Protein AF-A0A922ATB4-F1 (afdb_monomer_lite)

Structure (mmCIF, N/CA/C/O backbone):
data_AF-A0A922ATB4-F1
#
_entry.id   AF-A0A922ATB4-F1
#
loop_
_atom_site.group_PDB
_atom_site.id
_atom_site.type_symbol
_atom_site.label_atom_id
_atom_site.label_alt_id
_atom_site.label_comp_id
_atom_site.label_asym_id
_atom_site.label_entity_id
_atom_site.label_seq_id
_atom_site.pdbx_PDB_ins_code
_atom_site.Cartn_x
_atom_site.Cartn_y
_atom_site.Cartn_z
_atom_site.occupancy
_atom_site.B_iso_or_equiv
_atom_site.auth_seq_id
_atom_site.auth_comp_id
_atom_site.auth_asym_id
_atom_site.auth_atom_id
_atom_site.pdbx_PDB_model_num
ATOM 1 N N . MET A 1 1 ? 7.547 -7.294 -22.397 1.00 97.75 1 MET A N 1
ATOM 2 C CA . MET A 1 1 ? 9.018 -7.158 -22.414 1.00 97.75 1 MET A CA 1
ATOM 3 C C . MET A 1 1 ? 9.628 -8.209 -21.490 1.00 97.75 1 MET A C 1
ATOM 5 O O . MET A 1 1 ? 9.282 -8.232 -20.314 1.00 97.75 1 MET A O 1
ATOM 9 N N . HIS A 1 2 ? 10.454 -9.118 -22.021 1.00 98.31 2 HIS A N 1
ATOM 10 C CA . HIS A 1 2 ? 11.056 -10.225 -21.253 1.00 98.31 2 HIS A CA 1
ATOM 11 C C . HIS A 1 2 ? 12.215 -9.761 -20.348 1.00 98.31 2 HIS A C 1
ATOM 13 O O . HIS A 1 2 ? 12.634 -8.608 -20.431 1.00 98.31 2 HIS A O 1
ATOM 19 N N . GLY A 1 3 ? 12.729 -10.650 -19.492 1.00 96.88 3 GLY A N 1
ATOM 20 C CA . GLY A 1 3 ? 13.837 -10.363 -18.571 1.00 96.88 3 GLY A CA 1
ATOM 21 C C . GLY A 1 3 ? 15.224 -10.454 -19.206 1.00 96.88 3 GLY A C 1
ATOM 22 O O . GLY A 1 3 ? 15.357 -10.763 -20.391 1.00 96.88 3 GLY A O 1
ATOM 23 N N . TYR A 1 4 ? 16.256 -10.196 -18.400 1.00 95.69 4 TYR A N 1
ATOM 24 C CA . TYR A 1 4 ? 17.657 -10.243 -18.826 1.00 95.69 4 TYR A CA 1
ATOM 25 C C . TYR A 1 4 ? 18.017 -11.615 -19.406 1.00 95.69 4 TYR A C 1
ATOM 27 O O . TYR A 1 4 ? 17.718 -12.624 -18.771 1.00 95.69 4 TYR A O 1
ATOM 35 N N . ARG A 1 5 ? 18.635 -11.646 -20.595 1.00 96.31 5 ARG A N 1
ATOM 36 C CA . ARG A 1 5 ? 19.071 -12.874 -21.287 1.00 96.31 5 ARG A CA 1
ATOM 37 C C . ARG A 1 5 ? 17.976 -13.938 -21.363 1.00 96.31 5 ARG A C 1
ATOM 39 O O . ARG A 1 5 ? 18.140 -15.086 -20.982 1.00 96.31 5 ARG A O 1
ATOM 46 N N . THR A 1 6 ? 16.809 -13.536 -21.844 1.00 97.56 6 THR A N 1
ATOM 47 C CA . THR A 1 6 ? 15.694 -14.451 -22.140 1.00 97.56 6 THR A CA 1
ATOM 48 C C . THR A 1 6 ? 15.089 -14.061 -23.484 1.00 97.56 6 THR A C 1
ATOM 50 O O . THR A 1 6 ? 15.721 -13.348 -24.258 1.00 97.56 6 THR A O 1
ATOM 53 N N . ASN A 1 7 ? 13.892 -14.535 -23.820 1.00 98.19 7 ASN A N 1
ATOM 54 C CA . ASN A 1 7 ? 13.230 -14.150 -25.059 1.00 98.19 7 ASN A CA 1
ATOM 55 C C . ASN A 1 7 ? 11.700 -14.180 -24.932 1.00 98.19 7 ASN A C 1
ATOM 57 O O . ASN A 1 7 ? 11.127 -14.548 -23.900 1.00 98.19 7 ASN A O 1
ATOM 61 N N . ALA A 1 8 ? 11.030 -13.789 -26.012 1.00 98.00 8 ALA A N 1
ATOM 62 C CA . ALA A 1 8 ? 9.584 -13.754 -26.148 1.00 98.00 8 ALA A CA 1
ATOM 63 C C . ALA A 1 8 ? 8.926 -15.106 -25.840 1.00 98.00 8 ALA A C 1
ATOM 65 O O . ALA A 1 8 ? 7.871 -15.130 -25.208 1.00 98.00 8 ALA A O 1
ATOM 66 N N . LYS A 1 9 ? 9.550 -16.230 -26.222 1.00 97.94 9 LYS A N 1
ATOM 67 C CA . LYS A 1 9 ? 9.001 -17.569 -25.966 1.00 97.94 9 LYS A CA 1
ATOM 68 C C . LYS A 1 9 ? 8.944 -17.885 -24.473 1.00 97.94 9 LYS A C 1
ATOM 70 O O . LYS A 1 9 ? 7.920 -18.369 -23.994 1.00 97.94 9 LYS A O 1
ATOM 75 N N . ILE A 1 10 ? 10.011 -17.576 -23.737 1.00 97.81 10 ILE A N 1
ATOM 76 C CA . ILE A 1 10 ? 10.054 -17.751 -22.278 1.00 97.81 10 ILE A CA 1
ATOM 77 C C . ILE A 1 10 ? 8.997 -16.866 -21.614 1.00 97.81 10 ILE A C 1
ATOM 79 O O . ILE A 1 10 ? 8.216 -17.347 -20.796 1.00 97.81 10 ILE A O 1
ATOM 83 N N . MET A 1 11 ? 8.905 -15.594 -22.017 1.00 97.69 11 MET A N 1
ATOM 84 C CA . MET A 1 11 ? 7.893 -14.672 -21.492 1.00 97.69 11 MET A CA 1
ATOM 85 C C . MET A 1 11 ? 6.466 -15.167 -21.777 1.00 97.69 11 MET A C 1
ATOM 87 O O . MET A 1 11 ? 5.592 -15.084 -20.914 1.00 97.69 11 MET A O 1
ATOM 91 N N . GLN A 1 12 ? 6.218 -15.738 -22.958 1.00 97.31 12 GLN A N 1
ATOM 92 C CA . GLN A 1 12 ? 4.931 -16.333 -23.323 1.00 97.31 12 GLN A CA 1
ATOM 93 C C . GLN A 1 12 ? 4.557 -17.521 -22.421 1.00 97.31 12 GLN A C 1
ATOM 95 O O . GLN A 1 12 ? 3.377 -17.691 -22.083 1.00 97.31 12 GLN A O 1
ATOM 100 N N . ASP A 1 13 ? 5.536 -18.335 -22.024 1.00 96.62 13 ASP A N 1
ATOM 101 C CA . ASP A 1 13 ? 5.324 -19.458 -21.110 1.00 96.62 13 ASP A CA 1
ATOM 102 C C . ASP A 1 13 ? 5.124 -18.992 -19.665 1.00 96.62 13 ASP A C 1
ATOM 104 O O . ASP A 1 13 ? 4.168 -19.426 -19.019 1.00 96.62 13 ASP A O 1
ATOM 108 N N . GLN A 1 14 ? 5.955 -18.066 -19.180 1.00 94.44 14 GLN A N 1
ATOM 109 C CA . GLN A 1 14 ? 5.858 -17.501 -17.828 1.00 94.44 14 GLN A CA 1
ATOM 110 C C . GLN A 1 14 ? 4.536 -16.758 -17.599 1.00 94.44 14 GLN A C 1
ATOM 112 O O . GLN A 1 14 ? 3.959 -16.819 -16.516 1.00 94.44 14 GLN A O 1
ATOM 117 N N . THR A 1 15 ? 4.000 -16.109 -18.633 1.00 95.75 15 THR A N 1
ATOM 118 C CA . THR A 1 15 ? 2.725 -15.378 -18.555 1.00 95.75 15 THR A CA 1
ATOM 119 C C . THR A 1 15 ? 1.496 -16.240 -18.843 1.00 95.75 15 THR A C 1
ATOM 121 O O . THR A 1 15 ? 0.393 -15.707 -18.927 1.00 95.75 15 THR A O 1
ATOM 124 N N . ARG A 1 16 ? 1.620 -17.569 -18.974 1.00 95.62 16 ARG A N 1
ATOM 125 C CA . ARG A 1 16 ? 0.489 -18.455 -19.317 1.00 95.62 16 ARG A CA 1
ATOM 126 C C . ARG A 1 16 ? -0.722 -18.281 -18.395 1.00 95.62 16 ARG A C 1
ATOM 128 O O . ARG A 1 16 ? -1.846 -18.242 -18.886 1.00 95.62 16 ARG A O 1
ATOM 135 N N . GLY A 1 17 ? -0.498 -18.166 -17.085 1.00 93.12 17 GLY A N 1
ATOM 136 C CA . GLY A 1 17 ? -1.572 -17.952 -16.108 1.00 93.12 17 GLY A CA 1
ATOM 137 C C . GLY A 1 17 ? -2.290 -16.616 -16.309 1.00 93.12 17 GLY A C 1
ATOM 138 O O . GLY A 1 17 ? -3.516 -16.587 -16.367 1.00 93.12 17 GLY A O 1
ATOM 139 N N . LEU A 1 18 ? -1.525 -15.535 -16.503 1.00 92.25 18 LEU A N 1
ATOM 140 C CA . LEU A 1 18 ? -2.065 -14.203 -16.786 1.00 92.25 18 LEU A CA 1
ATOM 141 C C . LEU A 1 18 ? -2.857 -14.186 -18.097 1.00 92.25 18 LEU A C 1
ATOM 143 O O . LEU A 1 18 ? -3.970 -13.674 -18.136 1.00 92.25 18 LEU A O 1
ATOM 147 N N . ARG A 1 19 ? -2.313 -14.799 -19.154 1.00 94.38 19 ARG A N 1
ATOM 148 C CA . ARG A 1 19 ? -2.990 -14.899 -20.452 1.00 94.38 19 ARG A CA 1
ATOM 149 C C . ARG A 1 19 ? -4.316 -15.635 -20.352 1.00 94.38 19 ARG A C 1
ATOM 151 O O . ARG A 1 19 ? -5.302 -15.155 -20.887 1.00 94.38 19 ARG A O 1
ATOM 158 N N . LYS A 1 20 ? -4.351 -16.754 -19.624 1.00 91.38 20 LYS A N 1
ATOM 159 C CA . LYS A 1 20 ? -5.586 -17.510 -19.386 1.00 91.38 20 LYS A CA 1
ATOM 160 C C . LYS A 1 20 ? -6.610 -16.701 -18.584 1.00 91.38 20 LYS A C 1
ATOM 162 O O . LYS A 1 20 ? -7.793 -16.765 -18.877 1.00 91.38 20 LYS A O 1
ATOM 167 N N . ALA A 1 21 ? -6.169 -15.954 -17.571 1.00 89.44 21 ALA A N 1
ATOM 168 C CA . ALA A 1 21 ? -7.060 -15.124 -16.760 1.00 89.44 21 ALA A CA 1
ATOM 169 C C . ALA A 1 21 ? -7.674 -13.953 -17.548 1.00 89.44 21 ALA A C 1
ATOM 171 O O . ALA A 1 21 ? -8.751 -13.482 -17.196 1.00 89.44 21 ALA A O 1
ATOM 172 N N . LEU A 1 22 ? -6.995 -13.494 -18.603 1.00 90.12 22 LEU A N 1
ATOM 173 C CA . LEU A 1 22 ? -7.446 -12.403 -19.466 1.00 90.12 22 LEU A CA 1
ATOM 174 C C . LEU A 1 22 ? -8.035 -12.879 -20.800 1.00 90.12 22 LEU A C 1
ATOM 176 O O . LEU A 1 22 ? -8.322 -12.054 -21.660 1.00 90.12 22 LEU A O 1
ATOM 180 N N . GLU A 1 23 ? -8.242 -14.177 -20.998 1.00 82.75 23 GLU A N 1
ATOM 181 C CA . GLU A 1 23 ? -8.947 -14.718 -22.164 1.00 82.75 23 GLU A CA 1
ATOM 182 C C . GLU A 1 23 ? -10.456 -14.567 -21.891 1.00 82.75 23 GLU A C 1
ATOM 184 O O . GLU A 1 23 ? -10.901 -15.156 -20.902 1.00 82.75 23 GLU A O 1
ATOM 189 N N . PRO A 1 24 ? -11.280 -13.774 -22.627 1.00 85.69 24 PRO A N 1
ATOM 190 C CA . PRO A 1 24 ? -11.203 -13.203 -23.992 1.00 85.69 24 PRO A CA 1
ATOM 191 C C . PRO A 1 24 ? -10.995 -11.665 -24.074 1.00 85.69 24 PRO A C 1
ATOM 193 O O . PRO A 1 24 ? -11.408 -11.017 -25.035 1.00 85.69 24 PRO A O 1
ATOM 196 N N . HIS A 1 25 ? -10.444 -11.053 -23.032 1.00 90.44 25 HIS A N 1
ATOM 197 C CA . HIS A 1 25 ? -10.417 -9.602 -22.825 1.00 90.44 25 HIS A CA 1
ATOM 198 C C . HIS A 1 25 ? -9.132 -8.903 -23.286 1.00 90.44 25 HIS A C 1
ATOM 200 O O . HIS A 1 25 ? -9.114 -7.676 -23.334 1.00 90.44 25 HIS A O 1
ATOM 206 N N . ALA A 1 26 ? -8.064 -9.643 -23.599 1.00 92.31 26 ALA A N 1
ATOM 207 C CA . ALA A 1 26 ? -6.788 -9.060 -24.005 1.00 92.31 26 ALA A CA 1
ATOM 208 C C . ALA A 1 26 ? -6.086 -9.857 -25.111 1.00 92.31 26 ALA A C 1
ATOM 210 O O . ALA A 1 26 ? -6.052 -11.089 -25.095 1.00 92.31 26 ALA A O 1
ATOM 211 N N . GLU A 1 27 ? -5.447 -9.127 -26.025 1.00 93.38 27 GLU A N 1
ATOM 212 C CA . GLU A 1 27 ? -4.457 -9.656 -26.960 1.00 93.38 27 GLU A CA 1
ATOM 213 C C . GLU A 1 27 ? -3.047 -9.472 -26.381 1.00 93.38 27 GLU A C 1
ATOM 215 O O . GLU A 1 27 ? -2.740 -8.453 -25.762 1.00 93.38 27 GLU A O 1
ATOM 220 N N . PHE A 1 28 ? -2.176 -10.467 -26.569 1.00 95.06 28 PHE A N 1
ATOM 221 C CA . PHE A 1 28 ? -0.809 -10.435 -26.054 1.00 95.06 28 PHE A CA 1
ATOM 222 C C . PHE A 1 28 ? 0.206 -10.421 -27.189 1.00 95.06 28 PHE A C 1
ATOM 224 O O . PHE A 1 28 ? 0.330 -11.395 -27.932 1.00 95.06 28 PHE A O 1
ATOM 231 N N . VAL A 1 29 ? 1.004 -9.357 -27.235 1.00 96.25 29 VAL A N 1
ATOM 232 C CA . VAL A 1 29 ? 2.149 -9.224 -28.137 1.00 96.25 29 VAL A CA 1
ATOM 233 C C . VAL A 1 29 ? 3.446 -9.401 -27.351 1.00 96.25 29 VAL A C 1
ATOM 235 O O . VAL A 1 29 ? 3.633 -8.824 -26.277 1.00 96.25 29 VAL A O 1
ATOM 238 N N . PHE A 1 30 ? 4.367 -10.194 -27.897 1.00 97.62 30 PHE A N 1
ATOM 239 C CA . PHE A 1 30 ? 5.679 -10.443 -27.307 1.00 97.62 30 PHE A CA 1
ATOM 240 C C . PHE A 1 30 ? 6.776 -9.985 -28.263 1.00 97.62 30 PHE A C 1
ATOM 242 O O . PHE A 1 30 ? 6.799 -10.385 -29.422 1.00 97.62 30 PHE A O 1
ATOM 249 N N . LEU A 1 31 ? 7.706 -9.182 -27.750 1.00 97.25 31 LEU A N 1
ATOM 250 C CA . LEU A 1 31 ? 8.882 -8.712 -28.475 1.00 97.25 31 LEU A CA 1
ATOM 251 C C . LEU A 1 31 ? 10.147 -9.295 -27.848 1.00 97.25 31 LEU A C 1
ATOM 253 O O . LEU A 1 31 ? 10.236 -9.395 -26.618 1.00 97.25 31 LEU A O 1
ATOM 257 N N . ASN A 1 32 ? 11.118 -9.627 -28.697 1.00 98.31 32 ASN A N 1
ATOM 258 C CA . ASN A 1 32 ? 12.503 -9.819 -28.279 1.00 98.31 32 ASN A CA 1
ATOM 259 C C . ASN A 1 32 ? 13.195 -8.459 -28.142 1.00 98.31 32 ASN A C 1
ATOM 261 O O . ASN A 1 32 ? 12.881 -7.530 -28.891 1.00 98.31 32 ASN A O 1
ATOM 265 N N . GLY A 1 33 ? 14.124 -8.360 -27.191 1.00 97.56 33 GLY A N 1
ATOM 266 C CA . GLY A 1 33 ? 15.073 -7.254 -27.125 1.00 97.56 33 GLY A CA 1
ATOM 267 C C . GLY A 1 33 ? 15.995 -7.241 -28.354 1.00 97.56 33 GLY A C 1
ATOM 268 O O . GLY A 1 33 ? 16.192 -8.284 -28.979 1.00 97.56 33 GLY A O 1
ATOM 269 N N . PRO A 1 34 ? 16.551 -6.078 -28.731 1.00 97.81 34 PRO A N 1
ATOM 270 C CA . PRO A 1 34 ? 17.318 -5.943 -29.970 1.00 97.81 34 PRO A CA 1
ATOM 271 C C . PRO A 1 34 ? 18.764 -6.441 -29.871 1.00 97.81 34 PRO A C 1
ATOM 273 O O . PRO A 1 34 ? 19.461 -6.471 -30.882 1.00 97.81 34 PRO A O 1
ATOM 276 N N . ILE A 1 35 ? 19.235 -6.794 -28.675 1.00 96.88 35 ILE A N 1
ATOM 277 C CA . ILE A 1 35 ? 20.622 -7.188 -28.429 1.00 96.88 35 ILE A CA 1
ATOM 278 C C . ILE A 1 35 ? 20.635 -8.688 -28.178 1.00 96.88 35 ILE A C 1
ATOM 280 O O . ILE A 1 35 ? 20.012 -9.150 -27.225 1.00 96.88 35 ILE A O 1
ATOM 284 N N . GLU A 1 36 ? 21.316 -9.456 -29.023 1.00 96.81 36 GLU A N 1
ATOM 285 C CA . GLU A 1 36 ? 21.563 -10.873 -28.746 1.00 96.81 36 GLU A CA 1
ATOM 286 C C . GLU A 1 36 ? 22.483 -11.006 -27.524 1.00 96.81 36 GLU A C 1
ATOM 288 O O . GLU A 1 36 ? 23.426 -10.238 -27.352 1.00 96.81 36 GLU A O 1
ATOM 293 N N . ALA A 1 37 ? 22.160 -11.932 -26.625 1.00 93.75 37 ALA A N 1
ATOM 294 C CA . ALA A 1 37 ? 22.888 -12.107 -25.379 1.00 93.75 37 ALA A CA 1
ATOM 295 C C . ALA A 1 37 ? 24.264 -12.745 -25.627 1.00 93.75 37 ALA A C 1
ATOM 297 O O . ALA A 1 37 ? 24.351 -13.903 -26.028 1.00 93.75 37 ALA A O 1
ATOM 298 N N . ASP A 1 38 ? 25.332 -12.022 -25.285 1.00 86.62 38 ASP A N 1
ATOM 299 C CA . ASP A 1 38 ? 26.714 -12.515 -25.411 1.00 86.62 38 ASP A CA 1
ATOM 300 C C . ASP A 1 38 ? 27.131 -13.471 -24.277 1.00 86.62 38 ASP A C 1
ATOM 302 O O . ASP A 1 38 ? 28.163 -14.139 -24.357 1.00 86.62 38 ASP A O 1
ATOM 306 N N . GLY A 1 39 ? 26.361 -13.530 -23.186 1.00 87.62 39 GLY A N 1
ATOM 307 C CA . GLY A 1 39 ? 26.673 -14.348 -22.014 1.00 87.62 39 GLY A CA 1
ATOM 308 C C . GLY A 1 39 ? 25.556 -15.317 -21.629 1.00 87.62 39 GLY A C 1
ATOM 309 O O . GLY A 1 39 ? 24.462 -15.265 -22.191 1.00 87.62 39 GLY A O 1
ATOM 310 N N . PRO A 1 40 ? 25.813 -16.204 -20.650 1.00 90.31 40 PRO A N 1
ATOM 311 C CA . PRO A 1 40 ? 24.845 -17.214 -20.251 1.00 90.31 40 PRO A CA 1
ATOM 312 C C . PRO A 1 40 ? 23.650 -16.586 -19.532 1.00 90.31 40 PRO A C 1
ATOM 314 O O . PRO A 1 40 ? 23.771 -15.551 -18.864 1.00 90.31 40 PRO A O 1
ATOM 317 N N . SER A 1 41 ? 22.512 -17.253 -19.654 1.00 93.56 41 SER A N 1
ATOM 318 C CA . SER A 1 41 ? 21.316 -17.024 -18.841 1.00 93.56 41 SER A CA 1
ATOM 319 C C . SER A 1 41 ? 21.406 -17.818 -17.537 1.00 93.56 41 SER A C 1
ATOM 321 O O . SER A 1 41 ? 22.359 -18.564 -17.313 1.00 93.56 41 SER A O 1
ATOM 323 N N . ASP A 1 42 ? 20.393 -17.685 -16.681 1.00 91.56 42 ASP A N 1
ATOM 324 C CA . ASP A 1 42 ? 20.236 -18.556 -15.513 1.00 91.56 42 ASP A CA 1
ATOM 325 C C . ASP A 1 42 ? 20.268 -20.046 -15.913 1.00 91.56 42 ASP A C 1
ATOM 327 O O . ASP A 1 42 ? 19.717 -20.427 -16.950 1.00 91.56 42 ASP A O 1
ATOM 331 N N . GLU A 1 43 ? 20.888 -20.896 -15.090 1.00 93.00 43 GLU A N 1
ATOM 332 C CA . GLU A 1 43 ? 21.083 -22.323 -15.387 1.00 93.00 43 GLU A CA 1
ATOM 333 C C . GLU A 1 43 ? 19.771 -23.055 -15.700 1.00 93.00 43 GLU A C 1
ATOM 335 O O . GLU A 1 43 ? 19.728 -23.931 -16.570 1.00 93.00 43 GLU A O 1
ATOM 340 N N . VAL A 1 44 ? 18.677 -22.689 -15.024 1.00 92.62 44 VAL A N 1
ATOM 341 C CA . VAL A 1 44 ? 17.358 -23.286 -15.261 1.00 92.62 44 VAL A CA 1
ATOM 342 C C . VAL A 1 44 ? 16.837 -22.892 -16.641 1.00 92.62 44 VAL A C 1
ATOM 344 O O . VAL A 1 44 ? 16.276 -23.732 -17.350 1.00 92.62 44 VAL A O 1
ATOM 347 N N . ILE A 1 45 ? 17.055 -21.641 -17.051 1.00 94.81 45 ILE A N 1
ATOM 348 C CA . ILE A 1 45 ? 16.686 -21.153 -18.383 1.00 94.81 45 ILE A CA 1
ATOM 349 C C . ILE A 1 45 ? 17.527 -21.839 -19.458 1.00 94.81 45 ILE A C 1
ATOM 351 O O . ILE A 1 45 ? 16.961 -22.378 -20.409 1.00 94.81 45 ILE A O 1
ATOM 355 N N . GLU A 1 46 ? 18.848 -21.888 -19.282 1.00 94.12 46 GLU A N 1
ATOM 356 C CA . GLU A 1 46 ? 19.765 -22.560 -20.207 1.00 94.12 46 GLU A CA 1
ATOM 357 C C . GLU A 1 46 ? 19.396 -24.035 -20.397 1.00 94.12 46 GLU A C 1
ATOM 359 O O . GLU A 1 46 ? 19.426 -24.543 -21.515 1.00 94.12 46 GLU A O 1
ATOM 364 N N . LYS A 1 47 ? 18.976 -24.722 -19.327 1.00 94.94 47 LYS A N 1
ATOM 365 C CA . LYS A 1 47 ? 18.578 -26.132 -19.381 1.00 94.94 47 LYS A CA 1
ATOM 366 C C . LYS A 1 47 ? 17.219 -26.350 -20.048 1.00 94.94 47 LYS A C 1
ATOM 368 O O . LYS A 1 47 ? 17.089 -27.243 -20.883 1.00 94.94 47 LYS A O 1
ATOM 373 N N . ILE A 1 48 ? 16.192 -25.596 -19.652 1.00 96.31 48 ILE A N 1
ATOM 374 C CA . ILE A 1 48 ? 14.809 -25.828 -20.105 1.00 96.31 48 ILE A CA 1
ATOM 375 C C . ILE A 1 48 ? 14.588 -25.284 -21.522 1.00 96.31 48 ILE A C 1
ATOM 377 O O . ILE A 1 48 ? 13.861 -25.893 -22.305 1.00 96.31 48 ILE A O 1
ATOM 381 N N . TYR A 1 49 ? 15.233 -24.168 -21.866 1.00 96.00 49 TYR A N 1
ATOM 382 C CA . TYR A 1 49 ? 15.001 -23.423 -23.104 1.00 96.00 49 TYR A CA 1
ATOM 383 C C . TYR A 1 49 ? 16.204 -23.436 -24.058 1.00 96.00 49 TYR A C 1
ATOM 385 O O . TYR A 1 49 ? 16.283 -22.59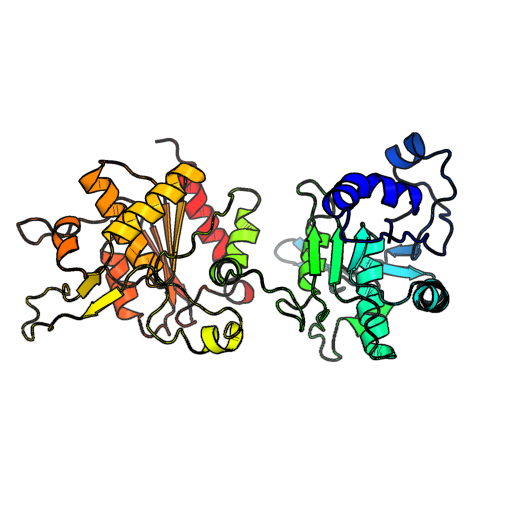2 -24.949 1.00 96.00 49 TYR A O 1
ATOM 393 N N . ALA A 1 50 ? 17.116 -24.409 -23.930 1.00 94.00 50 ALA A N 1
ATOM 394 C CA . ALA A 1 50 ? 18.292 -24.551 -24.801 1.00 94.00 50 ALA A CA 1
ATOM 395 C C . ALA A 1 50 ? 17.944 -24.485 -26.301 1.00 94.00 50 ALA A C 1
ATOM 397 O O . ALA A 1 50 ? 18.614 -23.806 -27.077 1.00 94.00 50 ALA A O 1
ATOM 398 N N . ASN A 1 51 ? 16.852 -25.150 -26.698 1.00 96.06 51 ASN A N 1
ATOM 399 C CA . ASN A 1 51 ? 16.380 -25.218 -28.086 1.00 96.06 51 ASN A CA 1
ATOM 400 C C . ASN A 1 51 ? 15.601 -23.969 -28.535 1.00 96.06 51 ASN A C 1
ATOM 402 O O . ASN A 1 51 ? 15.121 -23.919 -29.664 1.00 96.06 51 ASN A O 1
ATOM 406 N N . ASN A 1 52 ? 15.429 -22.980 -27.656 1.00 96.50 52 ASN A N 1
ATOM 407 C CA . ASN A 1 52 ? 14.740 -21.726 -27.949 1.00 96.50 52 ASN A CA 1
ATOM 408 C C . ASN A 1 52 ? 15.701 -20.544 -28.091 1.00 96.50 52 ASN A C 1
ATOM 410 O O . ASN A 1 52 ? 15.228 -19.416 -28.172 1.00 96.50 52 ASN A O 1
ATOM 414 N N . LYS A 1 53 ? 17.016 -20.784 -28.132 1.00 94.50 53 LYS A N 1
ATOM 415 C CA . LYS A 1 53 ? 18.017 -19.767 -28.467 1.00 94.50 53 LYS A CA 1
ATOM 416 C C . LYS A 1 53 ? 17.793 -19.184 -29.881 1.00 94.50 53 LYS A C 1
ATOM 418 O O . LYS A 1 53 ? 17.216 -19.872 -30.727 1.00 94.50 53 LYS A O 1
ATOM 423 N N . PRO A 1 54 ? 18.272 -17.958 -30.159 1.00 96.50 54 PRO A N 1
ATOM 424 C CA . PRO A 1 54 ? 19.051 -17.093 -29.264 1.00 96.50 54 PRO A CA 1
ATOM 425 C C . PRO A 1 54 ? 18.227 -16.439 -28.139 1.00 96.50 54 PRO A C 1
ATOM 427 O O . PRO A 1 54 ? 16.992 -16.372 -28.176 1.00 96.50 54 PRO A O 1
ATOM 430 N N . PHE A 1 55 ? 18.939 -15.997 -27.102 1.00 97.81 55 PHE A N 1
ATOM 431 C CA . PHE A 1 55 ? 18.403 -15.154 -26.034 1.00 97.81 55 PHE A CA 1
ATOM 432 C C . PHE A 1 55 ? 18.820 -13.706 -26.258 1.00 97.81 55 PHE A C 1
ATOM 434 O O . PHE A 1 55 ? 19.771 -13.434 -26.985 1.00 97.81 55 PHE A O 1
ATOM 441 N N . TYR A 1 56 ? 18.099 -12.787 -25.627 1.00 98.12 56 TYR A N 1
ATOM 442 C CA . TYR A 1 56 ? 18.217 -11.365 -25.885 1.00 98.12 56 TYR A CA 1
ATOM 443 C C . TYR A 1 56 ? 18.259 -10.546 -24.595 1.00 98.12 56 TYR A C 1
ATOM 445 O O . TYR A 1 56 ? 17.774 -10.953 -23.534 1.00 98.12 56 TYR A O 1
ATOM 453 N N . GLU A 1 57 ? 18.798 -9.344 -24.721 1.00 97.44 57 GLU A N 1
ATOM 454 C CA . GLU A 1 57 ? 18.808 -8.278 -23.731 1.00 97.44 57 GLU A CA 1
ATOM 455 C C . GLU A 1 57 ? 18.118 -7.042 -24.326 1.00 97.44 57 GLU A C 1
ATOM 457 O O . GLU A 1 57 ? 18.126 -6.814 -25.540 1.00 97.44 57 GLU A O 1
ATOM 462 N N . TRP A 1 58 ? 17.502 -6.228 -23.470 1.00 97.62 58 TRP A N 1
ATOM 463 C CA . TRP A 1 58 ? 16.992 -4.921 -23.900 1.00 97.62 58 TRP A CA 1
ATOM 464 C C . TRP A 1 58 ? 18.114 -3.893 -23.959 1.00 97.62 58 TRP A C 1
ATOM 466 O O . TRP A 1 58 ? 18.198 -3.118 -24.900 1.00 97.62 58 TRP A O 1
ATOM 476 N N . VAL A 1 59 ? 18.980 -3.930 -22.950 1.00 95.25 59 VAL A N 1
ATOM 477 C CA . VAL A 1 59 ? 20.227 -3.174 -22.844 1.00 95.25 59 VAL A CA 1
ATOM 478 C C . VAL A 1 59 ? 21.253 -4.071 -22.169 1.00 95.25 59 VAL A C 1
ATOM 480 O O . VAL A 1 59 ? 20.896 -4.878 -21.308 1.00 95.25 59 VAL A O 1
ATOM 483 N N . SER A 1 60 ? 22.526 -3.897 -22.490 1.00 90.81 60 SER A N 1
ATOM 484 C CA . SER A 1 60 ? 23.592 -4.465 -21.661 1.00 90.81 60 SER A CA 1
ATOM 485 C C . SER A 1 60 ? 23.976 -3.451 -20.592 1.00 90.81 60 SER A C 1
ATOM 487 O O . SER A 1 60 ? 23.779 -2.251 -20.782 1.00 90.81 60 SER A O 1
ATOM 489 N N . PHE A 1 61 ? 24.516 -3.888 -19.457 1.00 87.44 61 PHE A N 1
ATOM 490 C CA . PHE A 1 61 ? 24.933 -2.956 -18.413 1.00 87.44 61 PHE A CA 1
ATOM 491 C C . PHE A 1 61 ? 26.305 -3.275 -17.838 1.00 87.44 61 PHE A C 1
ATOM 493 O O . PHE A 1 61 ? 26.716 -4.431 -17.785 1.00 87.44 61 PHE A O 1
ATOM 500 N N . ILE A 1 62 ? 27.011 -2.224 -17.428 1.00 86.44 62 ILE A N 1
ATOM 501 C CA . ILE A 1 62 ? 28.198 -2.316 -16.578 1.00 86.44 62 ILE A CA 1
ATOM 502 C C . ILE A 1 62 ? 27.843 -1.701 -15.230 1.00 86.44 62 ILE A C 1
ATOM 504 O O . ILE A 1 62 ? 27.313 -0.591 -15.178 1.00 86.44 62 ILE A O 1
ATOM 508 N N . GLU A 1 63 ? 28.142 -2.410 -14.148 1.00 84.00 63 GLU A N 1
ATOM 509 C CA . GLU A 1 63 ? 28.099 -1.828 -12.811 1.00 84.00 63 GLU A CA 1
ATOM 510 C C . GLU A 1 63 ? 29.316 -0.924 -12.616 1.00 84.00 63 GLU A C 1
ATOM 512 O O . GLU A 1 63 ? 30.463 -1.342 -12.785 1.00 84.00 63 GLU A O 1
ATOM 517 N N . ARG A 1 64 ? 29.059 0.341 -12.298 1.00 82.81 64 ARG A N 1
ATOM 518 C CA . ARG A 1 64 ? 30.089 1.296 -11.911 1.00 82.81 64 ARG A CA 1
ATOM 519 C C . ARG A 1 64 ? 30.545 1.012 -10.489 1.00 82.81 64 ARG A C 1
ATOM 521 O O . ARG A 1 64 ? 29.774 0.534 -9.655 1.00 82.81 64 ARG A O 1
ATOM 528 N N . GLU A 1 65 ? 31.783 1.400 -10.203 1.00 83.25 65 GLU A N 1
ATOM 529 C CA . GLU A 1 65 ? 32.249 1.510 -8.828 1.00 83.25 65 GLU A CA 1
ATOM 530 C C . GLU A 1 65 ? 31.347 2.483 -8.064 1.00 83.25 65 GLU A C 1
ATOM 532 O O . GLU A 1 65 ? 31.026 3.575 -8.544 1.00 83.25 65 GLU A O 1
ATOM 537 N N . ARG A 1 66 ? 30.896 2.046 -6.891 1.00 84.19 66 ARG A N 1
ATOM 538 C CA . ARG A 1 66 ? 29.944 2.791 -6.080 1.00 84.19 66 ARG A CA 1
ATOM 539 C C . ARG A 1 66 ? 30.709 3.615 -5.047 1.00 84.19 66 ARG A C 1
ATOM 541 O O . ARG A 1 66 ? 31.283 3.016 -4.138 1.00 84.19 66 ARG A O 1
ATOM 548 N N . PRO A 1 67 ? 30.746 4.955 -5.164 1.00 80.25 67 PRO A N 1
ATOM 549 C CA . PRO A 1 67 ? 31.391 5.793 -4.166 1.00 80.25 67 PRO A CA 1
ATOM 550 C C . PRO A 1 67 ? 30.720 5.594 -2.805 1.00 80.25 67 PRO A C 1
ATOM 552 O O . PRO A 1 67 ? 29.489 5.557 -2.697 1.00 80.25 67 PRO A O 1
ATOM 555 N N . GLN A 1 68 ? 31.552 5.432 -1.780 1.00 83.06 68 GLN A N 1
ATOM 556 C CA . GLN A 1 68 ? 31.128 5.091 -0.432 1.00 83.06 68 GLN A CA 1
ATOM 557 C C . GLN A 1 68 ? 31.795 5.994 0.600 1.00 83.06 68 GLN A C 1
ATOM 559 O O . GLN A 1 68 ? 33.004 6.220 0.543 1.00 83.06 68 GLN A O 1
ATOM 564 N N . ASP A 1 69 ? 31.000 6.435 1.564 1.00 80.00 69 ASP A N 1
ATOM 565 C CA . ASP A 1 69 ? 31.473 7.026 2.804 1.00 80.00 69 ASP A CA 1
ATOM 566 C C . ASP A 1 69 ? 31.354 5.984 3.916 1.00 80.00 69 ASP A C 1
ATOM 568 O O . ASP A 1 69 ? 30.419 5.181 3.935 1.00 80.00 69 ASP A O 1
ATOM 572 N N . ILE A 1 70 ? 32.311 5.981 4.839 1.00 77.44 70 ILE A N 1
ATOM 573 C CA . ILE A 1 70 ? 32.259 5.135 6.031 1.00 77.44 70 ILE A CA 1
ATOM 574 C C . ILE A 1 70 ? 31.950 6.050 7.205 1.00 77.44 70 ILE A C 1
ATOM 576 O O . ILE A 1 70 ? 32.727 6.967 7.485 1.00 77.44 70 ILE A O 1
ATOM 580 N N . ASP A 1 71 ? 30.833 5.802 7.886 1.00 67.69 71 ASP A N 1
ATOM 581 C CA . ASP A 1 71 ? 30.523 6.491 9.133 1.00 67.69 71 ASP A CA 1
ATOM 582 C C . ASP A 1 71 ? 31.652 6.200 10.144 1.00 67.69 71 ASP A C 1
ATOM 584 O O . ASP A 1 71 ? 31.865 5.039 10.509 1.00 67.69 71 ASP A O 1
ATOM 588 N N . PRO A 1 72 ? 32.401 7.214 10.616 1.00 64.69 72 PRO A N 1
ATOM 589 C CA . PRO A 1 72 ? 33.558 6.992 11.482 1.00 64.69 72 PRO A CA 1
ATOM 590 C C . PRO A 1 72 ? 33.198 6.419 12.860 1.00 64.69 72 PRO A C 1
ATOM 592 O O . PRO A 1 72 ? 34.076 5.931 13.568 1.00 64.69 72 PRO A O 1
ATOM 595 N N . SER A 1 73 ? 31.931 6.530 13.267 1.00 64.88 73 SER A N 1
ATOM 596 C CA . SER A 1 73 ? 31.425 6.141 14.582 1.00 64.88 73 SER A CA 1
ATOM 597 C C . SER A 1 73 ? 30.765 4.762 14.589 1.00 64.88 73 SER A C 1
ATOM 599 O O . SER A 1 73 ? 30.928 4.026 15.563 1.00 64.88 73 SER A O 1
ATOM 601 N N . SER A 1 74 ? 30.063 4.392 13.514 1.00 66.50 74 SER A N 1
ATOM 602 C CA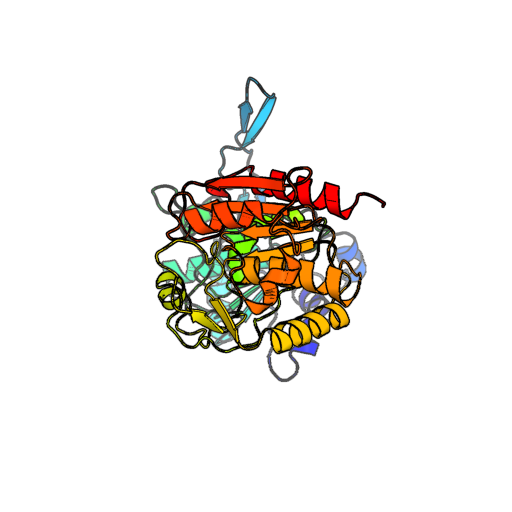 . SER A 1 74 ? 29.378 3.097 13.391 1.00 66.50 74 SER A CA 1
ATOM 603 C C . SER A 1 74 ? 30.099 2.108 12.470 1.00 66.50 74 SER A C 1
ATOM 605 O O . SER A 1 74 ? 29.863 0.904 12.564 1.00 66.50 74 SER A O 1
ATOM 607 N N . GLY A 1 75 ? 30.992 2.588 11.599 1.00 68.81 75 GLY A N 1
ATOM 608 C CA . GLY A 1 75 ? 31.630 1.788 10.552 1.00 68.81 75 GLY A CA 1
ATOM 609 C C . GLY A 1 75 ? 30.691 1.427 9.396 1.00 68.81 75 GLY A C 1
ATOM 610 O O . GLY A 1 75 ? 31.054 0.601 8.558 1.00 68.81 75 GLY A O 1
ATOM 611 N N . GLU A 1 76 ? 29.487 2.004 9.344 1.00 64.38 76 GLU A N 1
ATOM 612 C CA . GLU A 1 76 ? 28.513 1.723 8.290 1.00 64.38 76 GLU A CA 1
ATOM 613 C C . GLU A 1 76 ? 28.908 2.361 6.954 1.00 64.38 76 GLU A C 1
ATOM 615 O O . GLU A 1 76 ? 29.375 3.498 6.894 1.00 64.38 76 GLU A O 1
ATOM 620 N N . ILE A 1 77 ? 28.691 1.609 5.871 1.00 74.50 77 ILE A N 1
ATOM 621 C CA . ILE A 1 77 ? 28.962 2.035 4.496 1.00 74.50 77 ILE A CA 1
ATOM 622 C C . ILE A 1 77 ? 27.726 2.754 3.947 1.00 74.50 77 ILE A C 1
ATOM 624 O O . ILE A 1 77 ? 26.685 2.130 3.719 1.00 74.50 77 ILE A O 1
ATOM 628 N N . ALA A 1 78 ? 27.855 4.051 3.679 1.00 74.19 78 ALA A N 1
ATOM 629 C CA . ALA A 1 78 ? 26.846 4.862 3.017 1.00 74.19 78 ALA A CA 1
ATOM 630 C C . ALA A 1 78 ? 27.245 5.098 1.554 1.00 74.19 78 ALA A C 1
ATOM 632 O O . ALA A 1 78 ? 28.242 5.753 1.260 1.00 74.19 78 ALA A O 1
ATOM 633 N N . TYR A 1 79 ? 26.462 4.570 0.614 1.00 76.44 79 TYR A N 1
ATOM 634 C CA . TYR A 1 79 ? 26.701 4.803 -0.810 1.00 76.44 79 TYR A CA 1
ATOM 635 C C . TYR A 1 79 ? 26.155 6.167 -1.239 1.00 76.44 79 TYR A C 1
ATOM 637 O O . TYR A 1 79 ? 24.973 6.453 -1.039 1.00 76.44 79 TYR A O 1
ATOM 645 N N . THR A 1 80 ? 26.989 6.988 -1.878 1.00 76.31 80 THR A N 1
ATOM 646 C CA . THR A 1 80 ? 26.653 8.379 -2.241 1.00 76.31 80 THR A CA 1
ATOM 647 C C . THR A 1 80 ? 26.118 8.534 -3.667 1.00 76.31 80 THR A C 1
ATOM 649 O O . THR A 1 80 ? 25.698 9.619 -4.063 1.00 76.31 80 THR A O 1
ATOM 652 N N . ASP A 1 81 ? 26.056 7.444 -4.440 1.00 77.00 81 ASP A N 1
ATOM 653 C CA . ASP A 1 81 ? 25.587 7.439 -5.834 1.00 77.00 81 ASP A CA 1
ATOM 654 C C . ASP A 1 81 ? 24.067 7.641 -6.011 1.00 77.00 81 ASP A C 1
ATOM 656 O O . ASP A 1 81 ? 23.576 7.696 -7.140 1.00 77.00 81 ASP A O 1
ATOM 660 N N . GLY A 1 82 ? 23.297 7.740 -4.920 1.00 80.31 82 GLY A N 1
ATOM 661 C CA . GLY A 1 82 ? 21.838 7.920 -4.971 1.00 80.31 82 GLY A CA 1
ATOM 662 C C . GLY A 1 82 ? 21.094 6.749 -5.632 1.00 80.31 82 GLY A C 1
ATOM 663 O O . GLY A 1 82 ? 19.964 6.895 -6.102 1.00 80.31 82 GLY A O 1
ATOM 664 N N . GLY A 1 83 ? 21.737 5.583 -5.724 1.00 86.12 83 GLY A N 1
ATOM 665 C CA . GLY A 1 83 ? 21.228 4.417 -6.426 1.00 86.12 83 GLY A CA 1
ATOM 666 C C . GLY A 1 83 ? 21.398 4.489 -7.945 1.00 86.12 83 GLY A C 1
ATOM 667 O O . GLY A 1 83 ? 20.654 3.797 -8.638 1.00 86.12 83 GLY A O 1
ATOM 668 N N . TRP A 1 84 ? 22.303 5.317 -8.472 1.00 91.50 84 TRP A N 1
ATOM 669 C CA . TRP A 1 84 ? 22.614 5.437 -9.901 1.00 91.50 84 TRP A CA 1
ATOM 670 C C . TRP A 1 84 ? 24.017 4.907 -10.177 1.00 91.50 84 TRP A C 1
ATOM 672 O O . TRP A 1 84 ? 24.999 5.643 -10.128 1.00 91.50 84 TRP A O 1
ATOM 682 N N . TYR A 1 85 ? 24.116 3.616 -10.472 1.00 90.00 85 TYR A N 1
ATOM 683 C CA . TYR A 1 85 ? 25.411 2.945 -10.596 1.00 90.00 85 TYR A CA 1
ATOM 684 C C . TYR A 1 85 ? 25.497 1.987 -11.788 1.00 90.00 85 TYR A C 1
ATOM 686 O O . TYR A 1 85 ? 26.462 1.241 -11.887 1.00 90.00 85 TYR A O 1
ATOM 694 N N . HIS A 1 86 ? 24.538 1.996 -12.721 1.00 91.06 86 HIS A N 1
ATOM 695 C CA . HIS A 1 86 ? 24.662 1.234 -13.970 1.00 91.06 86 HIS A CA 1
ATOM 696 C C . HIS A 1 86 ? 24.979 2.145 -15.156 1.00 91.06 86 HIS A C 1
ATOM 698 O O . HIS A 1 86 ? 24.369 3.201 -15.327 1.00 91.06 86 HIS A O 1
ATOM 704 N N . ASP A 1 87 ? 25.859 1.676 -16.033 1.00 89.19 87 ASP A N 1
ATOM 705 C CA . ASP A 1 87 ? 25.986 2.156 -17.404 1.00 89.19 87 ASP A CA 1
ATOM 706 C C . ASP A 1 87 ? 25.207 1.253 -18.339 1.00 89.19 87 ASP A C 1
ATOM 708 O O . ASP A 1 87 ? 25.654 0.152 -18.653 1.00 89.19 87 ASP A O 1
ATOM 712 N N . TYR A 1 88 ? 24.049 1.720 -18.801 1.00 89.25 88 TYR A N 1
ATOM 713 C CA . TYR A 1 88 ? 23.298 1.026 -19.839 1.00 89.25 88 TYR A CA 1
ATOM 714 C C . TYR A 1 88 ? 23.947 1.269 -21.199 1.00 89.25 88 TYR A C 1
ATOM 716 O O . TYR A 1 88 ? 23.884 2.361 -21.759 1.00 89.25 88 TYR A O 1
ATOM 724 N N . LYS A 1 89 ? 24.570 0.221 -21.729 1.00 87.31 89 LYS A N 1
ATOM 725 C CA . LYS A 1 89 ? 25.044 0.159 -23.105 1.00 87.31 89 LYS A CA 1
ATOM 726 C C . LYS A 1 89 ? 23.865 -0.090 -24.034 1.00 87.31 89 LYS A C 1
ATOM 728 O O . LYS A 1 89 ? 22.963 -0.861 -23.709 1.00 87.31 89 LYS A O 1
ATOM 733 N N . ASN A 1 90 ? 23.920 0.519 -25.214 1.00 89.81 90 ASN A N 1
ATOM 734 C CA . ASN A 1 90 ? 22.961 0.301 -26.299 1.00 89.81 90 ASN A CA 1
ATOM 735 C C . ASN A 1 90 ? 21.518 0.717 -25.948 1.00 89.81 90 ASN A C 1
ATOM 737 O O . ASN A 1 90 ? 20.569 0.230 -26.559 1.00 89.81 90 ASN A O 1
ATOM 741 N N . PHE A 1 91 ? 21.337 1.638 -24.991 1.00 93.44 91 PHE A N 1
ATOM 742 C CA . PHE A 1 91 ? 20.019 2.221 -24.715 1.00 93.44 91 PHE A CA 1
ATOM 743 C C . PHE A 1 91 ? 19.451 2.921 -25.957 1.00 93.44 91 PHE A C 1
ATOM 745 O O . PHE A 1 91 ? 18.291 2.706 -26.293 1.00 93.44 91 PHE A O 1
ATOM 752 N N . ASP A 1 92 ? 20.281 3.666 -26.693 1.00 94.25 92 ASP A N 1
ATOM 753 C CA . ASP A 1 92 ? 19.867 4.318 -27.942 1.00 94.25 92 ASP A CA 1
ATOM 754 C C . ASP A 1 92 ? 19.435 3.294 -29.002 1.00 94.25 92 ASP A C 1
ATOM 756 O O . ASP A 1 92 ? 18.390 3.453 -29.622 1.00 94.25 92 ASP A O 1
ATOM 760 N N . THR A 1 93 ? 20.157 2.175 -29.138 1.00 96.50 93 THR A N 1
ATOM 761 C CA . THR A 1 93 ? 19.766 1.062 -30.024 1.00 96.50 93 THR A CA 1
ATOM 762 C C . THR A 1 93 ? 18.401 0.485 -29.645 1.00 96.50 93 THR A C 1
ATOM 764 O O . THR A 1 93 ? 17.599 0.153 -30.517 1.00 96.50 93 THR A O 1
ATOM 767 N N . MET A 1 94 ? 18.111 0.378 -28.347 1.00 96.69 94 MET A N 1
ATOM 768 C CA . MET A 1 94 ? 16.801 -0.052 -27.867 1.00 96.69 94 MET A CA 1
ATOM 769 C C . MET A 1 94 ? 15.707 0.967 -28.189 1.00 96.69 94 MET A C 1
ATOM 771 O O . MET A 1 94 ? 14.640 0.561 -28.645 1.00 96.69 94 MET A O 1
ATOM 775 N N . VAL A 1 95 ? 15.961 2.266 -28.015 1.00 97.31 95 VAL A N 1
ATOM 776 C CA . VAL A 1 95 ? 15.008 3.317 -28.404 1.00 97.31 95 VAL A CA 1
ATOM 777 C C . VAL A 1 95 ? 14.742 3.265 -29.911 1.00 97.31 95 VAL A C 1
ATOM 779 O O . VAL A 1 95 ? 13.586 3.174 -30.310 1.00 97.31 95 VAL A O 1
ATOM 782 N N . GLU A 1 96 ? 15.781 3.206 -30.749 1.00 97.94 96 GLU A N 1
ATOM 783 C CA . GLU A 1 96 ? 15.647 3.119 -32.212 1.00 97.94 96 GLU A CA 1
ATOM 784 C C . GLU A 1 96 ? 14.869 1.879 -32.672 1.00 97.94 96 GLU A C 1
ATOM 786 O O . GLU A 1 96 ? 14.140 1.916 -33.667 1.00 97.94 96 GLU A O 1
ATOM 791 N N . TYR A 1 97 ? 15.041 0.757 -31.974 1.00 98.25 97 TYR A N 1
ATOM 792 C CA . TYR A 1 97 ? 14.270 -0.455 -32.221 1.00 98.25 97 TYR A CA 1
ATOM 793 C C . TYR A 1 97 ? 12.796 -0.264 -31.844 1.00 98.25 97 TYR A C 1
ATOM 795 O O . TYR A 1 97 ? 11.914 -0.549 -32.654 1.00 98.25 97 TYR A O 1
ATOM 803 N N . MET A 1 98 ? 12.515 0.270 -30.654 1.00 97.44 98 MET A N 1
ATOM 804 C CA . MET A 1 98 ? 11.143 0.506 -30.193 1.00 97.44 98 MET A CA 1
ATOM 805 C C . MET A 1 98 ? 10.415 1.548 -31.053 1.00 97.44 98 MET A C 1
ATOM 807 O O . MET A 1 98 ? 9.237 1.357 -31.346 1.00 97.44 98 MET A O 1
ATOM 811 N N . ASP A 1 99 ? 11.114 2.568 -31.555 1.00 96.94 99 ASP A N 1
ATOM 812 C CA . ASP A 1 99 ? 10.579 3.553 -32.505 1.00 96.94 99 ASP A CA 1
ATOM 813 C C . ASP A 1 99 ? 10.109 2.912 -33.818 1.00 96.94 99 ASP A C 1
ATOM 815 O O . ASP A 1 99 ? 9.172 3.401 -34.451 1.00 96.94 99 ASP A O 1
ATOM 819 N N . LYS A 1 100 ? 10.730 1.799 -34.231 1.00 97.38 100 LYS A N 1
ATOM 820 C CA . LYS A 1 100 ? 10.321 1.033 -35.418 1.00 97.38 100 LYS A CA 1
ATOM 821 C C . LYS A 1 100 ? 9.188 0.059 -35.118 1.00 97.38 100 LYS A C 1
ATOM 823 O O . LYS A 1 100 ? 8.339 -0.149 -35.983 1.00 97.38 100 LYS A O 1
ATOM 828 N N . GLU A 1 101 ? 9.182 -0.562 -33.941 1.00 96.75 101 GLU A N 1
ATOM 829 C CA . GLU A 1 101 ? 8.214 -1.609 -33.602 1.00 96.75 101 GLU A CA 1
ATOM 830 C C . GLU A 1 101 ? 6.884 -1.060 -33.081 1.00 96.75 101 GLU A C 1
ATOM 832 O O . GLU A 1 101 ? 5.831 -1.496 -33.541 1.00 96.75 101 GLU A O 1
ATOM 837 N N . LEU A 1 102 ? 6.897 -0.079 -32.175 1.00 95.38 102 LEU A N 1
ATOM 838 C CA . LEU A 1 102 ? 5.682 0.430 -31.527 1.00 95.38 102 LEU A CA 1
ATOM 839 C C . LEU A 1 102 ? 4.614 0.935 -32.516 1.00 95.38 102 LEU A C 1
ATOM 841 O O . LEU A 1 102 ? 3.454 0.549 -32.353 1.00 95.38 102 LEU A O 1
ATOM 845 N N . PRO A 1 103 ? 4.948 1.681 -33.593 1.00 95.00 103 PRO A N 1
ATOM 846 C CA . PRO A 1 103 ? 3.949 2.088 -34.582 1.00 95.00 103 PRO A CA 1
ATOM 847 C C . PRO A 1 103 ? 3.244 0.916 -35.280 1.00 95.00 103 PRO A C 1
ATOM 849 O O . PRO A 1 103 ? 2.105 1.066 -35.716 1.00 95.00 103 PRO A O 1
ATOM 852 N N . LYS A 1 104 ? 3.896 -0.251 -35.388 1.00 95.69 104 LYS A N 1
ATOM 853 C CA . LYS A 1 104 ? 3.327 -1.452 -36.023 1.00 95.69 104 LYS A CA 1
ATOM 854 C C . LYS A 1 104 ? 2.329 -2.172 -35.118 1.00 95.69 104 LYS A C 1
ATOM 856 O O . LYS A 1 104 ? 1.465 -2.880 -35.622 1.00 95.69 104 LYS A O 1
ATOM 861 N N . LEU A 1 105 ? 2.467 -2.013 -33.801 1.00 92.19 105 LEU A N 1
ATOM 862 C CA . LEU A 1 105 ? 1.618 -2.670 -32.804 1.00 92.19 105 LEU A CA 1
ATOM 863 C C . LEU A 1 105 ? 0.306 -1.920 -32.552 1.00 92.19 105 LEU A C 1
ATOM 865 O O . LEU A 1 105 ? -0.617 -2.482 -31.970 1.00 92.19 105 LEU A O 1
ATOM 869 N N . GLY A 1 106 ? 0.211 -0.664 -32.995 1.00 86.56 106 GLY A N 1
ATOM 870 C CA . GLY A 1 106 ? -0.954 0.180 -32.759 1.00 86.56 106 GLY A CA 1
ATOM 871 C C . GLY A 1 106 ? -1.057 0.635 -31.302 1.00 86.56 106 GLY A C 1
ATOM 872 O O . GLY A 1 106 ? -0.055 0.859 -30.622 1.00 86.56 106 GLY A O 1
ATOM 873 N N . THR A 1 107 ? -2.285 0.834 -30.826 1.00 89.00 107 THR A N 1
ATOM 874 C CA . THR A 1 107 ? -2.540 1.286 -29.454 1.00 89.00 107 THR A CA 1
ATOM 875 C C . THR A 1 107 ? -2.336 0.149 -28.462 1.00 89.00 107 THR A C 1
ATOM 877 O O . THR A 1 107 ? -2.998 -0.880 -28.570 1.00 89.00 107 THR A O 1
ATOM 880 N N . ILE A 1 108 ? -1.486 0.359 -27.458 1.00 95.62 108 ILE A N 1
ATOM 881 C CA . ILE A 1 108 ? -1.245 -0.615 -26.391 1.00 95.62 108 ILE A CA 1
ATOM 882 C C . ILE A 1 108 ? -1.993 -0.147 -25.138 1.00 95.62 108 ILE A C 1
ATOM 884 O O . ILE A 1 108 ? -1.844 0.990 -24.700 1.00 95.62 108 ILE A O 1
ATOM 888 N N . ASP A 1 109 ? -2.811 -1.002 -24.529 1.00 94.44 109 ASP A N 1
ATOM 889 C CA . ASP A 1 109 ? -3.493 -0.647 -23.277 1.00 94.44 109 ASP A CA 1
ATOM 890 C C . ASP A 1 109 ? -2.579 -0.839 -22.064 1.00 94.44 109 ASP A C 1
ATOM 892 O O . ASP A 1 109 ? -2.474 0.040 -21.208 1.00 94.44 109 ASP A O 1
ATOM 896 N N . ALA A 1 110 ? -1.858 -1.957 -22.013 1.00 95.38 110 ALA A N 1
ATOM 897 C CA . ALA A 1 110 ? -0.931 -2.264 -20.936 1.00 95.38 110 ALA A CA 1
ATOM 898 C C . ALA A 1 110 ? 0.371 -2.857 -21.471 1.00 95.38 110 ALA A C 1
ATOM 900 O O . ALA A 1 110 ? 0.375 -3.678 -22.387 1.00 95.38 110 ALA A O 1
ATOM 901 N N . VAL A 1 111 ? 1.480 -2.475 -20.847 1.00 97.81 111 VAL A N 1
ATOM 902 C CA . VAL A 1 111 ? 2.791 -3.081 -21.070 1.00 97.81 111 VAL A CA 1
ATOM 903 C C . VAL A 1 111 ? 3.175 -3.899 -19.842 1.00 97.81 111 VAL A C 1
ATOM 905 O O . VAL A 1 111 ? 3.014 -3.458 -18.707 1.00 97.81 111 VAL A O 1
ATOM 908 N N . VAL A 1 112 ? 3.671 -5.115 -20.067 1.00 98.31 112 VAL A N 1
ATOM 909 C CA . VAL A 1 112 ? 4.144 -6.005 -18.999 1.00 98.31 112 VAL A CA 1
ATOM 910 C C . VAL A 1 112 ? 5.648 -6.184 -19.136 1.00 98.31 112 VAL A C 1
ATOM 912 O O . VAL A 1 112 ? 6.124 -6.654 -20.175 1.00 98.31 112 VAL A O 1
ATOM 915 N N . GLY A 1 113 ? 6.396 -5.832 -18.096 1.00 98.25 113 GLY A N 1
ATOM 916 C CA . GLY A 1 113 ? 7.841 -6.008 -18.014 1.00 98.25 113 GLY A CA 1
ATOM 917 C C . GLY A 1 113 ? 8.220 -6.993 -16.915 1.00 98.25 113 GLY A C 1
ATOM 918 O O . GLY A 1 113 ? 7.725 -6.888 -15.797 1.00 98.25 113 GLY A O 1
ATOM 919 N N . PHE A 1 114 ? 9.114 -7.934 -17.218 1.00 98.19 114 PHE A N 1
ATOM 920 C CA . PHE A 1 114 ? 9.722 -8.819 -16.219 1.00 98.19 114 PHE A CA 1
ATOM 921 C C . PHE A 1 114 ? 11.192 -8.446 -15.996 1.00 98.19 114 PHE A C 1
ATOM 923 O O . PHE A 1 114 ? 11.929 -8.331 -16.973 1.00 98.19 114 PHE A O 1
ATOM 930 N N . SER A 1 115 ? 11.638 -8.280 -14.745 1.00 96.38 115 SER A N 1
ATOM 931 C CA . SER A 1 115 ? 13.042 -7.990 -14.394 1.00 96.38 115 SER A CA 1
ATOM 932 C C . SER A 1 115 ? 13.628 -6.816 -15.208 1.00 96.38 115 SER A C 1
ATOM 934 O O . SER A 1 115 ? 13.100 -5.706 -15.131 1.00 96.38 115 SER A O 1
ATOM 936 N N . GLN A 1 116 ? 14.662 -7.021 -16.035 1.00 96.31 116 GLN A N 1
ATOM 937 C CA . GLN A 1 116 ? 15.190 -5.979 -16.933 1.00 96.31 116 GLN A CA 1
ATOM 938 C C . GLN A 1 116 ? 14.112 -5.384 -17.859 1.00 96.31 116 GLN A C 1
ATOM 940 O O . GLN A 1 116 ? 14.109 -4.182 -18.119 1.00 96.31 116 GLN A O 1
ATOM 945 N N . GLY A 1 117 ? 13.159 -6.191 -18.329 1.00 98.19 117 GLY A N 1
ATOM 946 C CA . GLY A 1 117 ? 12.035 -5.706 -19.124 1.00 98.19 117 GLY A CA 1
ATOM 947 C C . GLY A 1 117 ? 11.174 -4.694 -18.369 1.00 98.19 117 GLY A C 1
ATOM 948 O O . GLY A 1 117 ? 10.676 -3.759 -18.986 1.00 98.19 117 GLY A O 1
ATOM 949 N N . ALA A 1 118 ? 11.035 -4.827 -17.045 1.00 98.38 118 ALA A N 1
ATOM 950 C CA . ALA A 1 118 ? 10.351 -3.835 -16.216 1.00 98.38 118 ALA A CA 1
ATOM 951 C C . ALA A 1 118 ? 11.169 -2.542 -16.088 1.00 98.38 118 ALA A C 1
ATOM 953 O O . ALA A 1 118 ? 10.612 -1.463 -16.253 1.00 98.38 118 ALA A O 1
ATOM 954 N N . GLN A 1 119 ? 12.491 -2.634 -15.888 1.00 97.56 119 GLN A N 1
ATOM 955 C CA . GLN A 1 119 ? 13.374 -1.457 -15.890 1.00 97.56 119 GLN A CA 1
ATOM 956 C C . GLN A 1 119 ? 13.246 -0.654 -17.184 1.00 97.56 119 GLN A C 1
ATOM 958 O O . GLN A 1 119 ? 13.101 0.568 -17.152 1.00 97.56 119 GLN A O 1
ATOM 963 N N . MET A 1 120 ? 13.304 -1.342 -18.324 1.00 97.75 120 MET A N 1
ATOM 964 C CA . MET A 1 120 ? 13.292 -0.687 -19.631 1.00 97.75 120 MET A CA 1
ATOM 965 C C . MET A 1 120 ? 11.910 -0.166 -20.002 1.00 97.75 120 MET A C 1
ATOM 967 O O . MET A 1 120 ? 11.809 0.932 -20.533 1.00 97.75 120 MET A O 1
ATOM 971 N N . MET A 1 121 ? 10.842 -0.877 -19.639 1.00 97.75 121 MET A N 1
ATOM 972 C CA . MET A 1 121 ? 9.474 -0.363 -19.720 1.00 97.75 121 MET A CA 1
ATOM 973 C C . MET A 1 121 ? 9.327 0.966 -18.959 1.00 97.75 121 MET A C 1
ATOM 975 O O . MET A 1 121 ? 8.797 1.935 -19.507 1.00 97.75 121 MET A O 1
ATOM 979 N N . THR A 1 122 ? 9.825 1.043 -17.721 1.00 98.38 122 THR A N 1
ATOM 980 C CA . THR A 1 122 ? 9.791 2.271 -16.912 1.00 98.38 122 THR A CA 1
ATOM 981 C C . THR A 1 122 ? 10.608 3.394 -17.557 1.00 98.38 122 THR A C 1
ATOM 983 O O . THR A 1 122 ? 10.123 4.518 -17.690 1.00 98.38 122 THR A O 1
ATOM 986 N N . ALA A 1 123 ? 11.826 3.090 -18.014 1.00 97.88 123 ALA A N 1
ATOM 987 C CA . ALA A 1 123 ? 12.691 4.044 -18.707 1.00 97.88 123 ALA A CA 1
ATOM 988 C C . ALA A 1 123 ? 12.056 4.592 -19.994 1.00 97.88 123 ALA A C 1
ATOM 990 O O . ALA A 1 123 ? 12.009 5.807 -20.181 1.00 97.88 123 ALA A O 1
ATOM 991 N N . LEU A 1 124 ? 11.515 3.719 -20.848 1.00 97.88 124 LEU A N 1
ATOM 992 C CA . LEU A 1 124 ? 10.837 4.097 -22.089 1.00 97.88 124 LEU A CA 1
ATOM 993 C C . LEU A 1 124 ? 9.583 4.935 -21.823 1.00 97.88 124 LEU A C 1
ATOM 995 O O . LEU A 1 124 ? 9.340 5.900 -22.543 1.00 97.88 124 LEU A O 1
ATOM 999 N N . SER A 1 125 ? 8.824 4.618 -20.766 1.00 97.75 125 SER A N 1
ATOM 1000 C CA . SER A 1 125 ? 7.641 5.397 -20.371 1.00 97.75 125 SER A CA 1
ATOM 1001 C C . SER A 1 125 ? 8.004 6.866 -20.138 1.00 97.75 125 SER A C 1
ATOM 1003 O O . SER A 1 125 ? 7.344 7.760 -20.665 1.00 97.75 125 SER A O 1
ATOM 1005 N N . MET A 1 126 ? 9.087 7.123 -19.398 1.00 98.00 126 MET A N 1
ATOM 1006 C CA . MET A 1 126 ? 9.561 8.486 -19.138 1.00 98.00 126 MET A CA 1
ATOM 1007 C C . MET A 1 126 ? 10.254 9.114 -20.342 1.00 98.00 126 MET A C 1
ATOM 1009 O O . MET A 1 126 ? 10.067 10.303 -20.594 1.00 98.00 126 MET A O 1
ATOM 1013 N N . TRP A 1 127 ? 11.023 8.332 -21.100 1.00 97.44 127 TRP A N 1
ATOM 1014 C CA . TRP A 1 127 ? 11.691 8.797 -22.311 1.00 97.44 127 TRP A CA 1
ATOM 1015 C C . TRP A 1 127 ? 10.686 9.352 -23.325 1.00 97.44 127 TRP A C 1
ATOM 1017 O O . TRP A 1 127 ? 10.786 10.517 -23.711 1.00 97.44 127 TRP A O 1
ATOM 1027 N N . TYR A 1 128 ? 9.671 8.566 -23.700 1.00 97.19 128 TYR A N 1
ATOM 1028 C CA . TYR A 1 128 ? 8.658 8.987 -24.671 1.00 97.19 128 TYR A CA 1
ATOM 1029 C C . TYR A 1 128 ? 7.774 10.118 -24.158 1.00 97.19 128 TYR A C 1
ATOM 1031 O O . TYR A 1 128 ? 7.459 11.040 -24.917 1.00 97.19 128 TYR A O 1
ATOM 1039 N N . LEU A 1 129 ? 7.419 10.094 -22.872 1.00 95.50 129 LEU A N 1
ATOM 1040 C CA . LEU A 1 129 ? 6.636 11.167 -22.277 1.00 95.50 129 LEU A CA 1
ATOM 1041 C C . LEU A 1 129 ? 7.396 12.498 -22.323 1.00 95.50 129 LEU A C 1
ATOM 1043 O O . LEU A 1 129 ? 6.827 13.513 -22.703 1.00 95.50 129 LEU A O 1
ATOM 1047 N N . GLN A 1 130 ? 8.686 12.514 -21.993 1.00 94.31 130 GLN A N 1
ATOM 1048 C CA . GLN A 1 130 ? 9.447 13.766 -21.947 1.00 94.31 130 GLN A CA 1
ATOM 1049 C C . GLN A 1 130 ? 9.911 14.249 -23.317 1.00 94.31 130 GLN A C 1
ATOM 1051 O O . GLN A 1 130 ? 9.918 15.451 -23.572 1.00 94.31 130 GLN A O 1
ATOM 1056 N N . LYS A 1 131 ? 10.335 13.336 -24.194 1.00 93.12 131 LYS A N 1
ATOM 1057 C CA . LYS A 1 131 ? 10.893 13.699 -25.504 1.00 93.12 131 LYS A CA 1
ATOM 1058 C C . LYS A 1 131 ? 9.818 13.964 -26.549 1.00 93.12 131 LYS A C 1
ATOM 1060 O O . LYS A 1 131 ? 10.016 14.811 -27.415 1.00 93.12 131 LYS A O 1
ATOM 1065 N N . HIS A 1 132 ? 8.694 13.257 -26.465 1.00 91.75 132 HIS A N 1
ATOM 1066 C CA . HIS A 1 132 ? 7.675 13.246 -27.515 1.00 91.75 132 HIS A CA 1
ATOM 1067 C C . HIS A 1 132 ? 6.263 13.529 -26.996 1.00 91.75 132 HIS A C 1
ATOM 1069 O O . HIS A 1 132 ? 5.320 13.467 -27.781 1.00 91.75 132 HIS A O 1
ATOM 1075 N N . ASN A 1 133 ? 6.088 13.789 -25.693 1.00 93.06 133 ASN A N 1
ATOM 1076 C CA . ASN A 1 133 ? 4.771 13.894 -25.054 1.00 93.06 133 ASN A CA 1
ATOM 1077 C C . ASN A 1 133 ? 3.846 12.716 -25.419 1.00 93.06 133 ASN A C 1
ATOM 1079 O O . ASN A 1 133 ? 2.648 12.880 -25.639 1.00 93.06 133 ASN A O 1
ATOM 1083 N N . THR A 1 134 ? 4.434 11.525 -25.562 1.00 93.44 134 THR A N 1
ATOM 1084 C CA . THR A 1 134 ? 3.757 10.341 -26.095 1.00 93.44 134 THR A CA 1
ATOM 1085 C C . THR A 1 134 ? 3.613 9.284 -25.011 1.00 93.44 134 THR A C 1
ATOM 1087 O O . THR A 1 134 ? 4.568 8.959 -24.306 1.00 93.44 134 THR A O 1
ATOM 1090 N N . ARG A 1 135 ? 2.410 8.712 -24.912 1.00 94.31 135 ARG A N 1
ATOM 1091 C CA . ARG A 1 135 ? 2.100 7.559 -24.063 1.00 94.31 135 ARG A CA 1
ATOM 1092 C C . ARG A 1 135 ? 1.741 6.378 -24.954 1.00 94.31 135 ARG A C 1
ATOM 1094 O O . ARG A 1 135 ? 0.610 6.274 -25.414 1.00 94.31 135 ARG A O 1
ATOM 1101 N N . TRP A 1 136 ? 2.712 5.504 -25.201 1.00 95.62 136 TRP A N 1
ATOM 1102 C CA . TRP A 1 136 ? 2.493 4.301 -26.010 1.00 95.62 136 TRP A CA 1
ATOM 1103 C C . TRP A 1 136 ? 1.572 3.284 -25.337 1.00 95.62 136 TRP A C 1
ATOM 1105 O O . TRP A 1 136 ? 0.914 2.516 -26.029 1.00 95.62 136 TRP A O 1
ATOM 1115 N N . TRP A 1 137 ? 1.504 3.308 -24.006 1.00 96.00 137 TRP A N 1
ATOM 1116 C CA . TRP A 1 137 ? 0.651 2.450 -23.190 1.00 96.00 137 TRP A CA 1
ATOM 1117 C C . TRP A 1 137 ? -0.061 3.236 -22.091 1.00 96.00 137 TRP A C 1
ATOM 1119 O O . TRP A 1 137 ? 0.413 4.292 -21.666 1.00 96.00 137 TRP A O 1
ATOM 1129 N N . LYS A 1 138 ? -1.195 2.716 -21.608 1.00 93.69 138 LYS A N 1
ATOM 1130 C CA . LYS A 1 138 ? -1.985 3.346 -20.536 1.00 93.69 138 LYS A CA 1
ATOM 1131 C C . LYS A 1 138 ? -1.591 2.849 -19.145 1.00 93.69 138 LYS A C 1
ATOM 1133 O O . LYS A 1 138 ? -1.702 3.607 -18.192 1.00 93.69 138 LYS A O 1
ATOM 1138 N N . CYS A 1 139 ? -1.131 1.603 -19.022 1.00 94.88 139 CYS A N 1
ATOM 1139 C CA . CYS A 1 139 ? -0.787 0.972 -17.744 1.00 94.88 139 CYS A CA 1
ATOM 1140 C C . CYS A 1 139 ? 0.546 0.208 -17.813 1.00 94.88 139 CYS A C 1
ATOM 1142 O O . CYS A 1 139 ? 0.848 -0.447 -18.812 1.00 94.88 139 CYS A O 1
ATOM 1144 N N . CYS A 1 140 ? 1.322 0.269 -16.731 1.00 97.62 140 CYS A N 1
ATOM 1145 C CA . CYS A 1 140 ? 2.601 -0.418 -16.568 1.00 97.62 140 CYS A CA 1
ATOM 1146 C C . CYS A 1 140 ? 2.477 -1.579 -15.571 1.00 97.62 140 CYS A C 1
ATOM 1148 O O . CYS A 1 140 ? 2.163 -1.367 -14.405 1.00 97.62 140 CYS A O 1
ATOM 1150 N N . VAL A 1 141 ? 2.792 -2.805 -15.981 1.00 97.44 141 VAL A N 1
ATOM 1151 C CA . VAL A 1 141 ? 2.830 -3.972 -15.085 1.00 97.44 141 VAL A CA 1
ATOM 1152 C C . VAL A 1 141 ? 4.279 -4.410 -14.899 1.00 97.44 141 VAL A C 1
ATOM 1154 O O . VAL A 1 141 ? 4.885 -4.997 -15.796 1.00 97.44 141 VAL A O 1
ATOM 1157 N N . SER A 1 142 ? 4.838 -4.111 -13.729 1.00 98.12 142 SER A N 1
ATOM 1158 C CA . SER A 1 142 ? 6.198 -4.476 -13.331 1.00 98.12 142 SER A CA 1
ATOM 1159 C C . SER A 1 142 ? 6.181 -5.799 -12.570 1.00 98.12 142 SER A C 1
ATOM 1161 O O . SER A 1 142 ? 5.534 -5.914 -11.530 1.00 98.12 142 SER A O 1
ATOM 1163 N N . VAL A 1 143 ? 6.894 -6.807 -13.069 1.00 97.81 143 VAL A N 1
ATOM 1164 C CA . VAL A 1 143 ? 7.026 -8.119 -12.421 1.00 97.81 143 VAL A CA 1
ATOM 1165 C C . VAL A 1 143 ? 8.486 -8.347 -12.055 1.00 97.81 143 VAL A C 1
ATOM 1167 O O . VAL A 1 143 ? 9.336 -8.441 -12.941 1.00 97.81 143 VAL A O 1
ATOM 1170 N N . CYS A 1 144 ? 8.786 -8.428 -10.756 1.00 95.56 144 CYS A N 1
ATOM 1171 C CA . CYS A 1 144 ? 10.150 -8.583 -10.231 1.00 95.56 144 CYS A CA 1
ATOM 1172 C C . CYS A 1 144 ? 11.145 -7.579 -10.844 1.00 95.56 144 CYS A C 1
ATOM 1174 O O . CYS A 1 144 ? 12.273 -7.930 -11.181 1.00 95.56 144 CYS A O 1
ATOM 1176 N N . GLY A 1 145 ? 10.695 -6.342 -11.074 1.00 95.44 145 GLY A N 1
ATOM 1177 C CA . GLY A 1 145 ? 11.470 -5.284 -11.711 1.00 95.44 145 GLY A CA 1
ATOM 1178 C C . GLY A 1 145 ? 12.233 -4.434 -10.701 1.00 95.44 145 GLY A C 1
ATOM 1179 O O . GLY A 1 145 ? 11.601 -3.582 -10.078 1.00 95.44 145 GLY A O 1
ATOM 1180 N N . PRO A 1 146 ? 13.560 -4.592 -10.537 1.00 92.75 146 PRO A N 1
ATOM 1181 C CA . PRO A 1 146 ? 14.329 -3.711 -9.664 1.00 92.75 146 PRO A CA 1
ATOM 1182 C C . PRO A 1 146 ? 14.415 -2.294 -10.240 1.00 92.75 146 PRO A C 1
ATOM 1184 O O . PRO A 1 146 ? 14.402 -2.147 -11.458 1.00 92.75 146 PRO A O 1
ATOM 1187 N N . ARG A 1 147 ? 14.551 -1.267 -9.388 1.00 94.62 147 ARG A N 1
ATOM 1188 C CA . ARG A 1 147 ? 14.663 0.163 -9.750 1.00 94.62 147 ARG A CA 1
ATOM 1189 C C . ARG A 1 147 ? 15.533 0.391 -10.990 1.00 94.62 147 ARG A C 1
ATOM 1191 O O . ARG A 1 147 ? 16.544 -0.287 -11.182 1.00 94.62 147 ARG A O 1
ATOM 1198 N N . VAL A 1 148 ? 15.181 1.378 -11.812 1.00 96.44 148 VAL A N 1
ATOM 1199 C CA . VAL A 1 148 ? 16.067 1.859 -12.882 1.00 96.44 148 VAL A CA 1
ATOM 1200 C C . VAL A 1 148 ? 17.348 2.427 -12.252 1.00 96.44 148 VAL A C 1
ATOM 1202 O O . VAL A 1 148 ? 17.288 3.238 -11.330 1.00 96.44 148 VAL A O 1
ATOM 1205 N N . ARG A 1 149 ? 18.512 1.976 -12.736 1.00 93.69 149 ARG A N 1
ATOM 1206 C CA . ARG A 1 149 ? 19.838 2.330 -12.180 1.00 93.69 149 ARG A CA 1
ATOM 1207 C C . ARG A 1 149 ? 20.752 3.063 -13.160 1.00 93.69 149 ARG A C 1
ATOM 1209 O O . ARG A 1 149 ? 21.856 3.450 -12.782 1.00 93.69 149 ARG A O 1
ATOM 1216 N N . GLY A 1 150 ? 20.324 3.215 -14.413 1.00 93.06 150 GLY A N 1
ATOM 1217 C CA . GLY A 1 150 ? 21.133 3.793 -15.483 1.00 93.06 150 GLY A CA 1
ATOM 1218 C C . GLY A 1 150 ? 21.488 5.251 -15.209 1.00 93.06 150 GLY A C 1
ATOM 1219 O O . GLY A 1 150 ? 20.599 6.097 -15.253 1.00 93.06 150 GLY A O 1
ATOM 1220 N N . VAL A 1 151 ? 22.768 5.561 -14.983 1.00 91.44 151 VAL A N 1
ATOM 1221 C CA . VAL A 1 151 ? 23.234 6.935 -14.713 1.00 91.44 151 VAL A CA 1
ATOM 1222 C C . VAL A 1 151 ? 22.793 7.921 -15.802 1.00 91.44 151 VAL A C 1
ATOM 1224 O O . VAL A 1 151 ? 22.264 8.975 -15.447 1.00 91.44 151 VAL A O 1
ATOM 1227 N N . PRO A 1 152 ? 22.906 7.605 -17.111 1.00 90.81 152 PRO A N 1
ATOM 1228 C CA . PRO A 1 152 ? 22.451 8.518 -18.164 1.00 90.81 152 PRO A CA 1
ATOM 1229 C C . PRO A 1 152 ? 20.940 8.783 -18.152 1.00 90.81 152 PRO A C 1
ATOM 1231 O O . PRO A 1 152 ? 20.488 9.783 -18.703 1.00 90.81 152 PRO A O 1
ATOM 1234 N N . LEU A 1 153 ? 20.154 7.907 -17.520 1.00 93.75 153 LEU A N 1
ATOM 1235 C CA . LEU A 1 153 ? 18.702 8.042 -17.422 1.00 93.75 153 LEU A CA 1
ATOM 1236 C C . LEU A 1 153 ? 18.261 8.855 -16.205 1.00 93.75 153 LEU A C 1
ATOM 1238 O O . LEU A 1 153 ? 17.092 9.218 -16.130 1.00 93.75 153 LEU A O 1
ATOM 1242 N N . ARG A 1 154 ? 19.169 9.179 -15.276 1.00 94.19 154 ARG A N 1
ATOM 1243 C CA . ARG A 1 154 ? 18.870 9.967 -14.072 1.00 94.19 154 ARG A CA 1
ATOM 1244 C C . ARG A 1 154 ? 18.060 11.244 -14.355 1.00 94.19 154 ARG A C 1
ATOM 1246 O O . ARG A 1 154 ? 17.069 11.447 -13.658 1.00 94.19 154 ARG A O 1
ATOM 1253 N N . PRO A 1 155 ? 18.358 12.057 -15.392 1.00 95.19 155 PRO A N 1
ATOM 1254 C CA . PRO A 1 155 ? 17.573 13.260 -15.695 1.00 95.19 155 PRO A CA 1
ATOM 1255 C C . PRO A 1 155 ? 16.109 12.999 -16.084 1.00 95.19 155 PRO A C 1
ATOM 1257 O O . PRO A 1 155 ? 15.299 13.924 -16.086 1.00 95.19 155 PRO A O 1
ATOM 1260 N N . LEU A 1 156 ? 15.746 11.756 -16.427 1.00 95.94 156 LEU A N 1
ATOM 1261 C CA . LEU A 1 156 ? 14.348 11.387 -16.635 1.00 95.94 156 LEU A CA 1
ATOM 1262 C C . LEU A 1 156 ? 13.586 11.293 -15.310 1.00 95.94 156 LEU A C 1
ATOM 1264 O O . LEU A 1 156 ? 12.381 11.508 -15.312 1.00 95.94 156 LEU A O 1
ATOM 1268 N N . PHE A 1 157 ? 14.263 10.988 -14.204 1.00 96.44 157 PHE A N 1
ATOM 1269 C CA . PHE A 1 157 ? 13.649 10.645 -12.917 1.00 96.44 157 PHE A CA 1
ATOM 1270 C C . PHE A 1 157 ? 14.011 11.609 -11.785 1.00 96.44 157 PHE A C 1
ATOM 1272 O O . PHE A 1 157 ? 13.532 11.442 -10.667 1.00 96.44 157 PHE A O 1
ATOM 1279 N N . GLU A 1 158 ? 14.837 12.617 -12.054 1.00 94.69 158 GLU A N 1
ATOM 1280 C CA . GLU A 1 158 ? 15.204 13.659 -11.099 1.00 94.69 158 GLU A CA 1
ATOM 1281 C C . GLU A 1 158 ? 15.188 15.032 -11.771 1.00 94.69 158 GLU A C 1
ATOM 1283 O O . GLU A 1 158 ? 15.594 15.198 -12.924 1.00 94.69 158 GLU A O 1
ATOM 1288 N N . ASN A 1 159 ? 14.708 16.031 -11.036 1.00 91.88 159 ASN A N 1
ATOM 1289 C CA . ASN A 1 159 ? 14.799 17.431 -11.424 1.00 91.88 159 ASN A CA 1
ATOM 1290 C C . ASN A 1 159 ? 16.223 17.972 -11.175 1.00 91.88 159 ASN A C 1
ATOM 1292 O O . ASN A 1 159 ? 16.996 17.359 -10.437 1.00 91.88 159 ASN A O 1
ATOM 1296 N N . PRO A 1 160 ? 16.595 19.135 -11.750 1.00 90.62 160 PRO A N 1
ATOM 1297 C CA . PRO A 1 160 ? 17.925 19.721 -11.549 1.00 90.62 160 PRO A CA 1
ATOM 1298 C C . PRO A 1 160 ? 18.289 20.013 -10.085 1.00 90.62 160 PRO A C 1
ATOM 1300 O O . PRO A 1 160 ? 19.469 20.075 -9.755 1.00 90.62 160 PRO A O 1
ATOM 1303 N N . ASP A 1 161 ? 17.292 20.189 -9.217 1.00 90.12 161 ASP A N 1
ATOM 1304 C CA . ASP A 1 161 ? 17.454 20.384 -7.772 1.00 90.12 161 ASP A CA 1
ATOM 1305 C C . ASP A 1 161 ? 17.591 19.065 -6.982 1.00 90.12 161 ASP A C 1
ATOM 1307 O O . ASP A 1 161 ? 17.693 19.086 -5.757 1.00 90.12 161 ASP A O 1
ATOM 1311 N N . GLY A 1 162 ? 17.596 17.920 -7.673 1.00 85.19 162 GLY A N 1
ATOM 1312 C CA . GLY A 1 162 ? 17.695 16.583 -7.088 1.00 85.19 162 GLY A CA 1
ATOM 1313 C C . GLY A 1 162 ? 16.370 16.010 -6.585 1.00 85.19 162 GLY A C 1
ATOM 1314 O O . GLY A 1 162 ? 16.352 14.886 -6.086 1.00 85.19 162 GLY A O 1
ATOM 1315 N N . THR A 1 163 ? 15.254 16.736 -6.709 1.00 88.88 163 THR A N 1
ATOM 1316 C CA . THR A 1 163 ? 13.946 16.201 -6.311 1.00 88.88 163 THR A CA 1
ATOM 1317 C C . THR A 1 163 ? 13.469 15.112 -7.280 1.00 88.88 163 THR A C 1
ATOM 1319 O O . THR A 1 163 ? 13.714 15.216 -8.488 1.00 88.88 163 THR A O 1
ATOM 1322 N N . PRO A 1 164 ? 12.767 14.067 -6.796 1.00 91.06 164 PRO A N 1
ATOM 1323 C CA . PRO A 1 164 ? 12.264 13.008 -7.662 1.00 91.06 164 PRO A CA 1
ATOM 1324 C C . PRO A 1 164 ? 11.262 13.526 -8.697 1.00 91.06 164 PRO A C 1
ATOM 1326 O O . PRO A 1 164 ? 10.353 14.297 -8.387 1.00 91.06 164 PRO A O 1
ATOM 1329 N N . ARG A 1 165 ? 11.389 13.032 -9.926 1.00 94.31 165 ARG A N 1
ATOM 1330 C CA . ARG A 1 165 ? 10.377 13.122 -10.975 1.00 94.31 165 ARG A CA 1
ATOM 1331 C C . ARG A 1 165 ? 9.741 11.749 -11.140 1.00 94.31 165 ARG A C 1
ATOM 1333 O O . ARG A 1 165 ? 10.336 10.840 -11.718 1.00 94.31 165 ARG A O 1
ATOM 1340 N N . LEU A 1 166 ? 8.537 11.620 -10.603 1.00 96.00 166 LEU A N 1
ATOM 1341 C CA . LEU A 1 166 ? 7.817 10.357 -10.552 1.00 96.00 166 LEU A CA 1
ATOM 1342 C C . LEU A 1 166 ? 7.232 9.985 -11.918 1.00 96.00 166 LEU A C 1
ATOM 1344 O O . LEU A 1 166 ? 6.953 10.848 -12.749 1.00 96.00 166 LEU A O 1
ATOM 1348 N N . VAL A 1 167 ? 7.071 8.683 -12.150 1.00 97.38 167 VAL A N 1
ATOM 1349 C CA . VAL A 1 167 ? 6.497 8.118 -13.372 1.00 97.38 167 VAL A CA 1
ATOM 1350 C C . VAL A 1 167 ? 4.976 8.273 -13.326 1.00 97.38 167 VAL A C 1
ATOM 1352 O O . VAL A 1 167 ? 4.330 7.595 -12.521 1.00 97.38 167 VAL A O 1
ATOM 1355 N N . PRO A 1 168 ? 4.370 9.102 -14.196 1.00 95.56 168 PRO A N 1
ATOM 1356 C CA . PRO A 1 168 ? 2.960 9.452 -14.089 1.00 95.56 168 PRO A CA 1
ATOM 1357 C C . PRO A 1 168 ? 2.090 8.452 -14.857 1.00 95.56 168 PRO A C 1
ATOM 1359 O O . PRO A 1 168 ? 1.337 8.828 -15.756 1.00 95.56 168 PRO A O 1
ATOM 1362 N N . PHE A 1 169 ? 2.249 7.155 -14.588 1.00 94.81 169 PHE A N 1
ATOM 1363 C CA . PHE A 1 169 ? 1.495 6.078 -15.237 1.00 94.81 169 PHE A CA 1
ATOM 1364 C C . PHE A 1 169 ? 0.847 5.173 -14.192 1.00 94.81 169 PHE A C 1
ATOM 1366 O O . PHE A 1 169 ? 1.539 4.759 -13.259 1.00 94.81 169 PHE A O 1
ATOM 1373 N N . PRO A 1 170 ? -0.429 4.786 -14.376 1.00 93.38 170 PRO A N 1
ATOM 1374 C CA . PRO A 1 170 ? -1.026 3.686 -13.629 1.00 93.38 170 PRO A CA 1
ATOM 1375 C C . PRO A 1 170 ? -0.095 2.476 -13.642 1.00 93.38 170 PRO A C 1
ATOM 1377 O O . PRO A 1 170 ? 0.414 2.103 -14.706 1.00 93.38 170 PRO A O 1
ATOM 1380 N N . SER A 1 171 ? 0.160 1.885 -12.474 1.00 93.94 171 SER A N 1
ATOM 1381 C CA . SER A 1 171 ? 1.090 0.766 -12.386 1.00 93.94 171 SER A CA 1
ATOM 1382 C C . SER A 1 171 ? 0.680 -0.315 -11.396 1.00 93.94 171 SER A C 1
ATOM 1384 O O . SER A 1 171 ? 0.081 -0.045 -10.359 1.00 93.94 171 SER A O 1
ATOM 1386 N N . ILE A 1 172 ? 1.017 -1.556 -11.741 1.00 93.44 172 ILE A N 1
ATOM 1387 C CA . ILE A 1 172 ? 0.873 -2.741 -10.895 1.00 93.44 172 ILE A CA 1
ATOM 1388 C C . ILE A 1 172 ? 2.272 -3.311 -10.694 1.00 93.44 172 ILE A C 1
ATOM 1390 O O . ILE A 1 172 ? 2.977 -3.578 -11.668 1.00 93.44 172 ILE A O 1
ATOM 1394 N N . HIS A 1 173 ? 2.665 -3.525 -9.440 1.00 93.69 173 HIS A N 1
ATOM 1395 C CA . HIS A 1 173 ? 3.978 -4.066 -9.089 1.00 93.69 173 HIS A CA 1
ATOM 1396 C C . HIS A 1 173 ? 3.815 -5.418 -8.404 1.00 93.69 173 HIS A C 1
ATOM 1398 O O . HIS A 1 173 ? 3.237 -5.520 -7.324 1.00 93.69 173 HIS A O 1
ATOM 1404 N N . ILE A 1 174 ? 4.322 -6.463 -9.049 1.00 92.25 174 ILE A N 1
ATOM 1405 C CA . ILE A 1 174 ? 4.290 -7.839 -8.562 1.00 92.25 174 ILE A CA 1
ATOM 1406 C C . ILE A 1 174 ? 5.699 -8.193 -8.102 1.00 92.25 174 ILE A C 1
ATOM 1408 O O . ILE A 1 174 ? 6.628 -8.241 -8.909 1.00 92.25 174 ILE A O 1
ATOM 1412 N N . VAL A 1 175 ? 5.859 -8.441 -6.803 1.00 85.12 175 VAL A N 1
ATOM 1413 C CA . VAL A 1 175 ? 7.164 -8.683 -6.179 1.00 85.12 175 VAL A CA 1
ATOM 1414 C C . VAL A 1 175 ? 7.194 -10.073 -5.554 1.00 85.12 175 VAL A C 1
ATOM 1416 O O . VAL A 1 175 ? 6.331 -10.425 -4.749 1.00 85.12 175 VAL A O 1
ATOM 1419 N N . GLY A 1 176 ? 8.199 -10.874 -5.913 1.00 80.38 176 GLY A N 1
ATOM 1420 C CA . GLY A 1 176 ? 8.434 -12.170 -5.285 1.00 80.38 176 GLY A CA 1
ATOM 1421 C C . GLY A 1 176 ? 8.925 -12.005 -3.846 1.00 80.38 176 GLY A C 1
ATOM 1422 O O . GLY A 1 176 ? 9.945 -11.364 -3.604 1.00 80.38 176 GLY A O 1
ATOM 1423 N N . LYS A 1 177 ? 8.234 -12.614 -2.874 1.00 77.94 177 LYS A N 1
ATOM 1424 C CA . LYS A 1 177 ? 8.593 -12.515 -1.442 1.00 77.94 177 LYS A CA 1
ATOM 1425 C C . LYS A 1 177 ? 10.004 -13.028 -1.127 1.00 77.94 177 LYS A C 1
ATOM 1427 O O . LYS A 1 177 ? 10.639 -12.530 -0.200 1.00 77.94 177 LYS A O 1
ATOM 1432 N N . THR A 1 178 ? 10.477 -14.002 -1.901 1.00 79.94 178 THR A N 1
ATOM 1433 C CA . THR A 1 178 ? 11.797 -14.640 -1.777 1.00 79.94 178 THR A CA 1
ATOM 1434 C C . THR A 1 178 ? 12.789 -14.172 -2.844 1.00 79.94 178 THR A C 1
ATOM 1436 O O . THR A 1 178 ? 13.841 -14.782 -3.003 1.00 79.94 178 THR A O 1
ATOM 1439 N N . ASP A 1 179 ? 12.448 -13.138 -3.615 1.00 79.69 179 ASP A N 1
ATOM 1440 C CA . ASP A 1 179 ? 13.327 -12.595 -4.647 1.00 79.69 179 ASP A CA 1
ATOM 1441 C C . ASP A 1 179 ? 14.501 -11.850 -3.996 1.00 79.69 179 ASP A C 1
ATOM 1443 O O . ASP A 1 179 ? 14.303 -10.977 -3.147 1.00 79.69 179 ASP A O 1
ATOM 1447 N N . ILE A 1 180 ? 15.731 -12.162 -4.406 1.00 83.50 180 ILE A N 1
ATOM 1448 C CA . ILE A 1 180 ? 16.936 -11.474 -3.921 1.00 83.50 180 ILE A CA 1
ATOM 1449 C C . ILE A 1 180 ? 16.918 -9.977 -4.274 1.00 83.50 180 ILE A C 1
ATOM 1451 O O . ILE A 1 180 ? 17.495 -9.159 -3.561 1.00 83.50 180 ILE A O 1
ATOM 1455 N N . TRP A 1 181 ? 16.188 -9.598 -5.327 1.00 81.62 181 TRP A N 1
ATOM 1456 C CA . TRP A 1 181 ? 16.004 -8.217 -5.766 1.00 81.62 181 TRP A CA 1
ATOM 1457 C C . TRP A 1 181 ? 14.749 -7.559 -5.182 1.00 81.62 181 TRP A C 1
ATOM 1459 O O . TRP A 1 181 ? 14.394 -6.453 -5.600 1.00 81.62 181 TRP A O 1
ATOM 1469 N N . LYS A 1 182 ? 14.085 -8.178 -4.190 1.00 79.62 182 LYS A N 1
ATOM 1470 C CA . LYS A 1 182 ? 12.856 -7.659 -3.557 1.00 79.62 182 LYS A CA 1
ATOM 1471 C C . LYS A 1 182 ? 12.982 -6.192 -3.141 1.00 79.62 182 LYS A C 1
ATOM 1473 O O . LYS A 1 182 ? 12.101 -5.392 -3.445 1.00 79.62 182 LYS A O 1
ATOM 1478 N N . ARG A 1 183 ? 14.092 -5.815 -2.491 1.00 76.12 183 ARG A N 1
ATOM 1479 C CA . ARG A 1 183 ? 14.352 -4.419 -2.092 1.00 76.12 183 ARG A CA 1
ATOM 1480 C C . ARG A 1 183 ? 14.374 -3.485 -3.302 1.00 76.12 183 ARG A C 1
ATOM 1482 O O . ARG A 1 183 ? 13.687 -2.471 -3.300 1.00 76.12 183 ARG A O 1
ATOM 1489 N N . GLY A 1 184 ? 15.100 -3.863 -4.353 1.00 81.31 184 GLY A N 1
ATOM 1490 C CA . GLY A 1 184 ? 15.138 -3.102 -5.599 1.00 81.31 184 GLY A CA 1
ATOM 1491 C C . GLY A 1 184 ? 13.760 -2.965 -6.249 1.00 81.31 184 GLY A C 1
ATOM 1492 O O . GLY A 1 184 ? 13.488 -1.938 -6.858 1.00 81.31 184 GLY A O 1
ATOM 1493 N N . CYS A 1 185 ? 12.882 -3.962 -6.112 1.00 84.12 185 CYS A N 1
ATOM 1494 C CA . CYS A 1 185 ? 11.515 -3.885 -6.628 1.00 84.12 185 CYS A CA 1
ATOM 1495 C C . CYS A 1 185 ? 10.665 -2.863 -5.862 1.00 84.12 185 CYS A C 1
ATOM 1497 O O . CYS A 1 185 ? 9.918 -2.116 -6.482 1.00 84.12 185 CYS A O 1
ATOM 1499 N N . TYR A 1 186 ? 10.804 -2.769 -4.537 1.00 81.06 186 TYR A N 1
ATOM 1500 C CA . TYR A 1 186 ? 10.142 -1.707 -3.770 1.00 81.06 186 TYR A CA 1
ATOM 1501 C C . TYR A 1 186 ? 10.676 -0.319 -4.129 1.00 81.06 186 TYR A C 1
ATOM 1503 O O . TYR A 1 186 ? 9.895 0.611 -4.288 1.00 81.06 186 TYR A O 1
ATOM 1511 N N . GLU A 1 187 ? 11.980 -0.195 -4.368 1.00 86.31 187 GLU A N 1
ATOM 1512 C CA . GLU A 1 187 ? 12.551 1.058 -4.865 1.00 86.31 187 GLU A CA 1
ATOM 1513 C C . GLU A 1 187 ? 12.034 1.427 -6.269 1.00 86.31 187 GLU A C 1
ATOM 1515 O O . GLU A 1 187 ? 11.969 2.608 -6.595 1.00 86.31 187 GLU A O 1
ATOM 1520 N N . MET A 1 188 ? 11.641 0.451 -7.103 1.00 94.25 188 MET A N 1
ATOM 1521 C CA . MET A 1 188 ? 10.927 0.720 -8.360 1.00 94.25 188 MET A CA 1
ATOM 1522 C C . MET A 1 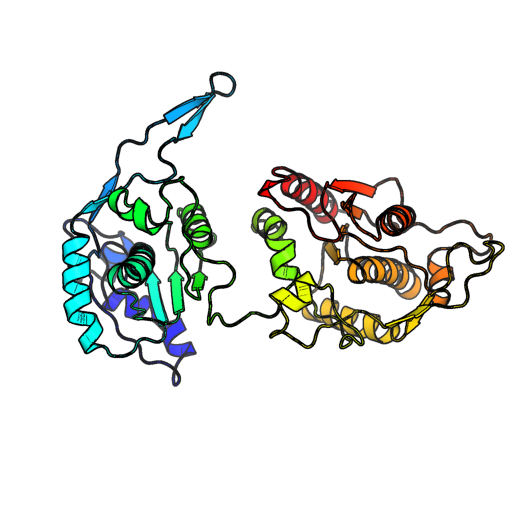188 ? 9.526 1.284 -8.102 1.00 94.25 188 MET A C 1
ATOM 1524 O O . MET A 1 188 ? 9.115 2.188 -8.823 1.00 94.25 188 MET A O 1
ATOM 1528 N N . VAL A 1 189 ? 8.800 0.792 -7.090 1.00 89.12 189 VAL A N 1
ATOM 1529 C CA . VAL A 1 189 ? 7.479 1.335 -6.711 1.00 89.12 189 VAL A CA 1
ATOM 1530 C C . VAL A 1 189 ? 7.596 2.819 -6.377 1.00 89.12 189 VAL A C 1
ATOM 1532 O O . VAL A 1 189 ? 6.816 3.615 -6.886 1.00 89.12 189 VAL A O 1
ATOM 1535 N N . ASP A 1 190 ? 8.614 3.199 -5.601 1.00 88.94 19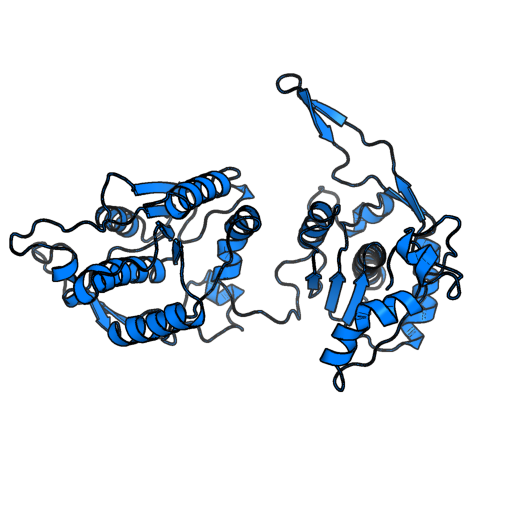0 ASP A N 1
ATOM 1536 C CA . ASP A 1 190 ? 8.845 4.590 -5.193 1.00 88.94 190 ASP A CA 1
ATOM 1537 C C . ASP A 1 190 ? 9.257 5.510 -6.371 1.00 88.94 190 ASP A C 1
ATOM 1539 O O . ASP A 1 190 ? 9.316 6.728 -6.211 1.00 88.94 190 ASP A O 1
ATOM 1543 N N . MET A 1 191 ? 9.521 4.963 -7.569 1.00 95.12 191 MET A N 1
ATOM 1544 C CA . MET A 1 191 ? 9.706 5.765 -8.787 1.00 95.12 191 MET A CA 1
ATOM 1545 C C . MET A 1 191 ? 8.383 6.210 -9.422 1.00 95.12 191 MET A C 1
ATOM 1547 O O . MET A 1 191 ? 8.406 7.102 -10.266 1.00 95.12 191 MET A O 1
ATOM 1551 N N . TYR A 1 192 ? 7.251 5.587 -9.091 1.00 95.06 192 TYR A N 1
ATOM 1552 C CA . TYR A 1 192 ? 5.949 5.889 -9.690 1.00 95.06 192 TYR A CA 1
ATOM 1553 C C . TYR A 1 192 ? 5.164 6.902 -8.860 1.00 95.06 192 TYR A C 1
ATOM 1555 O O . TYR A 1 192 ? 5.323 6.997 -7.647 1.00 95.06 192 TYR A O 1
ATOM 1563 N N . GLU A 1 193 ? 4.298 7.669 -9.524 1.00 90.44 193 GLU A N 1
ATOM 1564 C CA . GLU A 1 193 ? 3.308 8.470 -8.811 1.00 90.44 193 GLU A CA 1
ATOM 1565 C C . GLU A 1 193 ? 2.340 7.549 -8.066 1.00 90.44 193 GLU A C 1
ATOM 1567 O O . GLU A 1 193 ? 1.903 6.529 -8.599 1.00 90.44 193 GLU A O 1
ATOM 1572 N N . ASP A 1 194 ? 1.957 7.940 -6.852 1.00 76.12 194 ASP A N 1
ATOM 1573 C CA . ASP A 1 194 ? 0.958 7.203 -6.075 1.00 76.12 194 ASP A CA 1
ATOM 1574 C C . ASP A 1 194 ? -0.429 7.238 -6.746 1.00 76.12 194 ASP A C 1
ATOM 1576 O O . ASP A 1 194 ? -1.208 6.294 -6.622 1.00 76.12 194 ASP A O 1
ATOM 1580 N N . GLN A 1 195 ? -0.759 8.339 -7.435 1.00 72.69 195 GLN A N 1
ATOM 1581 C CA . GLN A 1 195 ? -2.083 8.585 -8.021 1.00 72.69 195 GLN A CA 1
ATOM 1582 C C . GLN A 1 195 ? -1.996 9.278 -9.392 1.00 72.69 195 GLN A C 1
ATOM 1584 O O . GLN A 1 195 ? -2.436 10.422 -9.540 1.00 72.69 195 GLN A O 1
ATOM 1589 N N . PRO A 1 196 ? -1.434 8.609 -10.410 1.00 83.69 196 PRO A N 1
ATOM 1590 C CA . PRO A 1 196 ? -1.306 9.190 -11.734 1.00 83.69 196 PRO A CA 1
ATOM 1591 C C . PRO A 1 196 ? -2.674 9.340 -12.403 1.00 83.69 196 PRO A C 1
ATOM 1593 O O . PRO A 1 196 ? -3.620 8.587 -12.144 1.00 83.69 196 PRO A O 1
ATOM 1596 N N . GLU A 1 197 ? -2.776 10.308 -13.310 1.00 73.88 197 GLU A N 1
ATOM 1597 C CA . GLU A 1 197 ? -3.982 10.515 -14.106 1.00 73.88 197 GLU A CA 1
ATOM 1598 C C . GLU A 1 197 ? -4.359 9.235 -14.878 1.00 73.88 197 GLU A C 1
ATOM 1600 O O . GLU A 1 197 ? -3.523 8.608 -15.531 1.00 73.88 197 GLU A O 1
ATOM 1605 N N . GLY A 1 198 ? -5.629 8.827 -14.785 1.00 65.38 198 GLY A N 1
ATOM 1606 C CA . GLY A 1 198 ? -6.143 7.617 -15.434 1.00 65.38 198 GLY A CA 1
ATOM 1607 C C . GLY A 1 198 ? -5.937 6.312 -14.656 1.00 65.38 198 GLY A C 1
ATOM 1608 O O . GLY A 1 198 ? -6.335 5.260 -15.156 1.00 65.38 198 GLY A O 1
ATOM 1609 N N . ALA A 1 199 ? -5.363 6.341 -13.446 1.00 60.34 199 ALA A N 1
ATOM 1610 C CA . ALA A 1 199 ? -5.268 5.145 -12.609 1.00 60.34 199 ALA A CA 1
ATOM 1611 C C . ALA A 1 199 ? -6.655 4.663 -12.175 1.00 60.34 199 ALA A C 1
ATOM 1613 O O . ALA A 1 199 ? -7.471 5.448 -11.685 1.00 60.34 199 ALA A O 1
ATOM 1614 N N . ALA A 1 200 ? -6.903 3.359 -12.324 1.00 53.22 200 ALA A N 1
ATOM 1615 C CA . ALA A 1 200 ? -8.018 2.714 -11.650 1.00 53.22 200 ALA A CA 1
ATOM 1616 C C . ALA A 1 200 ? -7.782 2.854 -10.142 1.00 53.22 200 ALA A C 1
ATOM 1618 O O . ALA A 1 200 ? -6.792 2.357 -9.608 1.00 53.22 200 ALA A O 1
ATOM 1619 N N . ARG A 1 201 ? -8.647 3.615 -9.472 1.00 53.53 201 ARG A N 1
ATOM 1620 C CA . ARG A 1 201 ? -8.540 3.862 -8.038 1.00 53.53 201 ARG A CA 1
ATOM 1621 C C . ARG A 1 201 ? -9.090 2.652 -7.296 1.00 53.53 201 ARG A C 1
ATOM 1623 O O . ARG A 1 201 ? -10.303 2.466 -7.203 1.00 53.53 201 ARG A O 1
ATOM 1630 N N . ASP A 1 202 ? -8.204 1.834 -6.743 1.00 46.81 202 ASP A N 1
ATOM 1631 C CA . ASP A 1 202 ? -8.603 0.855 -5.736 1.00 46.81 202 ASP A CA 1
ATOM 1632 C C . ASP A 1 202 ? -8.905 1.584 -4.412 1.00 46.81 202 ASP A C 1
ATOM 1634 O O . ASP A 1 202 ? -8.034 1.836 -3.587 1.00 46.81 202 ASP A O 1
ATOM 1638 N N . LYS A 1 203 ? -10.168 2.003 -4.288 1.00 53.34 203 LYS A N 1
ATOM 1639 C CA . LYS A 1 203 ? -11.104 2.098 -3.141 1.00 53.34 203 LYS A CA 1
ATOM 1640 C C . LYS A 1 203 ? -10.626 2.066 -1.668 1.00 53.34 203 LYS A C 1
ATOM 1642 O O . LYS A 1 203 ? -11.433 1.703 -0.813 1.00 53.34 203 LYS A O 1
ATOM 1647 N N . PHE A 1 204 ? -9.392 2.405 -1.286 1.00 65.06 204 PHE A N 1
ATOM 1648 C CA . PHE A 1 204 ? -8.932 2.101 0.083 1.00 65.06 204 PHE A CA 1
ATOM 1649 C C . PHE A 1 204 ? -8.103 3.197 0.772 1.00 65.06 204 PHE A C 1
ATOM 1651 O O . PHE A 1 204 ? -6.914 3.025 1.040 1.00 65.06 204 PHE A O 1
ATOM 1658 N N . VAL A 1 205 ? -8.763 4.280 1.202 1.00 76.88 205 VAL A N 1
ATOM 1659 C CA . VAL A 1 205 ? -8.174 5.351 2.044 1.00 76.88 205 VAL A CA 1
ATOM 1660 C C . VAL A 1 205 ? -7.369 4.786 3.227 1.00 76.88 205 VAL A C 1
ATOM 1662 O O . VAL A 1 205 ? -6.255 5.224 3.502 1.00 76.88 205 VAL A O 1
ATOM 1665 N N . MET A 1 206 ? -7.889 3.761 3.910 1.00 84.62 206 MET A N 1
ATOM 1666 C CA . MET A 1 206 ? -7.202 3.149 5.054 1.00 84.62 206 MET A CA 1
ATOM 1667 C C . MET A 1 206 ? -5.951 2.350 4.648 1.00 84.62 206 MET A C 1
ATOM 1669 O O . MET A 1 206 ? -4.982 2.292 5.406 1.00 84.62 206 MET A O 1
ATOM 1673 N N . GLN A 1 207 ? -5.929 1.746 3.456 1.00 84.62 207 GLN A N 1
ATOM 1674 C CA . GLN A 1 207 ? -4.733 1.062 2.952 1.00 84.62 207 GLN A CA 1
ATOM 1675 C C . GLN A 1 207 ? -3.612 2.061 2.681 1.00 84.62 207 GLN A C 1
ATOM 1677 O O . GLN A 1 207 ? -2.452 1.775 2.993 1.00 84.62 207 GLN A O 1
ATOM 1682 N N . ASP A 1 208 ? -3.959 3.224 2.133 1.00 78.06 208 ASP A N 1
ATOM 1683 C CA . ASP A 1 208 ? -3.013 4.301 1.871 1.00 78.06 208 ASP A CA 1
ATOM 1684 C C . ASP A 1 208 ? -2.408 4.831 3.176 1.00 78.06 208 ASP A C 1
ATOM 1686 O O . ASP A 1 208 ? -1.194 4.803 3.381 1.00 78.06 208 ASP A O 1
ATOM 1690 N N . GLN A 1 209 ? -3.272 5.180 4.130 1.00 82.56 209 GLN A N 1
ATOM 1691 C CA . GLN A 1 209 ? -2.850 5.720 5.421 1.00 82.56 209 GLN A CA 1
ATOM 1692 C C . GLN A 1 209 ? -2.004 4.743 6.253 1.00 82.56 209 GLN A C 1
ATOM 1694 O O . GLN A 1 209 ? -1.181 5.174 7.057 1.00 82.56 209 GLN A O 1
ATOM 1699 N N . THR A 1 210 ? -2.166 3.432 6.054 1.00 88.88 210 THR A N 1
ATOM 1700 C CA . THR A 1 210 ? -1.410 2.395 6.779 1.00 88.88 210 THR A CA 1
ATOM 1701 C C . THR A 1 210 ? -0.211 1.846 6.002 1.00 88.88 210 THR A C 1
ATOM 1703 O O . THR A 1 210 ? 0.432 0.903 6.465 1.00 88.88 210 THR A O 1
ATOM 1706 N N . ARG A 1 211 ? 0.131 2.413 4.834 1.00 84.81 211 ARG A N 1
ATOM 1707 C CA . ARG A 1 211 ? 1.192 1.906 3.940 1.00 84.81 211 ARG A CA 1
ATOM 1708 C C . ARG A 1 211 ? 2.524 1.673 4.659 1.00 84.81 211 ARG A C 1
ATOM 1710 O O . ARG A 1 211 ? 3.114 0.608 4.505 1.00 84.81 211 ARG A O 1
ATOM 1717 N N . ALA A 1 212 ? 2.968 2.634 5.468 1.00 87.00 212 ALA A N 1
ATOM 1718 C CA . ALA A 1 212 ? 4.223 2.540 6.215 1.00 87.00 212 ALA A CA 1
ATOM 1719 C C . ALA A 1 212 ? 4.240 1.358 7.198 1.00 87.00 212 ALA A C 1
ATOM 1721 O O . ALA A 1 212 ? 5.155 0.539 7.166 1.00 87.00 212 ALA A O 1
ATOM 1722 N N . LEU A 1 213 ? 3.185 1.218 8.007 1.00 91.50 213 LEU A N 1
ATOM 1723 C CA . LEU A 1 213 ? 3.033 0.088 8.923 1.00 91.50 213 LEU A CA 1
ATOM 1724 C C . LEU A 1 213 ? 3.015 -1.245 8.165 1.00 91.50 213 LEU A C 1
ATOM 1726 O O . LEU A 1 213 ? 3.693 -2.188 8.564 1.00 91.50 213 LEU A O 1
ATOM 1730 N N . ARG A 1 214 ? 2.267 -1.317 7.056 1.00 90.62 214 ARG A N 1
ATOM 1731 C CA . ARG A 1 214 ? 2.166 -2.531 6.235 1.00 90.62 214 ARG A CA 1
ATOM 1732 C C . ARG A 1 214 ? 3.505 -2.959 5.646 1.00 90.62 214 ARG A C 1
ATOM 1734 O O . ARG A 1 214 ? 3.779 -4.150 5.624 1.00 90.62 214 ARG A O 1
ATOM 1741 N N . ARG A 1 215 ? 4.337 -2.013 5.194 1.00 85.44 215 ARG A N 1
ATOM 1742 C CA . ARG A 1 215 ? 5.679 -2.313 4.662 1.00 85.44 215 ARG A CA 1
ATOM 1743 C C . ARG A 1 215 ? 6.556 -2.997 5.715 1.00 85.44 215 ARG A C 1
ATOM 1745 O O . ARG A 1 215 ? 7.194 -3.995 5.406 1.00 85.44 215 ARG A O 1
ATOM 1752 N N . ILE A 1 216 ? 6.549 -2.499 6.952 1.00 87.75 216 ILE A N 1
ATOM 1753 C CA . ILE A 1 216 ? 7.351 -3.067 8.050 1.00 87.75 216 ILE A CA 1
ATOM 1754 C C . ILE A 1 216 ? 6.789 -4.409 8.524 1.00 87.75 216 ILE A C 1
ATOM 1756 O O . ILE A 1 216 ? 7.542 -5.340 8.798 1.00 87.75 216 ILE A O 1
ATOM 1760 N N . MET A 1 217 ? 5.464 -4.523 8.599 1.00 89.88 217 MET A N 1
ATOM 1761 C CA . MET A 1 217 ? 4.785 -5.726 9.076 1.00 89.88 217 MET A CA 1
ATOM 1762 C C . MET A 1 217 ? 4.627 -6.815 8.003 1.00 89.88 217 MET A C 1
ATOM 1764 O O . MET A 1 217 ? 4.186 -7.906 8.346 1.00 89.88 217 MET A O 1
ATOM 1768 N N . GLU A 1 218 ? 5.003 -6.572 6.739 1.00 87.12 218 GLU A N 1
ATOM 1769 C CA . GLU A 1 218 ? 4.900 -7.535 5.621 1.00 87.12 218 GLU A CA 1
ATOM 1770 C C . GLU A 1 218 ? 5.457 -8.933 5.941 1.00 87.12 218 GLU A C 1
ATOM 1772 O O . GLU A 1 218 ? 4.792 -9.915 5.609 1.00 87.12 218 GLU A O 1
ATOM 1777 N N . PRO A 1 219 ? 6.615 -9.077 6.622 1.00 87.69 219 PRO A N 1
ATOM 1778 C CA . PRO A 1 219 ? 7.152 -10.393 6.965 1.00 87.69 219 PRO A CA 1
ATOM 1779 C C . PRO A 1 219 ? 6.398 -11.098 8.101 1.00 87.69 219 PRO A C 1
ATOM 1781 O O . PRO A 1 219 ? 6.685 -12.259 8.388 1.00 87.69 219 PRO A O 1
ATOM 1784 N N . HIS A 1 220 ? 5.491 -10.400 8.791 1.00 89.94 220 HIS A N 1
ATOM 1785 C CA . HIS A 1 220 ? 4.950 -10.829 10.079 1.00 89.94 220 HIS A CA 1
ATOM 1786 C C . HIS A 1 220 ? 3.422 -10.864 10.161 1.00 89.94 220 HIS A C 1
ATOM 1788 O O . HIS A 1 220 ? 2.897 -11.559 11.028 1.00 89.94 220 HIS A O 1
ATOM 1794 N N . ALA A 1 221 ? 2.710 -10.108 9.325 1.00 90.12 221 ALA A N 1
ATOM 1795 C CA . ALA A 1 221 ? 1.260 -9.994 9.398 1.00 90.12 221 ALA A CA 1
ATOM 1796 C C . ALA A 1 221 ? 0.610 -9.803 8.026 1.00 90.12 221 ALA A C 1
ATOM 1798 O O . ALA A 1 221 ? 1.128 -9.116 7.144 1.00 90.12 221 ALA A O 1
ATOM 1799 N N . GLU A 1 222 ? -0.590 -10.359 7.899 1.00 89.62 222 GLU A N 1
ATOM 1800 C CA . GLU A 1 222 ? -1.520 -10.076 6.813 1.00 89.62 222 GLU A CA 1
ATOM 1801 C C . GLU A 1 222 ? -2.504 -8.986 7.253 1.00 89.62 222 GLU A C 1
ATOM 1803 O O . GLU A 1 222 ? -2.890 -8.909 8.420 1.00 89.62 222 GLU A O 1
ATOM 1808 N N . PHE A 1 223 ? -2.902 -8.119 6.322 1.00 91.00 223 PHE A N 1
ATOM 1809 C CA . PHE A 1 223 ? -3.825 -7.020 6.602 1.00 91.00 223 PHE A CA 1
ATOM 1810 C C . PHE A 1 223 ? -5.148 -7.250 5.880 1.00 91.00 223 PHE A C 1
ATOM 1812 O O . PHE A 1 223 ? -5.185 -7.305 4.651 1.00 91.00 223 PHE A O 1
ATOM 1819 N N . VAL A 1 224 ? -6.231 -7.307 6.653 1.00 89.12 224 VAL A N 1
ATOM 1820 C CA . VAL A 1 224 ? -7.609 -7.360 6.155 1.00 89.12 224 VAL A CA 1
ATOM 1821 C C . VAL A 1 224 ? -8.272 -6.012 6.421 1.00 89.12 224 VAL A C 1
ATOM 1823 O O . VAL A 1 224 ? -8.188 -5.475 7.525 1.00 89.12 224 VAL A O 1
ATOM 1826 N N . PHE A 1 225 ? -8.915 -5.449 5.399 1.00 89.88 225 PHE A N 1
ATOM 1827 C CA . PHE A 1 225 ? -9.589 -4.155 5.472 1.00 89.88 225 PHE A CA 1
ATOM 1828 C C . PHE A 1 225 ? -11.094 -4.353 5.331 1.00 89.88 225 PHE A C 1
ATOM 1830 O O . PHE A 1 225 ? -11.545 -4.930 4.346 1.00 89.88 225 PHE A O 1
ATOM 1837 N N . ALA A 1 226 ? -11.857 -3.837 6.293 1.00 88.31 226 ALA A N 1
ATOM 1838 C CA . ALA A 1 226 ? -13.313 -3.850 6.257 1.00 88.31 226 ALA A CA 1
ATOM 1839 C C . ALA A 1 226 ? -13.848 -2.446 5.953 1.00 88.31 226 ALA A C 1
ATOM 1841 O O . ALA A 1 226 ? -13.464 -1.472 6.607 1.00 88.31 226 ALA A O 1
ATOM 1842 N N . THR A 1 227 ? -14.743 -2.348 4.971 1.00 89.31 227 THR A N 1
ATOM 1843 C CA . THR A 1 227 ? -15.503 -1.123 4.698 1.00 89.31 227 THR A CA 1
ATOM 1844 C C . THR A 1 227 ? -16.660 -1.021 5.680 1.00 89.31 227 THR A C 1
ATOM 1846 O O . THR A 1 227 ? -17.397 -1.985 5.868 1.00 89.31 227 THR A O 1
ATOM 1849 N N . ALA A 1 228 ? -16.834 0.149 6.290 1.00 91.88 228 ALA A N 1
ATOM 1850 C CA . ALA A 1 228 ? -17.894 0.369 7.261 1.00 91.88 228 ALA A CA 1
ATOM 1851 C C . ALA A 1 228 ? -19.305 0.176 6.644 1.00 91.88 228 ALA A C 1
ATOM 1853 O O . ALA A 1 228 ? -19.494 0.425 5.453 1.00 91.88 228 ALA A O 1
ATOM 1854 N N . PRO A 1 229 ? -20.312 -0.272 7.420 1.00 92.31 229 PRO A N 1
ATOM 1855 C CA . PRO A 1 229 ? -21.586 -0.743 6.865 1.00 92.31 229 PRO A CA 1
ATOM 1856 C C . PRO A 1 229 ? -22.595 0.356 6.494 1.00 92.31 229 PRO A C 1
ATOM 1858 O O . PRO A 1 229 ? -23.670 0.030 5.980 1.00 92.31 229 PRO A O 1
ATOM 1861 N N . PHE A 1 230 ? -22.304 1.629 6.773 1.00 90.81 230 PHE A N 1
ATOM 1862 C CA . PHE A 1 230 ? -23.207 2.740 6.481 1.00 90.81 230 PHE A CA 1
ATOM 1863 C C . PHE A 1 230 ? -22.584 3.701 5.487 1.00 90.81 230 PHE A C 1
ATOM 1865 O O . PHE A 1 230 ? -21.442 4.108 5.656 1.00 90.81 230 PHE A O 1
ATOM 1872 N N . GLU A 1 231 ? -23.360 4.106 4.489 1.00 89.88 231 GLU A N 1
ATOM 1873 C CA . GLU A 1 231 ? -23.015 5.250 3.652 1.00 89.88 231 GLU A CA 1
ATOM 1874 C C . GLU A 1 231 ? -23.012 6.529 4.503 1.00 89.88 231 GLU A C 1
ATOM 1876 O O . GLU A 1 231 ? -23.926 6.739 5.317 1.00 89.88 231 GLU A O 1
ATOM 1881 N N . ALA A 1 232 ? -21.977 7.351 4.333 1.00 86.75 232 ALA A N 1
ATOM 1882 C CA . ALA A 1 232 ? -21.779 8.582 5.083 1.00 86.75 232 ALA A CA 1
ATOM 1883 C C . ALA A 1 232 ? -22.885 9.600 4.765 1.00 86.75 232 ALA A C 1
ATOM 1885 O O . ALA A 1 232 ? -23.181 9.879 3.605 1.00 86.75 232 ALA A O 1
ATOM 1886 N N . ARG A 1 233 ? -23.504 10.181 5.802 1.00 81.88 233 ARG A N 1
ATOM 1887 C CA . ARG A 1 233 ? -24.607 11.161 5.647 1.00 81.88 233 ARG A CA 1
ATOM 1888 C C . ARG A 1 233 ? -24.167 12.621 5.549 1.00 81.88 233 ARG A C 1
ATOM 1890 O O . ARG A 1 233 ? -25.015 13.508 5.456 1.00 81.88 233 ARG A O 1
ATOM 1897 N N . GLY A 1 234 ? -22.871 12.883 5.619 1.00 75.19 234 GLY A N 1
ATOM 1898 C CA . GLY A 1 234 ? -22.305 14.225 5.612 1.00 75.19 234 GLY A CA 1
ATOM 1899 C C . GLY A 1 234 ? -20.987 14.271 4.851 1.00 75.19 234 GLY A C 1
ATOM 1900 O O . GLY A 1 234 ? -20.486 13.221 4.446 1.00 75.19 234 GLY A O 1
ATOM 1901 N N . PRO A 1 235 ? -20.436 15.480 4.657 1.00 69.56 235 PRO A N 1
ATOM 1902 C CA . PRO A 1 235 ? -19.153 15.632 3.994 1.00 69.56 235 PRO A CA 1
ATOM 1903 C C . PRO A 1 235 ? -18.069 14.905 4.789 1.00 69.56 235 PRO A C 1
ATOM 1905 O O . PRO A 1 235 ? -18.043 14.949 6.025 1.00 69.56 235 PRO A O 1
ATOM 1908 N N . SER A 1 236 ? -17.171 14.249 4.067 1.00 75.75 236 SER A N 1
ATOM 1909 C CA . SER A 1 236 ? -15.919 13.756 4.624 1.00 75.75 236 SER A CA 1
ATOM 1910 C C . SER A 1 236 ? -14.963 14.922 4.894 1.00 75.75 236 SER A C 1
ATOM 1912 O O . SER A 1 236 ? -15.248 16.083 4.595 1.00 75.75 236 SER A O 1
ATOM 1914 N N . ASP A 1 237 ? -13.812 14.620 5.495 1.00 74.38 237 ASP A N 1
ATOM 1915 C CA . ASP A 1 237 ? -12.724 15.590 5.651 1.00 74.38 237 ASP A CA 1
ATOM 1916 C C . ASP A 1 237 ? -12.365 16.235 4.298 1.00 74.38 237 ASP A C 1
ATOM 1918 O O . ASP A 1 237 ? -12.278 15.532 3.296 1.00 74.38 237 ASP A O 1
ATOM 1922 N N . GLU A 1 238 ? -12.133 17.551 4.255 1.00 72.50 238 GLU A N 1
ATOM 1923 C CA . GLU A 1 238 ? -11.901 18.295 3.003 1.00 72.50 238 GLU A CA 1
ATOM 1924 C C . GLU A 1 238 ? -10.729 17.746 2.178 1.00 72.50 238 GLU A C 1
ATOM 1926 O O . GLU A 1 238 ? -10.759 17.788 0.948 1.00 72.50 238 GLU A O 1
ATOM 1931 N N . VAL A 1 239 ? -9.688 17.219 2.832 1.00 70.00 239 VAL A N 1
ATOM 1932 C CA . VAL A 1 239 ? -8.559 16.592 2.136 1.00 70.00 239 VAL A CA 1
ATOM 1933 C C . VAL A 1 239 ? -8.993 15.260 1.538 1.00 70.00 239 VAL A C 1
ATOM 1935 O O . VAL A 1 239 ? -8.589 14.940 0.422 1.00 70.00 239 VAL A O 1
ATOM 1938 N N . ILE A 1 240 ? -9.828 14.499 2.247 1.00 73.62 240 ILE A N 1
ATOM 1939 C CA . ILE A 1 240 ? -10.395 13.253 1.732 1.00 73.62 240 ILE A CA 1
ATOM 1940 C C . ILE A 1 240 ? -11.338 13.534 0.568 1.00 73.62 240 ILE A C 1
ATOM 1942 O O . ILE A 1 240 ? -11.158 12.933 -0.480 1.00 73.62 240 ILE A O 1
ATOM 1946 N N . GLU A 1 241 ? -12.259 14.484 0.700 1.00 76.25 241 GLU A N 1
ATOM 1947 C CA . GLU A 1 241 ? -13.131 14.913 -0.396 1.00 76.25 241 GLU A CA 1
ATOM 1948 C C . GLU A 1 241 ? -12.290 15.353 -1.595 1.00 76.25 241 GLU A C 1
ATOM 1950 O O . GLU A 1 241 ? -12.441 14.825 -2.684 1.00 76.25 241 GLU A O 1
ATOM 1955 N N . ARG A 1 242 ? -11.294 16.224 -1.410 1.00 73.75 242 ARG A N 1
ATOM 1956 C CA . ARG A 1 242 ? -10.461 16.695 -2.525 1.00 73.75 242 ARG A CA 1
ATOM 1957 C C . ARG A 1 242 ? -9.678 15.576 -3.221 1.00 73.75 242 ARG A C 1
ATOM 1959 O O . ARG A 1 242 ? -9.521 15.609 -4.441 1.00 73.75 242 ARG A O 1
ATOM 1966 N N . LEU A 1 243 ? -9.110 14.639 -2.466 1.00 65.75 243 LEU A N 1
ATOM 1967 C CA . LEU A 1 243 ? -8.285 13.565 -3.030 1.00 65.75 243 LEU A CA 1
ATOM 1968 C C . LEU A 1 243 ? -9.147 12.432 -3.613 1.00 65.75 243 LEU A C 1
ATOM 1970 O O . LEU A 1 243 ? -8.801 11.849 -4.646 1.00 65.75 243 LEU A O 1
ATOM 1974 N N . TYR A 1 244 ? -10.297 12.170 -2.995 1.00 70.25 244 TYR A N 1
ATOM 1975 C CA . TYR A 1 244 ? -11.124 10.988 -3.212 1.00 70.25 244 TYR A CA 1
ATOM 1976 C C . TYR A 1 244 ? -12.568 11.314 -3.641 1.00 70.25 244 TYR A C 1
ATOM 1978 O O . TYR A 1 244 ? -13.421 10.441 -3.576 1.00 70.25 244 TYR A O 1
ATOM 1986 N N . GLU A 1 245 ? -12.865 12.528 -4.126 1.00 72.00 245 GLU A N 1
ATOM 1987 C CA . GLU A 1 245 ? -14.215 12.952 -4.569 1.00 72.00 245 GLU A CA 1
ATOM 1988 C C . GLU A 1 245 ? -14.842 11.945 -5.543 1.00 72.00 245 GLU A C 1
ATOM 1990 O O . GLU A 1 245 ? -16.009 11.572 -5.446 1.00 72.00 245 GLU A O 1
ATOM 1995 N N . LYS A 1 246 ? -14.024 11.453 -6.480 1.00 66.88 246 LYS A N 1
ATOM 1996 C CA . LYS A 1 246 ? -14.429 10.480 -7.504 1.00 66.88 246 LYS A CA 1
ATOM 1997 C C . LYS A 1 246 ? -14.656 9.071 -6.949 1.00 66.88 246 LYS A C 1
ATOM 1999 O O . LYS A 1 246 ? -15.146 8.216 -7.680 1.00 66.88 246 LYS A O 1
ATOM 2004 N N . ASP A 1 247 ? -14.281 8.841 -5.696 1.00 69.62 247 ASP A N 1
ATOM 2005 C CA . ASP A 1 247 ? -14.358 7.561 -4.992 1.00 69.62 247 ASP A CA 1
ATOM 2006 C C . ASP A 1 247 ? -15.548 7.501 -4.018 1.00 69.62 247 ASP A C 1
ATOM 2008 O O . ASP A 1 247 ? -15.680 6.538 -3.263 1.00 69.62 247 ASP A O 1
ATOM 2012 N N . ALA A 1 248 ? -16.436 8.501 -4.059 1.00 71.44 248 ALA A N 1
ATOM 2013 C CA . ALA A 1 248 ? -17.727 8.458 -3.387 1.00 71.44 248 ALA A CA 1
ATOM 2014 C C . ALA A 1 248 ? -18.584 7.248 -3.859 1.00 71.44 248 ALA A C 1
ATOM 2016 O O . ALA A 1 248 ? -18.507 6.839 -5.022 1.00 71.44 248 ALA A O 1
ATOM 2017 N N . PRO A 1 249 ? -19.441 6.683 -2.987 1.00 81.94 249 PRO A N 1
ATOM 2018 C CA . PRO A 1 249 ? -19.748 7.192 -1.656 1.00 81.94 249 PRO A CA 1
ATOM 2019 C C . PRO A 1 249 ? -18.737 6.759 -0.585 1.00 81.94 249 PRO A C 1
ATOM 2021 O O . PRO A 1 249 ? -18.158 5.673 -0.641 1.00 81.94 249 PRO A O 1
ATOM 2024 N N . PHE A 1 250 ? -18.561 7.614 0.424 1.00 85.75 250 PHE A N 1
ATOM 2025 C CA . PHE A 1 250 ? -17.795 7.297 1.629 1.00 85.75 250 PHE A CA 1
ATOM 2026 C C . PHE A 1 250 ? -18.653 6.552 2.652 1.00 85.75 250 PHE A C 1
ATOM 2028 O O . PHE A 1 250 ? -19.882 6.585 2.594 1.00 85.75 250 PHE A O 1
ATOM 2035 N N . TYR A 1 251 ? -17.998 5.890 3.606 1.00 89.25 251 TYR A N 1
ATOM 2036 C CA . TYR A 1 251 ? -18.663 5.044 4.593 1.00 89.25 251 TYR A CA 1
ATOM 2037 C C . TYR A 1 251 ? -18.279 5.422 6.022 1.00 89.25 251 TYR A C 1
ATOM 2039 O O . TYR A 1 251 ? -17.133 5.774 6.302 1.00 89.25 251 TYR A O 1
ATOM 2047 N N . GLU A 1 252 ? -19.232 5.281 6.937 1.00 91.94 252 GLU A N 1
ATOM 2048 C CA . GLU A 1 252 ? -19.066 5.486 8.371 1.00 91.94 252 GLU A CA 1
ATOM 2049 C C . GLU A 1 252 ? -19.524 4.253 9.162 1.00 91.94 252 GLU A C 1
ATOM 2051 O O . GLU A 1 252 ? -20.341 3.448 8.709 1.00 91.94 252 GLU A O 1
ATOM 2056 N N . TRP A 1 253 ? -18.952 4.053 10.347 1.00 92.44 253 TRP A N 1
ATOM 2057 C CA . TRP A 1 253 ? -19.259 2.896 11.184 1.00 92.44 253 TRP A CA 1
ATOM 2058 C C . TRP A 1 253 ? -20.603 3.025 11.880 1.00 92.44 253 TRP A C 1
ATOM 2060 O O . TRP A 1 253 ? -21.218 2.017 12.174 1.00 92.44 253 TRP A O 1
ATOM 2070 N N . GLY A 1 254 ? -21.106 4.226 12.117 1.00 90.19 254 GLY A N 1
ATOM 2071 C CA . GLY A 1 254 ? -22.446 4.396 12.660 1.00 90.19 254 GLY A CA 1
ATOM 2072 C C . GLY A 1 254 ? -22.805 5.859 12.794 1.00 90.19 254 GLY A C 1
ATOM 2073 O O . GLY A 1 254 ? -21.930 6.716 12.922 1.00 90.19 254 GLY A O 1
ATOM 2074 N N . TYR A 1 255 ? -24.101 6.150 12.796 1.00 89.44 255 TYR A N 1
ATOM 2075 C CA . TYR A 1 255 ? -24.555 7.528 12.920 1.00 89.44 255 TYR A CA 1
ATOM 2076 C C . TYR A 1 255 ? -24.496 7.966 14.378 1.00 89.44 255 TYR A C 1
ATOM 2078 O O . TYR A 1 255 ? -25.071 7.323 15.258 1.00 89.44 255 TYR A O 1
ATOM 2086 N N . VAL A 1 256 ? -23.833 9.090 14.637 1.00 89.88 256 VAL A N 1
ATOM 2087 C CA . VAL A 1 256 ? -23.717 9.651 15.985 1.00 89.88 256 VAL A CA 1
ATOM 2088 C C . VAL A 1 256 ? -24.725 10.780 16.156 1.00 89.88 256 VAL A C 1
ATOM 2090 O O . VAL A 1 256 ? -24.568 11.865 15.601 1.00 89.88 256 VAL A O 1
ATOM 2093 N N . THR A 1 257 ? -25.743 10.542 16.976 1.00 90.69 257 THR A N 1
ATOM 2094 C CA . THR A 1 257 ? -26.678 11.579 17.420 1.00 90.69 257 THR A CA 1
ATOM 2095 C C . THR A 1 257 ? -26.151 12.207 18.704 1.00 90.69 257 THR A C 1
ATOM 2097 O O . THR A 1 257 ? -25.917 11.510 19.692 1.00 90.69 257 THR A O 1
ATOM 2100 N N . LYS A 1 258 ? -25.953 13.528 18.706 1.00 89.56 258 LYS A N 1
ATOM 2101 C CA . LYS A 1 258 ? -25.602 14.273 19.922 1.00 89.56 258 LYS A CA 1
ATOM 2102 C C . LYS A 1 258 ? -26.865 14.524 20.738 1.00 89.56 258 LYS A C 1
ATOM 2104 O O . LYS A 1 258 ? -27.814 15.122 20.241 1.00 89.56 258 LYS A O 1
ATOM 2109 N N . LEU A 1 259 ? -26.861 14.067 21.982 1.00 90.12 259 LEU A N 1
ATOM 2110 C CA . LEU A 1 259 ? -27.900 14.342 22.966 1.00 90.12 259 LEU A CA 1
ATOM 2111 C C . LEU A 1 259 ? -27.615 15.686 23.654 1.00 90.12 259 LEU A C 1
ATOM 2113 O O . LEU A 1 259 ? -26.506 16.221 23.573 1.00 90.12 259 LEU A O 1
ATOM 2117 N N . GLY A 1 260 ? -28.621 16.245 24.329 1.00 85.25 260 GLY A N 1
ATOM 2118 C CA . GLY A 1 260 ? -28.453 17.465 25.118 1.00 85.25 260 GLY A CA 1
ATOM 2119 C C . GLY A 1 260 ? -27.436 17.253 26.240 1.00 85.25 260 GLY A C 1
ATOM 2120 O O . GLY A 1 260 ? -27.649 16.407 27.107 1.00 85.25 260 GLY A O 1
ATOM 2121 N N . ARG A 1 261 ? -26.334 18.010 26.213 1.00 82.62 261 ARG A N 1
ATOM 2122 C CA . ARG A 1 261 ? -25.302 17.970 27.256 1.00 82.62 261 ARG A CA 1
ATOM 2123 C C . ARG A 1 261 ? -25.833 18.614 28.533 1.00 82.62 261 ARG A C 1
ATOM 2125 O O . ARG A 1 261 ? -26.410 19.701 28.471 1.00 82.62 261 ARG A O 1
ATOM 2132 N N . GLN A 1 262 ? -25.606 17.977 29.675 1.00 79.25 262 GLN A N 1
ATOM 2133 C CA . GLN A 1 262 ? -26.007 18.533 30.965 1.00 79.25 262 GLN A CA 1
ATOM 2134 C C . GLN A 1 262 ? -25.012 19.616 31.394 1.00 79.25 262 GLN A C 1
ATOM 2136 O O . GLN A 1 262 ? -23.797 19.406 31.396 1.00 79.25 262 GLN A O 1
ATOM 2141 N N . SER A 1 263 ? -25.517 20.802 31.741 1.00 76.81 263 SER A N 1
ATOM 2142 C CA . SER A 1 263 ? -24.685 21.968 32.075 1.00 76.81 263 SER A CA 1
ATOM 2143 C C . SER A 1 263 ? -23.920 21.821 33.392 1.00 76.81 263 SER A C 1
ATOM 2145 O O . SER A 1 263 ? -22.915 22.496 33.591 1.00 76.81 263 SER A O 1
ATOM 2147 N N . ASP A 1 264 ? -24.385 20.948 34.284 1.00 79.81 264 ASP A N 1
ATOM 2148 C CA . ASP A 1 264 ? -23.764 20.644 35.577 1.00 79.81 264 ASP A CA 1
ATOM 2149 C C . ASP A 1 264 ? -22.669 19.562 35.489 1.00 79.81 264 ASP A C 1
ATOM 2151 O O . ASP A 1 264 ? -22.048 19.228 36.495 1.00 79.81 264 ASP A O 1
ATOM 2155 N N . GLY A 1 265 ? -22.419 19.011 34.293 1.00 75.44 265 GLY A N 1
ATOM 2156 C CA . GLY A 1 265 ? -21.432 17.954 34.068 1.00 75.44 265 GLY A CA 1
ATOM 2157 C C . GLY A 1 265 ? -21.861 16.565 34.548 1.00 75.44 265 GLY A C 1
ATOM 2158 O O . GLY A 1 265 ? -21.060 15.635 34.469 1.00 75.44 265 GLY A O 1
ATOM 2159 N N . SER A 1 266 ? -23.110 16.396 34.995 1.00 79.06 266 SER A N 1
ATOM 2160 C CA . SER A 1 266 ? -23.638 15.125 35.519 1.00 79.06 266 SER A CA 1
ATOM 2161 C C . SER A 1 266 ? -23.674 13.992 34.488 1.00 79.06 266 SER A C 1
ATOM 2163 O O . SER A 1 266 ? -23.670 12.816 34.856 1.00 79.06 266 SER A O 1
ATOM 2165 N N . ASP A 1 267 ? -23.657 14.323 33.192 1.00 79.44 267 ASP A N 1
ATOM 2166 C CA . ASP A 1 267 ? -23.576 13.332 32.120 1.00 79.44 267 ASP A CA 1
ATOM 2167 C C . ASP A 1 267 ? -22.218 12.612 32.056 1.00 79.44 267 ASP A C 1
ATOM 2169 O O . ASP A 1 267 ? -22.109 11.600 31.367 1.00 79.44 267 ASP A O 1
ATOM 2173 N N . ASN A 1 268 ? -21.187 13.084 32.775 1.00 82.81 268 ASN A N 1
ATOM 2174 C CA . ASN A 1 268 ? -19.839 12.501 32.823 1.00 82.81 268 ASN A CA 1
ATOM 2175 C C . ASN A 1 268 ? -19.228 12.208 31.436 1.00 82.81 268 ASN A C 1
ATOM 2177 O O . ASN A 1 268 ? -18.363 11.338 31.275 1.00 82.81 268 ASN A O 1
ATOM 2181 N N . GLY A 1 269 ? -19.647 12.962 30.418 1.00 87.25 269 GLY A N 1
ATOM 2182 C CA . GLY A 1 269 ? -19.196 12.791 29.044 1.00 87.25 269 GLY A CA 1
ATOM 2183 C C . GLY A 1 269 ? -19.988 11.774 28.214 1.00 87.25 269 GLY A C 1
ATOM 2184 O O . GLY A 1 269 ? -19.560 11.492 27.091 1.00 87.25 269 GLY A O 1
ATOM 2185 N N . TRP A 1 270 ? -21.107 11.256 28.733 1.00 92.56 270 TRP A N 1
ATOM 2186 C CA . TRP A 1 270 ? -22.053 10.354 28.069 1.00 92.56 270 TRP A CA 1
ATOM 2187 C C . TRP A 1 270 ? -23.225 11.137 27.477 1.00 92.56 270 TRP A C 1
ATOM 2189 O O . TRP A 1 270 ? -24.261 11.323 28.109 1.00 92.56 270 TRP A O 1
ATOM 2199 N N . TYR A 1 271 ? -23.057 11.619 26.252 1.00 92.88 271 TYR A N 1
ATOM 2200 C CA . TYR A 1 271 ? -24.043 12.483 25.597 1.00 92.88 271 TYR A CA 1
ATOM 2201 C C . TYR A 1 271 ? -24.203 12.168 24.105 1.00 92.88 271 TYR A C 1
ATOM 2203 O O . TYR A 1 271 ? -24.661 13.009 23.336 1.00 92.88 271 TYR A O 1
ATOM 2211 N N . HIS A 1 272 ? -23.821 10.968 23.662 1.00 94.88 272 HIS A N 1
ATOM 2212 C CA . HIS A 1 272 ? -24.072 10.498 22.299 1.00 94.88 272 HIS A CA 1
ATOM 2213 C C . HIS A 1 272 ? -25.040 9.309 22.281 1.00 94.88 272 HIS A C 1
ATOM 2215 O O . HIS A 1 272 ? -25.199 8.605 23.278 1.00 94.88 272 HIS A O 1
ATOM 2221 N N . GLN A 1 273 ? -25.637 9.074 21.116 1.00 94.50 273 GLN A N 1
ATOM 2222 C CA . GLN A 1 273 ? -26.329 7.843 20.752 1.00 94.50 273 GLN A CA 1
ATOM 2223 C C . GLN A 1 273 ? -25.826 7.364 19.382 1.00 94.50 273 GLN A C 1
ATOM 2225 O O . GLN A 1 273 ? -25.846 8.119 18.410 1.00 94.50 273 GLN A O 1
ATOM 2230 N N . TYR A 1 274 ? -25.363 6.122 19.309 1.00 94.38 274 TYR A N 1
ATOM 2231 C CA . TYR A 1 274 ? -24.823 5.442 18.138 1.00 94.38 274 TYR A CA 1
ATOM 2232 C C . TYR A 1 274 ? -25.940 4.626 17.507 1.00 94.38 274 TYR A C 1
ATOM 2234 O O . TYR A 1 274 ? -26.306 3.543 17.964 1.00 94.38 274 TYR A O 1
ATOM 2242 N N . VAL A 1 275 ? -26.514 5.172 16.447 1.00 92.00 275 VAL A N 1
ATOM 2243 C CA . VAL A 1 275 ? -27.604 4.527 15.727 1.00 92.00 275 VAL A CA 1
ATOM 2244 C C . VAL A 1 275 ? -27.015 3.470 14.797 1.00 92.00 275 VAL A C 1
ATOM 2246 O O . VAL A 1 275 ? -26.173 3.783 13.954 1.00 92.00 275 VAL A O 1
ATOM 2249 N N . GLY A 1 276 ? -27.483 2.227 14.944 1.00 91.56 276 GLY A N 1
ATOM 2250 C CA . GLY A 1 276 ? -27.054 1.094 14.122 1.00 91.56 276 GLY A CA 1
ATOM 2251 C C . GLY A 1 276 ? -25.854 0.312 14.666 1.00 91.56 276 GLY A C 1
ATOM 2252 O O . GLY A 1 276 ? -25.208 -0.399 13.901 1.00 91.56 276 GLY A O 1
ATOM 2253 N N . PHE A 1 277 ? -25.526 0.441 15.959 1.00 94.56 277 PHE A N 1
ATOM 2254 C CA . PHE A 1 277 ? -24.425 -0.310 16.578 1.00 94.56 277 PHE A CA 1
ATOM 2255 C C . PHE A 1 277 ? -24.600 -1.836 16.464 1.00 94.56 277 PHE A C 1
ATOM 2257 O O . PHE A 1 277 ? -23.629 -2.549 16.244 1.00 94.56 277 PHE A O 1
ATOM 2264 N N . ASP A 1 278 ? -25.831 -2.335 16.536 1.00 94.75 278 ASP A N 1
ATOM 2265 C CA . ASP A 1 278 ? -26.201 -3.727 16.253 1.00 94.75 278 ASP A CA 1
ATOM 2266 C C . ASP A 1 278 ? -25.741 -4.187 14.862 1.00 94.75 278 ASP A C 1
ATOM 2268 O O . ASP A 1 278 ? -25.063 -5.206 14.738 1.00 94.75 278 ASP A O 1
ATOM 2272 N N . ARG A 1 279 ? -25.992 -3.383 13.825 1.00 95.81 279 ARG A N 1
ATOM 2273 C CA . ARG A 1 279 ? -25.523 -3.670 12.461 1.00 95.81 279 ARG A CA 1
ATOM 2274 C C . ARG A 1 279 ? -24.001 -3.624 12.337 1.00 95.81 279 ARG A C 1
ATOM 2276 O O . ARG A 1 279 ? -23.443 -4.325 11.496 1.00 95.81 279 ARG A O 1
ATOM 2283 N N . VAL A 1 280 ? -23.315 -2.817 13.153 1.00 96.62 280 VAL A N 1
ATOM 2284 C CA . VAL A 1 280 ? -21.842 -2.840 13.233 1.00 96.62 280 VAL A CA 1
ATOM 2285 C C . VAL A 1 280 ? -21.359 -4.168 13.782 1.00 96.62 280 VAL A C 1
ATOM 2287 O O . VAL A 1 280 ? -20.439 -4.751 13.212 1.00 96.62 280 VAL A O 1
ATOM 2290 N N . VAL A 1 281 ? -21.980 -4.651 14.861 1.00 97.31 281 VAL A N 1
ATOM 2291 C CA . VAL A 1 281 ? -21.661 -5.965 15.426 1.00 97.31 281 VAL A CA 1
ATOM 2292 C C . VAL A 1 281 ? -21.867 -7.053 14.374 1.00 97.31 281 VAL A C 1
ATOM 2294 O O . VAL A 1 281 ? -20.931 -7.795 14.102 1.00 97.31 281 VAL A O 1
ATOM 2297 N N . GLU A 1 282 ? -23.035 -7.107 13.728 1.00 97.00 282 GLU A N 1
ATOM 2298 C CA . GLU A 1 282 ? -23.336 -8.098 12.681 1.00 97.00 282 GLU A CA 1
ATOM 2299 C C . GLU A 1 282 ? -22.334 -8.046 11.520 1.00 97.00 282 GLU A C 1
ATOM 2301 O O . GLU A 1 282 ? -21.859 -9.077 11.037 1.00 97.00 282 GLU A O 1
ATOM 2306 N N . HIS A 1 283 ? -21.979 -6.838 11.079 1.00 95.81 283 HIS A N 1
ATOM 2307 C CA . HIS A 1 283 ? -21.013 -6.647 10.008 1.00 95.81 283 HIS A CA 1
ATOM 2308 C C . HIS A 1 283 ? -19.618 -7.151 10.405 1.00 95.81 283 HIS A C 1
ATOM 2310 O O . HIS A 1 283 ? -18.994 -7.896 9.651 1.00 95.81 283 HIS A O 1
ATOM 2316 N N . VAL A 1 284 ? -19.127 -6.776 11.590 1.00 96.75 284 VAL A N 1
ATOM 2317 C CA . VAL A 1 284 ? -17.801 -7.188 12.075 1.00 96.75 284 VAL A CA 1
ATOM 2318 C C . VAL A 1 284 ? -17.762 -8.684 12.385 1.00 96.75 284 VAL A C 1
ATOM 2320 O O . VAL A 1 284 ? -16.754 -9.327 12.105 1.00 96.75 284 VAL A O 1
ATOM 2323 N N . ASP A 1 285 ? -18.852 -9.266 12.880 1.00 97.00 285 ASP A N 1
ATOM 2324 C CA . ASP A 1 285 ? -18.977 -10.713 13.069 1.00 97.00 285 ASP A CA 1
ATOM 2325 C C . ASP A 1 285 ? -18.774 -11.477 11.768 1.00 97.00 285 ASP A C 1
ATOM 2327 O O . ASP A 1 285 ? -18.021 -12.452 11.738 1.00 97.00 285 ASP A O 1
ATOM 2331 N N . LYS A 1 286 ? -19.388 -11.001 10.681 1.00 94.25 286 LYS A N 1
ATOM 2332 C CA . LYS A 1 286 ? -19.183 -11.580 9.356 1.00 94.25 286 LYS A CA 1
ATOM 2333 C C . LYS A 1 286 ? -17.719 -11.487 8.922 1.00 94.25 286 LYS A C 1
ATOM 2335 O O . LYS A 1 286 ? -17.173 -12.473 8.441 1.00 94.25 286 LYS A O 1
ATOM 2340 N N . GLN A 1 287 ? -17.060 -10.348 9.142 1.00 93.25 287 GLN A N 1
ATOM 2341 C CA . GLN A 1 287 ? -15.633 -10.193 8.821 1.00 93.25 287 GLN A CA 1
ATOM 2342 C C . GLN A 1 287 ? -14.747 -11.147 9.634 1.00 93.25 287 GLN A C 1
ATOM 2344 O O . GLN A 1 287 ? -13.829 -11.758 9.094 1.00 93.25 287 GLN A O 1
ATOM 2349 N N . ILE A 1 288 ? -15.035 -11.312 10.926 1.00 95.94 288 ILE A N 1
ATOM 2350 C CA . ILE A 1 288 ? -14.328 -12.256 11.798 1.00 95.94 288 ILE A CA 1
ATOM 2351 C C . ILE A 1 288 ? -14.555 -13.700 11.344 1.00 95.94 288 ILE A C 1
ATOM 2353 O O . ILE A 1 288 ? -13.624 -14.500 11.390 1.00 95.94 288 ILE A O 1
ATOM 2357 N N . GLN A 1 289 ? -15.769 -14.048 10.921 1.00 94.75 289 GLN A N 1
ATOM 2358 C CA . GLN A 1 289 ? -16.085 -15.385 10.427 1.00 94.75 289 GLN A CA 1
ATOM 2359 C C . GLN A 1 289 ? -15.382 -15.691 9.100 1.00 94.75 289 GLN A C 1
ATOM 2361 O O . GLN A 1 289 ? -14.860 -16.791 8.934 1.00 94.75 289 GLN A O 1
ATOM 2366 N N . ASP A 1 290 ? -15.379 -14.734 8.173 1.00 89.88 290 ASP A N 1
ATOM 2367 C CA . ASP A 1 290 ? -14.888 -14.937 6.808 1.00 89.88 290 ASP A CA 1
ATOM 2368 C C . ASP A 1 290 ? -13.351 -14.859 6.716 1.00 89.88 290 ASP A C 1
ATOM 2370 O O . ASP A 1 290 ? -12.753 -15.492 5.843 1.00 89.88 290 ASP A O 1
ATOM 2374 N N . HIS A 1 291 ? -12.704 -14.089 7.599 1.00 89.38 291 HIS A N 1
ATOM 2375 C CA . HIS A 1 291 ? -11.277 -13.755 7.486 1.00 89.38 291 HIS A CA 1
ATOM 2376 C C . HIS A 1 291 ? -10.465 -13.943 8.772 1.00 89.38 291 HIS A C 1
ATOM 2378 O O . HIS A 1 291 ? -9.243 -13.808 8.742 1.00 89.38 291 HIS A O 1
ATOM 2384 N N . GLY A 1 292 ? -11.119 -14.213 9.903 1.00 90.50 292 GLY A N 1
ATOM 2385 C CA . GLY A 1 292 ? -10.436 -14.445 11.168 1.00 90.50 292 GLY A CA 1
ATOM 2386 C C . GLY A 1 292 ? -9.768 -15.827 11.246 1.00 90.50 292 GLY A C 1
ATOM 2387 O O . GLY A 1 292 ? -9.949 -16.675 10.372 1.00 90.50 292 GLY A O 1
ATOM 2388 N N . PRO A 1 293 ? -9.037 -16.101 12.338 1.00 92.94 293 PRO A N 1
ATOM 2389 C CA . PRO A 1 293 ? -8.873 -15.257 13.525 1.00 92.94 293 PRO A CA 1
ATOM 2390 C C . PRO A 1 293 ? -7.955 -14.046 13.292 1.00 92.94 293 PRO A C 1
ATOM 2392 O O . PRO A 1 293 ? -7.066 -14.087 12.450 1.00 92.94 293 PRO A O 1
ATOM 2395 N N . PHE A 1 294 ? -8.150 -12.980 14.075 1.00 95.38 294 PHE A N 1
ATOM 2396 C CA . PHE A 1 294 ? -7.309 -11.781 14.032 1.00 95.38 294 PHE A CA 1
ATOM 2397 C C . PHE A 1 294 ? -6.462 -11.655 15.299 1.00 95.38 294 PHE A C 1
ATOM 2399 O O . PHE A 1 294 ? -6.979 -11.696 16.413 1.00 95.38 294 PHE A O 1
ATOM 2406 N N . ASP A 1 295 ? -5.158 -11.437 15.150 1.00 96.44 295 ASP A N 1
ATOM 2407 C CA . ASP A 1 295 ? -4.284 -11.186 16.299 1.00 96.44 295 ASP A CA 1
ATOM 2408 C C . ASP A 1 295 ? -4.350 -9.732 16.782 1.00 96.44 295 ASP A C 1
ATOM 2410 O O . ASP A 1 295 ? -4.308 -9.466 17.984 1.00 96.44 295 ASP A O 1
ATOM 2414 N N . ALA A 1 296 ? -4.500 -8.779 15.864 1.00 97.50 296 ALA A N 1
ATOM 2415 C CA . ALA A 1 296 ? -4.598 -7.360 16.173 1.00 97.50 296 ALA A CA 1
ATOM 2416 C C . ALA A 1 296 ? -5.698 -6.690 15.348 1.00 97.50 296 ALA A C 1
ATOM 2418 O O . ALA A 1 296 ? -6.021 -7.130 14.248 1.00 97.50 296 ALA A O 1
ATOM 2419 N N . ALA A 1 297 ? -6.243 -5.598 15.878 1.00 98.00 297 ALA A N 1
ATOM 2420 C CA . ALA A 1 297 ? -7.234 -4.776 15.198 1.00 98.00 297 ALA A CA 1
ATOM 2421 C C . ALA A 1 297 ? -6.787 -3.310 15.158 1.00 98.00 297 ALA A C 1
ATOM 2423 O O . ALA A 1 297 ? -6.198 -2.799 16.115 1.00 98.00 297 ALA A O 1
ATOM 2424 N N . ILE A 1 298 ? -7.066 -2.632 14.043 1.00 98.12 298 ILE A N 1
ATOM 2425 C CA . ILE A 1 298 ? -6.654 -1.245 13.802 1.00 98.12 298 ILE A CA 1
ATOM 2426 C C . ILE A 1 298 ? -7.895 -0.382 13.581 1.00 98.12 298 ILE A C 1
ATOM 2428 O O . ILE A 1 298 ? -8.730 -0.702 12.740 1.00 98.12 298 ILE A O 1
ATOM 2432 N N . GLY A 1 299 ? -8.003 0.729 14.310 1.00 97.38 299 GLY A N 1
ATOM 2433 C CA . GLY A 1 299 ? -9.096 1.687 14.170 1.00 97.38 299 GLY A CA 1
ATOM 2434 C C . GLY A 1 299 ? -8.589 3.117 14.002 1.00 97.38 299 GLY A C 1
ATOM 2435 O O . GLY A 1 299 ? -7.715 3.564 14.741 1.00 97.38 299 GLY A O 1
ATOM 2436 N N . PHE A 1 300 ? -9.168 3.852 13.053 1.00 95.88 300 PHE A N 1
ATOM 2437 C CA . PHE A 1 300 ? -8.909 5.278 12.846 1.00 95.88 300 PHE A CA 1
ATOM 2438 C C . PHE A 1 300 ? -10.145 6.105 13.183 1.00 95.88 300 PHE A C 1
ATOM 2440 O O . PHE A 1 300 ? -11.238 5.755 12.743 1.00 95.88 300 PHE A O 1
ATOM 2447 N N . SER A 1 301 ? -9.994 7.196 13.936 1.00 94.69 301 SER A N 1
ATOM 2448 C CA . SER A 1 301 ? -11.089 8.127 14.238 1.00 94.69 301 SER A CA 1
ATOM 2449 C C . SER A 1 301 ? -12.329 7.417 14.808 1.00 94.69 301 SER A C 1
ATOM 2451 O O . SER A 1 301 ? -12.241 6.748 15.845 1.00 94.69 301 SER A O 1
ATOM 2453 N N . GLN A 1 302 ? -13.478 7.488 14.132 1.00 93.62 302 GLN A N 1
ATOM 2454 C CA . GLN A 1 302 ? -14.682 6.736 14.492 1.00 93.62 302 GLN A CA 1
ATOM 2455 C C . GLN A 1 302 ? -14.447 5.213 14.506 1.00 93.62 302 GLN A C 1
ATOM 2457 O O . GLN A 1 302 ? -14.960 4.523 15.380 1.00 93.62 302 GLN A O 1
ATOM 2462 N N . GLY A 1 303 ? -13.606 4.671 13.623 1.00 96.00 303 GLY A N 1
ATOM 2463 C CA . GLY A 1 303 ? -13.197 3.264 13.668 1.00 96.00 303 GLY A CA 1
ATOM 2464 C C . GLY A 1 303 ? -12.438 2.901 14.950 1.00 96.00 303 GLY A C 1
ATOM 2465 O O . GLY A 1 303 ? -12.635 1.818 15.488 1.00 96.00 303 GLY A O 1
ATOM 2466 N N . GLY A 1 304 ? -11.632 3.817 15.504 1.00 97.38 304 GLY A N 1
ATOM 2467 C CA . GLY A 1 304 ? -10.999 3.637 16.819 1.00 97.38 304 GLY A CA 1
ATOM 2468 C C . GLY A 1 304 ? -12.021 3.645 17.960 1.00 97.38 304 GLY A C 1
ATOM 2469 O O . GLY A 1 304 ? -11.958 2.819 18.868 1.00 97.38 304 GLY A O 1
ATOM 2470 N N . GLN A 1 305 ? -13.011 4.539 17.884 1.00 96.88 305 GLN A N 1
ATOM 2471 C CA . GLN A 1 305 ? -14.152 4.579 18.806 1.00 96.88 305 GLN A CA 1
ATOM 2472 C C . GLN A 1 305 ? -14.947 3.264 18.790 1.00 96.88 305 GLN A C 1
ATOM 2474 O O . GLN A 1 305 ? -15.222 2.698 19.851 1.00 96.88 305 GLN A O 1
ATOM 2479 N N . MET A 1 306 ? -15.270 2.752 17.602 1.00 97.31 306 MET A N 1
ATOM 2480 C CA . MET A 1 306 ? -16.040 1.518 17.437 1.00 97.31 306 MET A CA 1
ATOM 2481 C C . MET A 1 306 ? -15.239 0.279 17.807 1.00 97.31 306 MET A C 1
ATOM 2483 O O . MET A 1 306 ? -15.781 -0.594 18.475 1.00 97.31 306 MET A O 1
ATOM 2487 N N . LEU A 1 307 ? -13.945 0.222 17.486 1.00 98.25 307 LEU A N 1
ATOM 2488 C CA . LEU A 1 307 ? -13.068 -0.867 17.917 1.00 98.25 307 LEU A CA 1
ATOM 2489 C C . LEU A 1 307 ? -13.067 -1.019 19.448 1.00 98.25 307 LEU A C 1
ATOM 2491 O O . LEU A 1 307 ? -13.171 -2.128 19.978 1.00 98.25 307 LEU A O 1
ATOM 2495 N N . THR A 1 308 ? -13.011 0.099 20.169 1.00 98.19 308 THR A N 1
ATOM 2496 C CA . THR A 1 308 ? -13.072 0.124 21.636 1.00 98.19 308 THR A CA 1
ATOM 2497 C C . THR A 1 308 ? -14.436 -0.321 22.167 1.00 98.19 308 THR A C 1
ATOM 2499 O O . THR A 1 308 ? -14.500 -1.123 23.101 1.00 98.19 308 THR A O 1
ATOM 2502 N N . ALA A 1 309 ? -15.528 0.148 21.558 1.00 98.00 309 ALA A N 1
ATOM 2503 C CA . ALA A 1 309 ? -16.883 -0.279 21.903 1.00 98.00 309 ALA A CA 1
ATOM 2504 C C . ALA A 1 309 ? -17.094 -1.786 21.668 1.00 98.00 309 ALA A C 1
ATOM 2506 O O . ALA A 1 309 ? -17.546 -2.490 22.569 1.00 98.00 309 ALA A O 1
ATOM 2507 N N . LEU A 1 310 ? -16.701 -2.289 20.495 1.00 98.12 310 LEU A N 1
ATOM 2508 C CA . LEU A 1 310 ? -16.778 -3.701 20.117 1.00 98.12 310 LEU A CA 1
ATOM 2509 C C . LEU A 1 310 ? -15.944 -4.583 21.047 1.00 98.12 310 LEU A C 1
ATOM 2511 O O . LEU A 1 310 ? -16.420 -5.629 21.474 1.00 98.12 310 LEU A O 1
ATOM 2515 N N . SER A 1 311 ? -14.738 -4.141 21.422 1.00 98.06 311 SER A N 1
ATOM 2516 C CA . SER A 1 311 ? -13.874 -4.867 22.363 1.00 98.06 311 SER A CA 1
ATOM 2517 C C . SER A 1 311 ? -14.601 -5.153 23.679 1.00 98.06 311 SER A C 1
ATOM 2519 O O . SER A 1 311 ? -14.652 -6.296 24.129 1.00 98.06 311 SER A O 1
ATOM 2521 N N . MET A 1 312 ? -15.207 -4.127 24.282 1.00 98.06 312 MET A N 1
ATOM 2522 C CA . MET A 1 312 ? -15.953 -4.292 25.532 1.00 98.06 312 MET A CA 1
ATOM 2523 C C . MET A 1 312 ? -17.267 -5.040 25.336 1.00 98.06 312 MET A C 1
ATOM 2525 O O . MET A 1 312 ? -17.645 -5.835 26.195 1.00 98.06 312 MET A O 1
ATOM 2529 N N . TRP A 1 313 ? -17.951 -4.821 24.214 1.00 98.31 313 TRP A N 1
ATOM 2530 C CA . TRP A 1 313 ? -19.198 -5.509 23.908 1.00 98.31 313 TRP A CA 1
ATOM 2531 C C . TRP A 1 313 ? -18.983 -7.021 23.757 1.00 98.31 313 TRP A C 1
ATOM 2533 O O . TRP A 1 313 ? -19.698 -7.791 24.390 1.00 98.31 313 TRP A O 1
ATOM 2543 N N . TYR A 1 314 ? -17.959 -7.467 23.021 1.00 98.38 314 TYR A N 1
ATOM 2544 C CA . TYR A 1 314 ? -17.644 -8.893 22.873 1.00 98.38 314 TYR A CA 1
ATOM 2545 C C . TYR A 1 314 ? -17.189 -9.539 24.184 1.00 98.38 314 TYR A C 1
ATOM 2547 O O . TYR A 1 314 ? -17.612 -10.656 24.495 1.00 9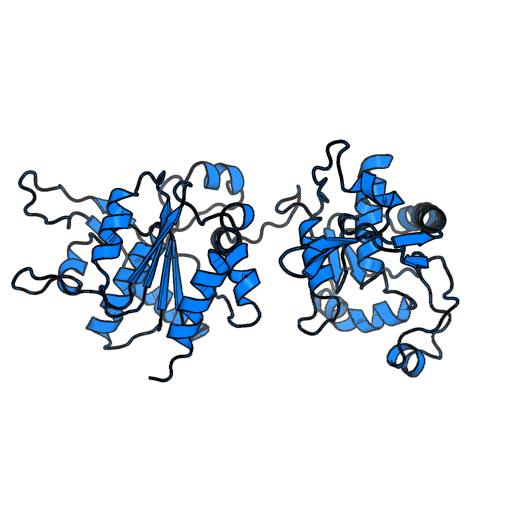8.38 314 TYR A O 1
ATOM 2555 N N . LEU A 1 315 ? -16.385 -8.834 24.986 1.00 97.06 315 LEU A N 1
ATOM 2556 C CA . LEU A 1 315 ? -15.999 -9.308 26.315 1.00 97.06 315 LEU A CA 1
ATOM 2557 C C . LEU A 1 315 ? -17.220 -9.462 27.229 1.00 97.06 315 LEU A C 1
ATOM 2559 O O . LEU A 1 315 ? -17.345 -10.468 27.915 1.00 97.06 315 LEU A O 1
ATOM 2563 N N . HIS A 1 316 ? -18.142 -8.501 27.214 1.00 96.75 316 HIS A N 1
ATOM 2564 C CA . HIS A 1 316 ? -19.313 -8.528 28.084 1.00 96.75 316 HIS A CA 1
ATOM 2565 C C . HIS A 1 316 ? -20.380 -9.531 27.630 1.00 96.75 316 HIS A C 1
ATOM 2567 O O . HIS A 1 316 ? -20.877 -10.304 28.442 1.00 96.75 316 HIS A O 1
ATOM 2573 N N . GLN A 1 317 ? -20.729 -9.529 26.342 1.00 97.06 317 GLN A N 1
ATOM 2574 C CA . GLN A 1 317 ? -21.848 -10.312 25.808 1.00 97.06 317 GLN A CA 1
ATOM 2575 C C . GLN A 1 317 ? -21.467 -11.747 25.457 1.00 97.06 317 GLN A C 1
ATOM 2577 O O . GLN A 1 317 ? -22.322 -12.628 25.437 1.00 97.06 317 GLN A O 1
ATOM 2582 N N . ARG A 1 318 ? -20.194 -11.991 25.126 1.00 96.44 318 ARG A N 1
ATOM 2583 C CA . ARG A 1 318 ? -19.741 -13.287 24.597 1.00 96.44 318 ARG A CA 1
ATOM 2584 C C . ARG A 1 318 ? -18.573 -13.886 25.360 1.00 96.44 318 ARG A C 1
ATOM 2586 O O . ARG A 1 318 ? -18.128 -14.971 24.996 1.00 96.44 318 ARG A O 1
ATOM 2593 N N . ASN A 1 319 ? -18.061 -13.183 26.374 1.00 96.56 319 ASN A N 1
ATOM 2594 C CA . ASN A 1 319 ? -16.844 -13.554 27.092 1.00 96.56 319 ASN A CA 1
ATOM 2595 C C . ASN A 1 319 ? -15.696 -13.917 26.133 1.00 96.56 319 ASN A C 1
ATOM 2597 O O . ASN A 1 319 ? -14.962 -14.880 26.346 1.00 96.56 319 ASN A O 1
ATOM 2601 N N . LYS A 1 320 ? -15.595 -13.182 25.015 1.00 96.00 320 LYS A N 1
ATOM 2602 C CA . LYS A 1 320 ? -14.662 -13.490 23.933 1.00 96.00 320 LYS A CA 1
ATOM 2603 C C . LYS A 1 320 ? -13.837 -12.272 23.571 1.00 96.00 320 LYS A C 1
ATOM 2605 O O . LYS A 1 320 ? -14.354 -11.173 23.391 1.00 96.00 320 LYS A O 1
ATOM 2610 N N . ARG A 1 321 ? -12.539 -12.508 23.417 1.00 95.06 321 ARG A N 1
ATOM 2611 C CA . ARG A 1 321 ? -11.565 -11.534 22.944 1.00 95.06 321 ARG A CA 1
ATOM 2612 C C . ARG A 1 321 ? -11.144 -11.912 21.529 1.00 95.06 321 ARG A C 1
ATOM 2614 O O . ARG A 1 321 ? -10.445 -12.898 21.339 1.00 95.06 321 ARG A O 1
ATOM 2621 N N . PHE A 1 322 ? -11.606 -11.148 20.542 1.00 96.31 322 PHE A N 1
ATOM 2622 C CA . PHE A 1 322 ? -11.346 -11.433 19.126 1.00 96.31 322 PHE A CA 1
ATOM 2623 C C . PHE A 1 322 ? -9.999 -10.921 18.611 1.00 96.31 322 PHE A C 1
ATOM 2625 O O . PHE A 1 322 ? -9.620 -11.287 17.509 1.00 96.31 322 PHE A O 1
ATOM 2632 N N . TRP A 1 323 ? -9.295 -10.101 19.394 1.00 96.69 323 TRP A N 1
ATOM 2633 C CA . TRP A 1 323 ? -7.960 -9.591 19.083 1.00 96.69 323 TRP A CA 1
ATOM 2634 C C . TRP A 1 323 ? -7.133 -9.425 20.360 1.00 96.69 323 TRP A C 1
ATOM 2636 O O . TRP A 1 323 ? -7.628 -9.044 21.429 1.00 96.69 323 TRP A O 1
ATOM 2646 N N . LYS A 1 324 ? -5.835 -9.692 20.245 1.00 96.31 324 LYS A N 1
ATOM 2647 C CA . LYS A 1 324 ? -4.852 -9.597 21.327 1.00 96.31 324 LYS A CA 1
ATOM 2648 C C . LYS A 1 324 ? -4.330 -8.170 21.501 1.00 96.31 324 LYS A C 1
ATOM 2650 O O . LYS A 1 324 ? -3.976 -7.812 22.618 1.00 96.31 324 LYS A O 1
ATOM 2655 N N . CYS A 1 325 ? -4.323 -7.336 20.464 1.00 97.31 325 CYS A N 1
ATOM 2656 C CA . CYS A 1 325 ? -3.836 -5.953 20.539 1.00 97.31 325 CYS A CA 1
ATOM 2657 C C . CYS A 1 325 ? -4.702 -4.990 19.709 1.00 97.31 325 CYS A C 1
ATOM 2659 O O . CYS A 1 325 ? -5.203 -5.365 18.650 1.00 97.31 325 CYS A O 1
ATOM 2661 N N . CYS A 1 326 ? -4.848 -3.745 20.169 1.00 98.25 326 CYS A N 1
ATOM 2662 C CA . CYS A 1 326 ? -5.506 -2.669 19.422 1.00 98.25 326 CYS A CA 1
ATOM 2663 C C . CYS A 1 326 ? -4.502 -1.576 19.023 1.00 98.25 326 CYS A C 1
ATOM 2665 O O . CYS A 1 326 ? -3.803 -1.043 19.883 1.00 98.25 326 CYS A O 1
ATOM 2667 N N . LEU A 1 327 ? -4.492 -1.162 17.755 1.00 98.44 327 LEU A N 1
ATOM 2668 C CA . LEU A 1 327 ? -3.848 0.077 17.306 1.00 98.44 327 LEU A CA 1
ATOM 2669 C C . LEU A 1 327 ? -4.924 1.115 16.976 1.00 98.44 327 LEU A C 1
ATOM 2671 O O . LEU A 1 327 ? -5.765 0.899 16.109 1.00 98.44 327 LEU A O 1
ATOM 2675 N N . ILE A 1 328 ? -4.901 2.250 17.662 1.00 98.56 328 ILE A N 1
ATOM 2676 C CA . ILE A 1 328 ? -5.938 3.277 17.585 1.00 98.56 328 ILE A CA 1
ATOM 2677 C C . ILE A 1 328 ? -5.284 4.591 17.182 1.00 98.56 328 ILE A C 1
ATOM 2679 O O . ILE A 1 328 ? -4.523 5.174 17.947 1.00 98.56 328 ILE A O 1
ATOM 2683 N N . CYS A 1 329 ? -5.576 5.070 15.978 1.00 97.88 329 CYS A N 1
ATOM 2684 C CA . CYS A 1 329 ? -5.082 6.352 15.485 1.00 97.88 329 CYS A CA 1
ATOM 2685 C C . CYS A 1 329 ? -6.204 7.392 15.540 1.00 97.88 329 CYS A C 1
ATOM 2687 O O . CYS A 1 329 ? -7.273 7.185 14.968 1.00 97.88 329 CYS A O 1
ATOM 2689 N N . SER A 1 330 ? -5.982 8.500 16.247 1.00 97.25 330 SER A N 1
ATOM 2690 C CA . SER A 1 330 ? -6.960 9.582 16.433 1.00 97.25 330 SER A CA 1
ATOM 2691 C C . SER A 1 330 ? -8.351 9.116 16.905 1.00 97.25 330 SER A C 1
ATOM 2693 O O . SER A 1 330 ? -9.365 9.723 16.567 1.00 97.25 330 SER A O 1
ATOM 2695 N N . GLY A 1 331 ? -8.432 8.023 17.672 1.00 96.81 331 GLY A N 1
ATOM 2696 C CA . GLY A 1 331 ? -9.706 7.486 18.153 1.00 96.81 331 GLY A CA 1
ATOM 2697 C C . GLY A 1 331 ? -10.376 8.409 19.170 1.00 96.81 331 GLY A C 1
ATOM 2698 O O . GLY A 1 331 ? -9.780 8.749 20.187 1.00 96.81 331 GLY A O 1
ATOM 2699 N N . THR A 1 332 ? -11.638 8.778 18.947 1.00 95.44 332 THR A N 1
ATOM 2700 C CA . THR A 1 332 ? -12.388 9.647 19.871 1.00 95.44 332 THR A CA 1
ATOM 2701 C C . THR A 1 332 ? -13.072 8.833 20.969 1.00 95.44 332 THR A C 1
ATOM 2703 O O . THR A 1 332 ? -13.481 7.692 20.743 1.00 95.44 332 THR A O 1
ATOM 2706 N N . ARG A 1 333 ? -13.166 9.369 22.195 1.00 95.94 333 ARG A N 1
ATOM 2707 C CA . ARG A 1 333 ? -13.760 8.668 23.353 1.00 95.94 333 ARG A CA 1
ATOM 2708 C C . ARG A 1 333 ? -15.137 8.082 23.019 1.00 95.94 333 ARG A C 1
ATOM 2710 O O . ARG A 1 333 ? -15.940 8.719 22.342 1.00 95.94 333 ARG A O 1
ATOM 2717 N N . VAL A 1 334 ? -15.424 6.885 23.531 1.00 96.81 334 VAL A N 1
ATOM 2718 C CA . VAL A 1 334 ? -16.773 6.302 23.501 1.00 96.81 334 VAL A CA 1
ATOM 2719 C C . VAL A 1 334 ? -17.688 7.096 24.437 1.00 96.81 334 VAL A C 1
ATOM 2721 O O . VAL A 1 334 ? -17.366 7.249 25.614 1.00 96.81 334 VAL A O 1
ATOM 2724 N N . ARG A 1 335 ? -18.798 7.625 23.908 1.00 95.19 335 ARG A N 1
ATOM 2725 C CA . ARG A 1 335 ? -19.736 8.513 24.628 1.00 95.19 335 ARG A CA 1
ATOM 2726 C C . ARG A 1 335 ? -21.196 8.076 24.534 1.00 95.19 335 ARG A C 1
ATOM 2728 O O . ARG A 1 335 ? -22.081 8.820 24.951 1.00 95.19 335 ARG A O 1
ATOM 2735 N N . ASP A 1 336 ? -21.445 6.911 23.948 1.00 95.75 336 ASP A N 1
ATOM 2736 C CA . ASP A 1 336 ? -22.794 6.381 23.794 1.00 95.75 336 ASP A CA 1
ATOM 2737 C C . ASP A 1 336 ? -23.412 6.026 25.151 1.00 95.75 336 ASP A C 1
ATOM 2739 O O . ASP A 1 336 ? -22.853 5.228 25.907 1.00 95.75 336 ASP A O 1
ATOM 2743 N N . VAL A 1 337 ? -24.570 6.614 25.449 1.00 94.81 337 VAL A N 1
ATOM 2744 C CA . VAL A 1 337 ? -25.277 6.411 26.722 1.00 94.81 337 VAL A CA 1
ATOM 2745 C C . VAL A 1 337 ? -25.715 4.960 26.947 1.00 94.81 337 VAL A C 1
ATOM 2747 O O . VAL A 1 337 ? -25.706 4.494 28.084 1.00 94.81 337 VAL A O 1
ATOM 2750 N N . GLY A 1 338 ? -26.059 4.228 25.887 1.00 94.44 338 GLY A N 1
ATOM 2751 C CA . GLY A 1 338 ? -26.427 2.813 25.928 1.00 94.44 338 GLY A CA 1
ATOM 2752 C C . GLY A 1 338 ? -25.230 1.880 26.122 1.00 94.44 338 GLY A C 1
ATOM 2753 O O . GLY A 1 338 ? -25.384 0.795 26.679 1.00 94.44 338 GLY A O 1
ATOM 2754 N N . LEU A 1 339 ? -24.024 2.309 25.741 1.00 95.75 339 LEU A N 1
ATOM 2755 C CA . LEU A 1 339 ? -22.778 1.576 25.982 1.00 95.75 339 LEU A CA 1
ATOM 2756 C C . LEU A 1 339 ? -22.138 1.894 27.339 1.00 95.75 339 LEU A C 1
ATOM 2758 O O . LEU A 1 339 ? -21.243 1.164 27.766 1.00 95.75 339 LEU A O 1
ATOM 2762 N N . ARG A 1 340 ? -22.600 2.930 28.053 1.00 95.38 340 ARG A N 1
ATOM 2763 C CA . ARG A 1 340 ? -22.104 3.314 29.387 1.00 95.38 340 ARG A CA 1
ATOM 2764 C C . ARG A 1 340 ? -21.956 2.135 30.367 1.00 95.38 340 ARG A C 1
ATOM 2766 O O . ARG A 1 340 ? -20.896 2.047 30.987 1.00 95.38 340 ARG A O 1
ATOM 2773 N N . PRO A 1 341 ? -22.909 1.184 30.489 1.00 96.00 341 PRO A N 1
ATOM 2774 C CA . PRO A 1 341 ? -22.771 0.049 31.412 1.00 96.00 341 PRO A CA 1
ATOM 2775 C C . PRO A 1 341 ? -21.574 -0.872 31.121 1.00 96.00 341 PRO A C 1
ATOM 2777 O O . PRO A 1 341 ? -21.130 -1.609 32.007 1.00 96.00 341 PRO A O 1
ATOM 2780 N N . LEU A 1 342 ? -21.029 -0.833 29.898 1.00 96.88 342 LEU A N 1
ATOM 2781 C CA . LEU A 1 342 ? -19.813 -1.562 29.540 1.00 96.88 342 LEU A CA 1
ATOM 2782 C C . LEU A 1 342 ? -18.561 -0.909 30.135 1.00 96.88 342 LEU A C 1
ATOM 2784 O O . LEU A 1 342 ? -17.602 -1.608 30.439 1.00 96.88 342 LEU A O 1
ATOM 2788 N N . PHE A 1 343 ? -18.574 0.409 30.338 1.00 96.50 343 PHE A N 1
ATOM 2789 C CA . PHE A 1 343 ? -17.419 1.196 30.777 1.00 96.50 343 PHE A CA 1
ATOM 2790 C C . PHE A 1 343 ? -17.542 1.718 32.211 1.00 96.50 343 PHE A C 1
ATOM 2792 O O . PHE A 1 343 ? -16.560 2.210 32.752 1.00 96.50 343 PHE A O 1
ATOM 2799 N N . GLU A 1 344 ? -18.699 1.597 32.857 1.00 95.12 344 GLU A N 1
ATOM 2800 C CA . GLU A 1 344 ? -18.901 1.996 34.252 1.00 95.12 344 GLU A CA 1
ATOM 2801 C C . GLU A 1 344 ? -19.555 0.877 35.070 1.00 95.12 344 GLU A C 1
ATOM 2803 O O . GLU A 1 344 ? -20.384 0.099 34.585 1.00 95.12 344 GLU A O 1
ATOM 2808 N N . ASN A 1 345 ? -19.135 0.766 36.326 1.00 93.25 345 ASN A N 1
ATOM 2809 C CA . ASN A 1 345 ? -19.790 -0.035 37.350 1.00 93.25 345 ASN A CA 1
ATOM 2810 C C . ASN A 1 345 ? -21.010 0.718 37.917 1.00 93.25 345 ASN A C 1
ATOM 2812 O O . ASN A 1 345 ? -21.098 1.938 37.767 1.00 93.25 345 ASN A O 1
ATOM 2816 N N . PRO A 1 346 ? -21.940 0.028 38.607 1.00 90.00 346 PRO A N 1
ATOM 2817 C CA . PRO A 1 346 ? -23.095 0.675 39.240 1.00 90.00 346 PRO A CA 1
ATOM 2818 C C . PRO A 1 346 ? -22.736 1.768 40.259 1.00 90.00 346 PRO A C 1
ATOM 2820 O O . PRO A 1 346 ? -23.526 2.679 40.475 1.00 90.00 346 PRO A O 1
ATOM 2823 N N . ASP A 1 347 ? -21.548 1.694 40.865 1.00 90.94 347 ASP A N 1
ATOM 2824 C CA . ASP A 1 347 ? -21.016 2.697 41.797 1.00 90.94 347 ASP A CA 1
ATOM 2825 C C . ASP A 1 347 ? -20.354 3.904 41.097 1.00 90.94 347 ASP A C 1
ATOM 2827 O O . ASP A 1 347 ? -19.825 4.794 41.760 1.00 90.94 347 ASP A O 1
ATOM 2831 N N . GLY A 1 348 ? -20.361 3.939 39.759 1.00 86.94 348 GLY A N 1
ATOM 2832 C CA . GLY A 1 348 ? -19.744 4.984 38.941 1.00 86.94 348 GLY A CA 1
ATOM 2833 C C . GLY A 1 348 ? -18.241 4.807 38.705 1.00 86.94 348 GLY A C 1
ATOM 2834 O O . GLY A 1 348 ? -17.642 5.588 37.963 1.00 86.94 348 GLY A O 1
ATOM 2835 N N . SER A 1 349 ? -17.606 3.783 39.283 1.00 90.50 349 SER A N 1
ATOM 2836 C CA . SER A 1 349 ? -16.197 3.490 39.012 1.00 90.50 349 SER A CA 1
ATOM 2837 C C . SER A 1 349 ? -16.005 2.978 37.580 1.00 90.50 349 SER A C 1
ATOM 2839 O O . SER A 1 349 ? -16.850 2.277 37.018 1.00 90.50 349 SER A O 1
ATOM 2841 N N . THR A 1 350 ? -14.889 3.343 36.944 1.00 91.81 350 THR A N 1
ATOM 2842 C CA . THR A 1 350 ? -14.685 3.019 35.527 1.00 91.81 350 THR A CA 1
ATOM 2843 C C . THR A 1 350 ? -14.185 1.588 35.317 1.00 91.81 350 THR A C 1
ATOM 2845 O O . THR A 1 350 ? -13.169 1.186 35.884 1.00 91.81 350 THR A O 1
ATOM 2848 N N . LYS A 1 351 ? -14.828 0.854 34.407 1.00 95.50 351 LYS A N 1
ATOM 2849 C CA . LYS A 1 351 ? -14.337 -0.400 33.828 1.00 95.50 351 LYS A CA 1
ATOM 2850 C C . LYS A 1 351 ? -13.380 -0.078 32.685 1.00 95.50 351 LYS A C 1
ATOM 2852 O O . LYS A 1 351 ? -13.755 0.565 31.704 1.00 95.50 351 LYS A O 1
ATOM 2857 N N . ARG A 1 352 ? -12.125 -0.506 32.820 1.00 96.50 352 ARG A N 1
ATOM 2858 C CA . ARG A 1 352 ? -11.093 -0.284 31.801 1.00 96.50 352 ARG A CA 1
ATOM 2859 C C . ARG A 1 352 ? -11.066 -1.434 30.801 1.00 96.50 352 ARG A C 1
ATOM 2861 O O . ARG A 1 352 ? -11.208 -2.588 31.195 1.00 96.50 352 ARG A O 1
ATOM 2868 N N . VAL A 1 353 ? -10.803 -1.121 29.535 1.00 97.25 353 VAL A N 1
ATOM 2869 C CA . VAL A 1 353 ? -10.601 -2.116 28.477 1.00 97.25 353 VAL A CA 1
ATOM 2870 C C . VAL A 1 353 ? -9.349 -2.944 28.801 1.00 97.25 353 VAL A C 1
ATOM 2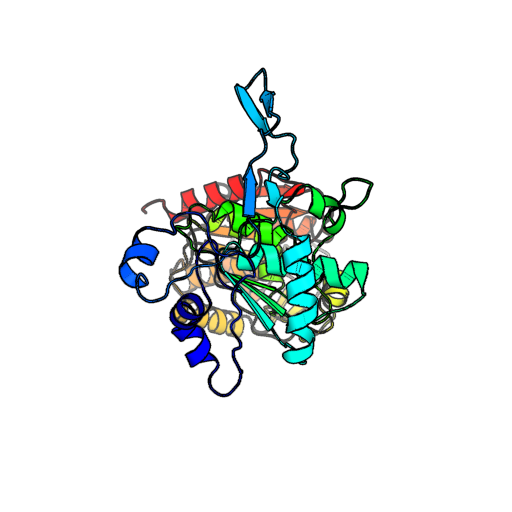872 O O . VAL A 1 353 ? -8.258 -2.367 28.896 1.00 97.25 353 VAL A O 1
ATOM 2875 N N . PRO A 1 354 ? -9.466 -4.276 28.971 1.00 96.06 354 PRO A N 1
ATOM 2876 C CA . PRO A 1 354 ? -8.360 -5.140 29.383 1.00 96.06 354 PRO A CA 1
ATOM 2877 C C . PRO A 1 354 ? -7.560 -5.685 28.184 1.00 96.06 354 PRO A C 1
ATOM 2879 O O . PRO A 1 354 ? -7.072 -6.811 28.218 1.00 96.06 354 PRO A O 1
ATOM 2882 N N . ILE A 1 355 ? -7.432 -4.905 27.106 1.00 96.38 355 ILE A N 1
ATOM 2883 C CA . ILE A 1 355 ? -6.687 -5.274 25.893 1.00 96.38 355 ILE A CA 1
ATOM 2884 C C . ILE A 1 355 ? -5.499 -4.306 25.746 1.00 96.38 355 ILE A C 1
ATOM 2886 O O . ILE A 1 355 ? -5.714 -3.094 25.835 1.00 96.38 355 ILE A O 1
ATOM 2890 N N . PRO A 1 356 ? -4.259 -4.794 25.532 1.00 97.50 356 PRO A N 1
ATOM 2891 C CA . PRO A 1 356 ? -3.123 -3.969 25.149 1.00 97.50 356 PRO A CA 1
ATOM 2892 C C . PRO A 1 356 ? -3.468 -3.042 23.989 1.00 97.50 356 PRO A C 1
ATOM 2894 O O . PRO A 1 356 ? -4.106 -3.454 23.018 1.00 97.50 356 PRO A O 1
ATOM 2897 N N . SER A 1 357 ? -3.059 -1.783 24.102 1.00 98.06 357 SER A N 1
ATOM 2898 C CA . SER A 1 357 ? -3.425 -0.770 23.119 1.00 98.06 357 SER A CA 1
ATOM 2899 C C . SER A 1 357 ? -2.297 0.201 22.829 1.00 98.06 357 SER A C 1
ATOM 2901 O O . SER A 1 357 ? -1.563 0.617 23.725 1.00 98.06 357 SER A O 1
ATOM 2903 N N . ILE A 1 358 ? -2.198 0.582 21.563 1.00 98.62 358 ILE A N 1
ATOM 2904 C CA . ILE A 1 358 ? -1.307 1.613 21.052 1.00 98.62 358 ILE A CA 1
ATOM 2905 C C . ILE A 1 358 ? -2.185 2.758 20.555 1.00 98.62 358 ILE A C 1
ATOM 2907 O O . ILE A 1 358 ? -3.061 2.538 19.723 1.00 98.62 358 ILE A O 1
ATOM 2911 N N . HIS A 1 359 ? -1.956 3.970 21.048 1.00 98.56 359 HIS A N 1
ATOM 2912 C CA . HIS A 1 359 ? -2.713 5.169 20.689 1.00 98.56 359 HIS A CA 1
ATOM 2913 C C . HIS A 1 359 ? -1.798 6.139 19.953 1.00 98.56 359 HIS A C 1
ATOM 2915 O O . HIS A 1 359 ? -0.803 6.581 20.522 1.00 98.56 359 HIS A O 1
ATOM 2921 N N . LEU A 1 360 ? -2.127 6.473 18.707 1.00 98.12 360 LEU A N 1
ATOM 2922 C CA . LEU A 1 360 ? -1.443 7.506 17.925 1.00 98.12 360 LEU A CA 1
ATOM 2923 C C . LEU A 1 360 ? -2.300 8.770 17.935 1.00 98.12 360 LEU A C 1
ATOM 2925 O O . LEU A 1 360 ? -3.470 8.712 17.553 1.00 98.12 360 LEU A O 1
ATOM 2929 N N . ILE A 1 361 ? -1.747 9.892 18.397 1.00 98.00 361 ILE A N 1
ATOM 2930 C CA . ILE A 1 361 ? -2.502 11.138 18.584 1.00 98.00 361 ILE A CA 1
ATOM 2931 C C . ILE A 1 361 ? -1.753 12.316 17.956 1.00 98.00 361 ILE A C 1
ATOM 2933 O O . ILE A 1 361 ? -0.617 12.618 18.318 1.00 98.00 361 ILE A O 1
ATOM 2937 N N . GLY A 1 362 ? -2.403 13.023 17.035 1.00 95.62 362 GLY A N 1
ATOM 2938 C CA . GLY A 1 362 ? -1.855 14.244 16.453 1.00 95.62 362 GLY A CA 1
ATOM 2939 C C . GLY A 1 362 ? -2.040 15.437 17.385 1.00 95.62 362 GLY A C 1
ATOM 2940 O O . GLY A 1 362 ? -3.166 15.761 17.749 1.00 95.62 362 GLY A O 1
ATOM 2941 N N . LYS A 1 363 ? -0.972 16.154 17.744 1.00 95.44 363 LYS A N 1
ATOM 2942 C CA . LYS A 1 363 ? -1.045 17.352 18.607 1.00 95.44 363 LYS A CA 1
ATOM 2943 C C . LYS A 1 363 ? -1.839 18.504 17.990 1.00 95.44 363 LYS A C 1
ATOM 2945 O O . LYS A 1 363 ? -2.312 19.381 18.705 1.00 95.44 363 LYS A O 1
ATOM 2950 N N . LYS A 1 364 ? -1.975 18.513 16.660 1.00 94.12 364 LYS A N 1
ATOM 2951 C CA . LYS A 1 364 ? -2.773 19.496 15.907 1.00 94.12 364 LYS A CA 1
ATOM 2952 C C . LYS A 1 364 ? -4.142 18.945 15.504 1.00 94.12 364 LYS A C 1
ATOM 2954 O O . LYS A 1 364 ? -4.820 19.540 14.673 1.00 94.12 364 LYS A O 1
ATOM 2959 N N . ASP A 1 365 ? -4.519 17.776 16.014 1.00 93.88 365 ASP A N 1
ATOM 2960 C CA . ASP A 1 365 ? -5.825 17.180 15.767 1.00 93.88 365 ASP A CA 1
ATOM 2961 C C . ASP A 1 365 ? -6.902 18.016 16.472 1.00 93.88 365 ASP A C 1
ATOM 2963 O O . ASP A 1 365 ? -6.827 18.255 17.677 1.00 93.88 365 ASP A O 1
ATOM 2967 N N . GLN A 1 366 ? -7.928 18.448 15.739 1.00 93.69 366 GLN A N 1
ATOM 2968 C CA . GLN A 1 366 ? -9.065 19.176 16.316 1.00 93.69 366 GLN A CA 1
ATOM 2969 C C . GLN A 1 366 ? -9.794 18.369 17.406 1.00 93.69 366 GLN A C 1
ATOM 2971 O O . GLN A 1 366 ? -10.452 18.937 18.276 1.00 93.69 366 GLN A O 1
ATOM 2976 N N . TYR A 1 367 ? -9.643 17.041 17.394 1.00 94.25 367 TYR A N 1
ATOM 2977 C CA . TYR A 1 367 ? -10.189 16.122 18.383 1.00 94.25 367 TYR A CA 1
ATOM 2978 C C . TYR A 1 367 ? -9.182 15.719 19.470 1.00 94.25 367 TYR A C 1
ATOM 2980 O O . TYR A 1 367 ? -9.503 14.852 20.282 1.00 94.25 367 TYR A O 1
ATOM 2988 N N . TYR A 1 368 ? -8.002 16.351 19.546 1.00 96.56 368 TYR A N 1
ATOM 2989 C CA . TYR A 1 368 ? -6.917 16.000 20.475 1.00 96.56 368 TYR A CA 1
ATOM 2990 C C . TYR A 1 368 ? -7.407 15.701 21.899 1.00 96.56 368 TYR A C 1
ATOM 2992 O O . TYR A 1 368 ? -7.156 14.619 22.427 1.00 96.56 368 TYR A O 1
ATOM 3000 N N . GLY A 1 369 ? -8.197 16.606 22.492 1.00 96.62 369 GLY A N 1
ATOM 3001 C CA . GLY A 1 369 ? -8.715 16.425 23.851 1.00 96.62 369 GLY A CA 1
ATOM 3002 C C . GLY A 1 369 ? -9.542 15.146 24.011 1.00 96.62 369 GLY A C 1
ATOM 3003 O O . GLY A 1 369 ? -9.328 14.372 24.943 1.00 96.62 369 GLY A O 1
ATOM 3004 N N . THR A 1 370 ? -10.434 14.854 23.059 1.00 96.19 370 THR A N 1
ATOM 3005 C CA . THR A 1 370 ? -11.233 13.625 23.125 1.00 96.19 370 THR A CA 1
ATOM 3006 C C . THR A 1 370 ? -10.443 12.368 22.751 1.00 96.19 370 THR A C 1
ATOM 3008 O O . THR A 1 370 ? -10.864 11.285 23.163 1.00 96.19 370 THR A O 1
ATOM 3011 N N . CYS A 1 371 ? -9.336 12.489 22.012 1.00 97.62 371 CYS A N 1
ATOM 3012 C CA . CYS A 1 371 ? -8.384 11.403 21.777 1.00 97.62 371 CYS A CA 1
ATOM 3013 C C . CYS A 1 371 ? -7.631 11.060 23.068 1.00 97.62 371 CYS A C 1
ATOM 3015 O O . CYS A 1 371 ? -7.576 9.895 23.457 1.00 97.62 371 CYS A O 1
ATOM 3017 N N . CYS A 1 372 ? -7.154 12.064 23.812 1.00 97.56 372 CYS A N 1
ATOM 3018 C CA . CYS A 1 372 ? -6.555 11.865 25.134 1.00 97.56 372 CYS A CA 1
ATOM 3019 C C . CYS A 1 372 ? -7.540 11.189 26.100 1.00 97.56 372 CYS A C 1
ATOM 3021 O O . CYS A 1 372 ? -7.188 10.209 26.762 1.00 97.56 372 CYS A O 1
ATOM 3023 N N . GLU A 1 373 ? -8.796 11.650 26.134 1.00 96.44 373 GLU A N 1
ATOM 3024 C CA . GLU A 1 373 ? -9.840 11.018 26.942 1.00 96.44 373 GLU A CA 1
ATOM 3025 C C . GLU A 1 373 ? -10.126 9.565 26.527 1.00 96.44 373 GLU A C 1
ATOM 3027 O O . GLU A 1 373 ? -10.428 8.738 27.387 1.00 96.44 373 GLU A O 1
ATOM 3032 N N . HIS A 1 374 ? -10.018 9.228 25.236 1.00 97.56 374 HIS A N 1
ATOM 3033 C CA . HIS A 1 374 ? -10.172 7.851 24.764 1.00 97.56 374 HIS A CA 1
ATOM 3034 C C . HIS A 1 374 ? -9.133 6.933 25.413 1.00 97.56 374 HIS A C 1
ATOM 3036 O O . HIS A 1 374 ? -9.476 5.841 25.868 1.00 97.56 374 HIS A O 1
ATOM 3042 N N . THR A 1 375 ? -7.879 7.380 25.530 1.00 97.38 375 THR A N 1
ATOM 3043 C CA . THR A 1 375 ? -6.814 6.581 26.158 1.00 97.38 375 THR A CA 1
ATOM 3044 C C . THR A 1 375 ? -7.145 6.212 27.611 1.00 97.38 375 THR A C 1
ATOM 3046 O O . THR A 1 375 ? -6.696 5.182 28.114 1.00 97.38 375 THR A O 1
ATOM 3049 N N . ASN A 1 376 ? -7.958 7.017 28.304 1.00 95.31 376 ASN A N 1
ATOM 3050 C CA . ASN A 1 376 ? -8.372 6.751 29.682 1.00 95.31 376 ASN A CA 1
ATOM 3051 C C . ASN A 1 376 ? -9.375 5.595 29.784 1.00 95.31 376 ASN A C 1
ATOM 3053 O O . ASN A 1 376 ? -9.580 5.069 30.874 1.00 95.31 376 ASN A O 1
ATOM 3057 N N . LEU A 1 377 ? -9.979 5.154 28.677 1.00 96.06 377 LEU A N 1
ATOM 3058 C CA . LEU A 1 377 ? -10.817 3.953 28.664 1.00 96.06 377 LEU A CA 1
ATOM 3059 C C . LEU A 1 377 ? -9.989 2.669 28.812 1.00 96.06 377 LEU A C 1
ATOM 3061 O O . LEU A 1 377 ? -10.519 1.666 29.274 1.00 96.06 377 LEU A O 1
ATOM 3065 N N . TYR A 1 378 ? -8.700 2.686 28.473 1.00 97.44 378 TYR A N 1
ATOM 3066 C CA . TYR A 1 378 ? -7.836 1.503 28.492 1.00 97.44 378 TYR A CA 1
ATOM 3067 C C . TYR A 1 378 ? -7.086 1.331 29.817 1.00 97.44 378 TYR A C 1
ATOM 3069 O O . TYR A 1 378 ? -6.759 2.307 30.498 1.00 97.44 378 TYR A O 1
ATOM 3077 N N . SER A 1 379 ? -6.797 0.076 30.179 1.00 94.12 379 SER A N 1
ATOM 3078 C CA . SER A 1 379 ? -5.996 -0.248 31.366 1.00 94.12 379 SER A CA 1
ATOM 3079 C C . SER A 1 379 ? -4.570 0.298 31.242 1.00 94.12 379 SER A C 1
ATOM 3081 O O . SER A 1 379 ? -3.943 0.174 30.192 1.00 94.12 379 SER A O 1
ATOM 3083 N N . ALA A 1 380 ? -4.035 0.879 32.320 1.00 87.12 380 ALA A N 1
ATOM 3084 C CA . ALA A 1 380 ? -2.724 1.531 32.305 1.00 87.12 380 ALA A CA 1
ATOM 3085 C C . ALA A 1 380 ? -1.552 0.559 32.074 1.00 87.12 380 ALA A C 1
ATOM 3087 O O . ALA A 1 380 ? -0.540 0.957 31.508 1.00 87.12 380 ALA A O 1
ATOM 3088 N N . ASN A 1 381 ? -1.693 -0.714 32.459 1.00 83.75 381 ASN A N 1
ATOM 3089 C CA . ASN A 1 381 ? -0.572 -1.661 32.491 1.00 83.75 381 ASN A CA 1
ATOM 3090 C C . ASN A 1 381 ? -0.037 -2.057 31.101 1.00 83.75 381 ASN A C 1
ATOM 3092 O O . ASN A 1 381 ? 1.091 -2.523 31.014 1.00 83.75 381 ASN A O 1
ATOM 3096 N N . ASN A 1 382 ? -0.819 -1.880 30.028 1.00 87.12 382 ASN A N 1
ATOM 3097 C CA . ASN A 1 382 ? -0.434 -2.234 28.651 1.00 87.12 382 ASN A CA 1
ATOM 3098 C C . ASN A 1 382 ? -0.943 -1.196 27.633 1.00 87.12 382 ASN A C 1
ATOM 3100 O O . ASN A 1 382 ? -1.444 -1.540 26.560 1.00 87.12 382 ASN A O 1
ATOM 3104 N N . LYS A 1 383 ? -0.875 0.087 27.999 1.00 96.25 383 LYS A N 1
ATOM 3105 C CA . LYS A 1 383 ? -1.293 1.209 27.156 1.00 96.25 383 LYS A CA 1
ATOM 3106 C C . LYS A 1 383 ? -0.079 2.024 26.727 1.00 96.25 383 LYS A C 1
ATOM 3108 O O . LYS A 1 383 ? 0.615 2.583 27.569 1.00 96.25 383 LYS A O 1
ATOM 3113 N N . PHE A 1 384 ? 0.120 2.145 25.421 1.00 97.88 384 PHE A N 1
ATOM 3114 C CA . PHE A 1 384 ? 1.193 2.924 24.810 1.00 97.88 384 PHE A CA 1
ATOM 3115 C C . PHE A 1 384 ? 0.583 4.121 24.089 1.00 97.88 384 PHE A C 1
ATOM 3117 O O . PHE A 1 384 ? -0.353 3.953 23.312 1.00 97.88 384 PHE A O 1
ATOM 3124 N N . VAL A 1 385 ? 1.082 5.327 24.351 1.00 98.00 385 VAL A N 1
ATOM 3125 C CA . VAL A 1 385 ? 0.583 6.561 23.729 1.00 98.00 385 VAL A CA 1
ATOM 3126 C C . VAL A 1 385 ? 1.739 7.239 23.008 1.00 98.00 385 VAL A C 1
ATOM 3128 O O . VAL A 1 385 ? 2.776 7.502 23.613 1.00 98.00 385 VAL A O 1
ATOM 3131 N N . PHE A 1 386 ? 1.551 7.510 21.721 1.00 97.56 386 PHE A N 1
ATOM 3132 C CA . PHE A 1 386 ? 2.502 8.199 20.861 1.00 97.56 386 PHE A CA 1
ATOM 3133 C C . PHE A 1 386 ? 1.844 9.452 20.296 1.00 97.56 386 PHE A C 1
ATOM 3135 O O . PHE A 1 386 ? 0.868 9.378 19.547 1.00 97.56 386 PHE A O 1
ATOM 3142 N N . GLU A 1 387 ? 2.396 10.609 20.640 1.00 96.38 387 GLU A N 1
ATOM 3143 C CA . GLU A 1 387 ? 1.967 11.882 20.072 1.00 96.38 387 GLU A CA 1
ATOM 3144 C C . GLU A 1 387 ? 2.848 12.282 18.885 1.00 96.38 387 GLU A C 1
ATOM 3146 O O . GLU A 1 387 ? 4.059 12.058 18.895 1.00 96.38 387 GLU A O 1
ATOM 3151 N N . HIS A 1 388 ? 2.254 12.904 17.867 1.00 93.31 388 HIS A N 1
ATOM 3152 C CA . HIS A 1 388 ? 2.966 13.388 16.683 1.00 93.31 388 HIS A CA 1
ATOM 3153 C C . HIS A 1 388 ? 2.530 14.805 16.285 1.00 93.31 388 HIS A C 1
ATOM 3155 O O . HIS A 1 388 ? 1.437 15.257 16.606 1.00 93.31 388 HIS A O 1
ATOM 3161 N N . GLU A 1 389 ? 3.368 15.520 15.532 1.00 91.44 389 GLU A N 1
ATOM 3162 C CA . GLU A 1 389 ? 3.181 16.953 15.225 1.00 91.44 389 GLU A CA 1
ATOM 3163 C C . GLU A 1 389 ? 2.146 17.250 14.118 1.00 91.44 389 GLU A C 1
ATOM 3165 O O . GLU A 1 389 ? 1.995 18.396 13.680 1.00 91.44 389 GLU A O 1
ATOM 3170 N N . SER A 1 390 ? 1.456 16.220 13.618 1.00 87.81 390 SER A N 1
ATOM 3171 C CA . SER A 1 390 ? 0.441 16.358 12.560 1.00 87.81 390 SER A CA 1
ATOM 3172 C C . SER A 1 390 ? -0.975 16.475 13.141 1.00 87.81 390 SER A C 1
ATOM 3174 O O . SER A 1 390 ? -1.166 16.429 14.355 1.00 87.81 390 SER A O 1
ATOM 3176 N N . GLY A 1 391 ? -1.960 16.685 12.263 1.00 90.00 391 GLY A N 1
ATOM 3177 C CA . GLY A 1 391 ? -3.383 16.721 12.616 1.00 90.00 391 GLY A CA 1
ATOM 3178 C C . GLY A 1 391 ? -4.042 15.338 12.635 1.00 90.00 391 GLY A C 1
ATOM 3179 O O . GLY A 1 391 ? -3.398 14.342 12.955 1.00 90.00 391 GLY A O 1
ATOM 3180 N N . HIS A 1 392 ? -5.318 15.290 12.246 1.00 90.25 392 HIS A N 1
ATOM 3181 C CA . HIS A 1 392 ? -6.182 14.103 12.254 1.00 90.25 392 HIS A CA 1
ATOM 3182 C C . HIS A 1 392 ? -5.835 13.091 11.143 1.00 90.25 392 HIS A C 1
ATOM 3184 O O . HIS A 1 392 ? -6.531 12.985 10.137 1.00 90.25 392 HIS A O 1
ATOM 3190 N N . ARG A 1 393 ? -4.704 12.389 11.271 1.00 88.44 393 ARG A N 1
ATOM 3191 C CA . ARG A 1 393 ? -4.190 11.450 10.257 1.00 88.44 393 ARG A CA 1
ATOM 3192 C C . ARG A 1 393 ? -3.151 10.496 10.836 1.00 88.44 393 ARG A C 1
ATOM 3194 O O . ARG A 1 393 ? -2.533 10.809 11.850 1.00 88.44 393 ARG A O 1
ATOM 3201 N N . PHE A 1 394 ? -2.868 9.406 10.124 1.00 91.12 394 PHE A N 1
ATOM 3202 C CA . PHE A 1 394 ? -1.699 8.580 10.425 1.00 91.12 394 PHE A CA 1
ATOM 3203 C C . PHE A 1 394 ? -0.383 9.374 10.272 1.00 91.12 394 PHE A C 1
ATOM 3205 O O . PHE A 1 394 ? -0.251 10.184 9.344 1.00 91.12 394 PHE A O 1
ATOM 3212 N N . PRO A 1 395 ? 0.607 9.156 11.157 1.00 90.50 395 PRO A N 1
ATOM 3213 C CA . PRO A 1 395 ? 1.923 9.788 11.052 1.00 90.50 395 PRO A CA 1
ATOM 3214 C C . PRO A 1 395 ? 2.656 9.418 9.751 1.00 90.50 395 PRO A C 1
ATOM 3216 O O . PRO A 1 395 ? 2.617 8.276 9.310 1.00 90.50 395 PRO A O 1
ATOM 3219 N N . SER A 1 396 ? 3.373 10.351 9.127 1.00 84.94 396 SER A N 1
ATOM 3220 C CA . SER A 1 396 ? 4.224 10.030 7.964 1.00 84.94 396 SER A CA 1
ATOM 3221 C C . SER A 1 396 ? 5.494 9.301 8.416 1.00 84.94 396 SER A C 1
ATOM 3223 O O . SER A 1 396 ? 6.103 9.718 9.400 1.00 84.94 396 SER A O 1
ATOM 3225 N N . ALA A 1 397 ? 5.906 8.251 7.694 1.00 83.56 397 ALA A N 1
ATOM 3226 C CA . ALA A 1 397 ? 7.155 7.535 7.975 1.00 83.56 397 ALA A CA 1
ATOM 3227 C C . ALA A 1 397 ? 8.380 8.452 7.862 1.00 83.56 397 ALA A C 1
ATOM 3229 O O . ALA A 1 397 ? 9.205 8.468 8.765 1.00 83.56 397 ALA A O 1
ATOM 3230 N N . ASP A 1 398 ? 8.438 9.300 6.832 1.00 76.12 398 ASP A N 1
ATOM 3231 C CA . ASP A 1 398 ? 9.571 10.208 6.594 1.00 76.12 398 ASP A CA 1
ATOM 3232 C C . ASP A 1 398 ? 9.801 11.181 7.756 1.00 76.12 398 ASP A C 1
ATOM 3234 O O . ASP A 1 398 ? 10.928 11.553 8.068 1.00 76.12 398 ASP A O 1
ATOM 3238 N N . ARG A 1 399 ? 8.718 11.599 8.423 1.00 79.44 399 ARG A N 1
ATOM 3239 C CA . ARG A 1 399 ? 8.785 12.491 9.592 1.00 79.44 399 ARG A CA 1
ATOM 3240 C C . ARG A 1 399 ? 8.966 11.742 10.911 1.00 79.44 399 ARG A C 1
ATOM 3242 O O . ARG A 1 399 ? 9.228 12.376 11.931 1.00 79.44 399 ARG A O 1
ATOM 3249 N N . HIS A 1 400 ? 8.784 10.423 10.906 1.00 84.06 400 HIS A N 1
ATOM 3250 C CA . HIS A 1 400 ? 8.792 9.566 12.088 1.00 84.06 400 HIS A CA 1
ATOM 3251 C C . HIS A 1 400 ? 9.478 8.217 11.783 1.00 84.06 400 HIS A C 1
ATOM 3253 O O . HIS A 1 400 ? 8.826 7.174 11.885 1.00 84.06 400 HIS A O 1
ATOM 3259 N N . PRO A 1 401 ? 10.781 8.224 11.437 1.00 77.12 401 PRO A N 1
ATOM 3260 C CA . PRO A 1 401 ? 11.475 7.092 10.811 1.00 77.12 401 PRO A CA 1
ATOM 3261 C C . PRO A 1 401 ? 11.633 5.846 11.693 1.00 77.12 401 PRO A C 1
ATOM 3263 O O . PRO A 1 401 ? 12.042 4.819 11.185 1.00 77.12 401 PRO A O 1
ATOM 3266 N N . GLU A 1 402 ? 11.319 5.926 12.990 1.00 89.69 402 GLU A N 1
ATOM 3267 C CA . GLU A 1 402 ? 11.371 4.780 13.917 1.00 89.69 402 GLU A CA 1
ATOM 3268 C C . GLU A 1 402 ? 10.001 4.410 14.507 1.00 89.69 402 GLU A C 1
ATOM 3270 O O . GLU A 1 402 ? 9.880 3.509 15.346 1.00 89.69 402 GLU A O 1
ATOM 3275 N N . LEU A 1 403 ? 8.959 5.189 14.202 1.00 93.50 403 LEU A N 1
ATOM 3276 C CA . LEU A 1 403 ? 7.674 5.037 14.877 1.00 93.50 403 LEU A CA 1
ATOM 3277 C C . LEU A 1 403 ? 7.028 3.704 14.504 1.00 93.50 403 LEU A C 1
ATOM 3279 O O . LEU A 1 403 ? 6.507 3.004 15.373 1.00 93.50 403 LEU A O 1
ATOM 3283 N N . TYR A 1 404 ? 7.057 3.356 13.222 1.00 94.38 404 TYR A N 1
ATOM 3284 C CA . TYR A 1 404 ? 6.380 2.168 12.733 1.00 94.38 404 TYR A CA 1
ATOM 3285 C C . TYR A 1 404 ? 7.118 0.883 13.120 1.00 94.38 404 TYR A C 1
ATOM 3287 O O . TYR A 1 404 ? 6.451 -0.104 13.415 1.00 94.38 404 TYR A O 1
ATOM 3295 N N . GLU A 1 405 ? 8.445 0.898 13.249 1.00 94.12 405 GLU A N 1
ATOM 3296 C CA . GLU A 1 405 ? 9.244 -0.187 13.831 1.00 94.12 405 GLU A CA 1
ATOM 3297 C C . GLU A 1 405 ? 8.854 -0.417 15.296 1.00 94.12 405 GLU A C 1
ATOM 3299 O O . GLU A 1 405 ? 8.577 -1.548 15.700 1.00 94.12 405 GLU A O 1
ATOM 3304 N N . LYS A 1 406 ? 8.757 0.660 16.091 1.00 96.25 406 LYS A N 1
ATOM 3305 C CA . LYS A 1 406 ? 8.352 0.587 17.507 1.00 96.25 406 LYS A CA 1
ATOM 3306 C C . LYS A 1 406 ? 6.932 0.046 17.666 1.00 96.25 406 LYS A C 1
ATOM 3308 O O . LYS A 1 406 ? 6.707 -0.851 18.477 1.00 96.25 406 LYS A O 1
ATOM 3313 N N . ILE A 1 407 ? 5.980 0.559 16.884 1.00 96.69 407 ILE A N 1
ATOM 3314 C CA . ILE A 1 407 ? 4.589 0.076 16.879 1.00 96.69 407 ILE A CA 1
ATOM 3315 C C . ILE A 1 407 ? 4.548 -1.408 16.506 1.00 96.69 407 ILE A C 1
ATOM 3317 O O . ILE A 1 407 ? 3.912 -2.195 17.206 1.00 96.69 407 ILE A O 1
ATOM 3321 N N . SER A 1 408 ? 5.261 -1.794 15.446 1.00 95.94 408 SER A N 1
ATOM 3322 C CA . SER A 1 408 ? 5.345 -3.178 14.969 1.00 95.94 408 SER A CA 1
ATOM 3323 C C . SER A 1 408 ? 5.879 -4.112 16.054 1.00 95.94 408 SER A C 1
ATOM 3325 O O . SER A 1 408 ? 5.260 -5.132 16.347 1.00 95.94 408 SER A O 1
ATOM 3327 N N . ALA A 1 409 ? 6.961 -3.729 16.737 1.00 96.19 409 ALA A N 1
ATOM 3328 C CA . ALA A 1 409 ? 7.530 -4.511 17.832 1.00 96.19 409 ALA A CA 1
ATOM 3329 C C . ALA A 1 409 ? 6.545 -4.706 19.000 1.00 96.19 409 ALA A C 1
ATOM 3331 O O . ALA A 1 409 ? 6.450 -5.804 19.551 1.00 96.19 409 ALA A O 1
ATOM 3332 N N . ILE A 1 410 ? 5.778 -3.671 19.364 1.00 96.25 410 ILE A N 1
ATOM 3333 C CA . ILE A 1 410 ? 4.751 -3.770 20.415 1.00 96.25 410 ILE A CA 1
ATOM 3334 C C . ILE A 1 410 ? 3.621 -4.711 19.980 1.00 96.25 410 ILE A C 1
ATOM 3336 O O . ILE A 1 410 ? 3.202 -5.563 20.767 1.00 96.25 410 ILE A O 1
ATOM 3340 N N . ILE A 1 411 ? 3.143 -4.590 18.735 1.00 96.50 411 ILE A N 1
ATOM 3341 C CA . ILE A 1 411 ? 2.117 -5.486 18.183 1.00 96.50 411 ILE A CA 1
ATOM 3342 C C . ILE A 1 411 ? 2.611 -6.933 18.244 1.00 96.50 411 ILE A C 1
ATOM 3344 O O . ILE A 1 411 ? 1.924 -7.779 18.815 1.00 96.50 411 ILE A O 1
ATOM 3348 N N . LEU A 1 412 ? 3.813 -7.210 17.733 1.00 95.69 412 LEU A N 1
ATOM 3349 C CA . LEU A 1 412 ? 4.389 -8.556 17.708 1.00 95.69 412 LEU A CA 1
ATOM 3350 C C . LEU A 1 412 ? 4.535 -9.134 19.113 1.00 95.69 412 LEU A C 1
ATOM 3352 O O . LEU A 1 412 ? 4.083 -10.251 19.356 1.00 95.69 412 LEU A O 1
ATOM 3356 N N . LYS A 1 413 ? 5.051 -8.347 20.065 1.00 95.00 413 LYS A N 1
ATOM 3357 C CA . LYS A 1 413 ? 5.179 -8.758 21.469 1.00 95.00 413 LYS A CA 1
ATOM 3358 C C . LYS A 1 413 ? 3.846 -9.219 22.064 1.00 95.00 413 LYS A C 1
ATOM 3360 O O . LYS A 1 413 ? 3.818 -10.214 22.779 1.00 95.00 413 LYS A O 1
ATOM 3365 N N . HIS A 1 414 ? 2.749 -8.511 21.793 1.00 93.19 414 HIS A N 1
ATOM 3366 C CA . HIS A 1 414 ? 1.435 -8.857 22.346 1.00 93.19 414 HIS A CA 1
ATOM 3367 C C . HIS A 1 414 ? 0.691 -9.937 21.557 1.00 93.19 414 HIS A C 1
ATOM 3369 O O . HIS A 1 414 ? -0.162 -10.613 22.125 1.00 93.19 414 HIS A O 1
ATOM 3375 N N . CYS A 1 415 ? 0.993 -10.109 20.272 1.00 92.19 415 CYS A N 1
ATOM 3376 C CA . CYS A 1 415 ? 0.323 -11.094 19.425 1.00 92.19 415 CYS A CA 1
ATOM 3377 C C . CYS A 1 415 ? 0.992 -12.476 19.475 1.00 92.19 415 CYS A C 1
ATOM 3379 O O . CYS A 1 415 ? 0.303 -13.491 19.366 1.00 92.19 415 CYS A O 1
ATOM 3381 N N . GLN A 1 416 ? 2.315 -12.510 19.668 1.00 85.56 416 GLN A N 1
ATOM 3382 C CA . GLN A 1 416 ? 3.125 -13.732 19.735 1.00 85.56 416 GLN A CA 1
ATOM 3383 C C . GLN A 1 416 ? 3.351 -14.241 21.163 1.00 85.56 416 GLN A C 1
ATOM 3385 O O . GLN A 1 416 ? 3.836 -15.358 21.332 1.00 85.56 416 GLN A O 1
ATOM 3390 N N . ALA A 1 417 ? 3.017 -13.453 22.190 1.00 62.75 417 ALA A N 1
ATOM 3391 C CA . ALA A 1 417 ? 3.005 -13.953 23.558 1.00 62.75 417 ALA A CA 1
ATOM 3392 C C . ALA A 1 417 ? 2.022 -15.131 23.652 1.00 62.75 417 ALA A C 1
ATOM 3394 O O . ALA A 1 417 ? 0.836 -14.983 23.355 1.00 62.75 417 ALA A O 1
ATOM 3395 N N . ILE A 1 418 ? 2.542 -16.303 24.018 1.00 46.50 418 ILE A N 1
ATOM 3396 C CA . ILE A 1 418 ? 1.743 -17.491 24.321 1.00 46.50 418 ILE A CA 1
ATOM 3397 C C . ILE A 1 418 ? 1.029 -17.199 25.650 1.00 46.50 418 ILE A C 1
ATOM 3399 O O . ILE A 1 418 ? 1.706 -16.875 26.628 1.00 46.50 418 ILE A O 1
ATOM 3403 N N . GLU A 1 419 ? -0.309 -17.225 25.644 1.00 43.19 419 GLU A N 1
ATOM 3404 C CA . GLU A 1 419 ? -1.140 -17.118 26.859 1.00 43.19 419 GLU A CA 1
ATOM 3405 C C . GLU A 1 419 ? -0.945 -18.313 27.797 1.00 43.19 419 GLU A C 1
ATOM 3407 O O . GLU A 1 419 ? -0.844 -19.457 27.290 1.00 43.19 419 GLU A O 1
#

Sequence (419 aa):
MHGYRTNAKIMQDQTRGLRKALEPHAEFVFLNGPIEADGPSDEVIEKIYANNKPFYEWVSFIERERPQDIDPSSGEIAYTDGGWYHDYKNFDTMVEYMDKELPKLGTIDAVVGFSQGAQMMTALSMWYLQKHNTRWWKCCVSVCGPRVRGVPLRPLFENPDGTPRLVPFPSIHIVGKTDIWKRGCYEMVDMYEDQPEGAARDKFVMQDQTRALRRIMEPHAEFVFATAPFEARGPSDEVIERLYEKDAPFYEWGYVTKLGRQSDGSDNGWYHQYVGFDRVVEHVDKQIQDHGPFDAAIGFSQGGQMLTALSMWYLHQRNKRFWKCCLICSGTRVRDVGLRPLFENPDGSTKRVPIPSIHLIGKKDQYYGTCCEHTNLYSANNKFVFEHESGHRFPSADRHPELYEKISAIILKHCQAIE

Secondary structure (DSSP, 8-state):
---TTB-HHHHHHHTHHHHHHTTTT--------SEE-SS---HHHHHHSGGGPPPEESSEEEEPP--EEE-TTT--EEE-STT--EEEETHHHHHHHHHHHHHHH--EEEEEEETHHHHHHHHHHHHHHHHH---SEEEEEEES-----BGGGHHHHB-TTS-B--B-S-EEEE--TT-TTHHHHHHHHTTB-SS-TT----S-HHHHHTHHHHHHHTTT--------SEE-SS---HHHHHHHGGGPPPEES-EEEEPPPPTTSTTTT--EEEETHHHHHHHHHHHHHHH---SEEEEETHHHHHHHHHHHHHHHHHS--S-SEEEEESPPPP-BTTTHHHHB-TTSPBPPB-S-EEEEEETT-TTHHHHHHHHTTB-GGGEEEEEESSSSSPPPTTT-TTHHHHHHHHHHHHHHS--

Foldseek 3Di:
DEAAFAFQVVVCVVCVVVVVVCVPPDDDDTGAAPAFDPDDDPPVCCVPCVVVDRTGANWDKDFADFDWDQDPPPRDTDTPLLLAGIATHCNVVSVVVCVVVLVVVPAAAEDEAEANRLLNVQLVLLVCCVVPVDHSYQEYEYEQYFHNRHNVSVVSQADPVRHGDARQHAYHQHADPPDPRRVRSVVNVVRHDPDHPPHPDDQCPPCVQCVVLCVLCVVPDDDDDDAAPAFDPDDDDPVCCVVCVVSDRHGANFDKDFADQDPVCPLVLQGIATPCLVVSLVRVVVVCVVPDQEAEEEAAARRLLSVLLNLLCCCVVPVDGSYQEYEYENYFANRHPVSVVSQADPVRDGDARAHQYEYEAEPQEPRRVRSVVNQVNHDPPRYHYHYDPDYRGRDDCVRVVCPSVVVSVSSCVRSVPDD

InterPro domains:
  IPR005645 Serine hydrolase domain [PF03959] (1-194)
  IPR005645 Serine hydrolase domain [PF03959] (198-400)
  IPR029058 Alpha/Beta hydrolase fold [G3DSA:3.40.50.1820] (1-201)
  IPR029058 Alpha/Beta hydrolase fold [G3DSA:3.40.50.1820] (202-416)
  IPR029058 Alpha/Beta hydrolase fold [SSF53474] (265-415)
  IPR050593 Lovastatin nonaketide synthase thioesterase [PTHR48070] (198-411)

Radius of gyration: 26.63 Å; chains: 1; bounding box: 62×48×78 Å

Organism: NCBI:txid325452

pLDDT: mean 90.29, std 9.39, range [43.19, 98.62]